Protein AF-Q2IEK0-F1 (afdb_monomer_lite)

Organism: Anaeromyxobacter dehalogenans (strain 2CP-C) (NCBI:txid290397)

InterPro domains:
  IPR025855 Plasmid replication-relaxation [PF13814] (20-216)

Structure (mmCIF, N/CA/C/O backbone):
data_AF-Q2IEK0-F1
#
_entry.id   AF-Q2IEK0-F1
#
loop_
_atom_site.group_PDB
_atom_site.id
_atom_site.type_symbol
_atom_site.label_atom_id
_atom_site.label_alt_id
_atom_site.label_comp_id
_atom_site.label_asym_id
_atom_site.label_entity_id
_atom_site.label_seq_id
_atom_site.pdbx_PDB_ins_code
_atom_site.Cartn_x
_atom_site.Cartn_y
_atom_site.Cartn_z
_atom_site.occupancy
_atom_site.B_iso_or_equiv
_atom_site.auth_seq_id
_atom_site.auth_comp_id
_atom_site.auth_asym_id
_atom_site.auth_atom_id
_atom_site.pdbx_PDB_model_num
ATOM 1 N N . MET A 1 1 ? 13.677 -8.504 -47.013 1.00 29.52 1 MET A N 1
ATOM 2 C CA . MET A 1 1 ? 12.485 -8.593 -46.140 1.00 29.52 1 MET A CA 1
ATOM 3 C C . MET A 1 1 ? 12.907 -8.263 -44.713 1.00 29.52 1 MET A C 1
ATOM 5 O O . MET A 1 1 ? 13.678 -9.018 -44.137 1.00 29.52 1 MET A O 1
ATOM 9 N N . ALA A 1 2 ? 12.509 -7.105 -44.180 1.00 28.27 2 ALA A N 1
ATOM 10 C CA . ALA A 1 2 ? 12.927 -6.644 -42.854 1.00 28.27 2 ALA A CA 1
ATOM 11 C C . ALA A 1 2 ? 11.972 -7.184 -41.775 1.00 28.27 2 ALA A C 1
ATOM 13 O O . ALA A 1 2 ? 10.799 -6.826 -41.735 1.00 28.27 2 ALA A O 1
ATOM 14 N N . GLN A 1 3 ? 12.476 -8.068 -40.914 1.00 27.42 3 GLN A N 1
ATOM 15 C CA . GLN A 1 3 ? 11.762 -8.585 -39.746 1.00 27.42 3 GLN A CA 1
ATOM 16 C C . GLN A 1 3 ? 11.618 -7.463 -38.706 1.00 27.42 3 GLN A C 1
ATOM 18 O O . GLN A 1 3 ? 12.594 -7.070 -38.063 1.00 27.42 3 GLN A O 1
ATOM 23 N N . VAL A 1 4 ? 10.408 -6.931 -38.539 1.00 33.19 4 VAL A N 1
ATOM 24 C CA . VAL A 1 4 ? 10.134 -5.900 -37.531 1.00 33.19 4 VAL A CA 1
ATOM 25 C C . VAL A 1 4 ? 9.982 -6.580 -36.164 1.00 33.19 4 VAL A C 1
ATOM 27 O O . VAL A 1 4 ? 9.065 -7.370 -35.940 1.00 33.19 4 VAL A O 1
ATOM 30 N N . ARG A 1 5 ? 10.945 -6.340 -35.266 1.00 43.50 5 ARG A N 1
ATOM 31 C CA . ARG A 1 5 ? 11.007 -6.927 -33.918 1.00 43.50 5 ARG A CA 1
ATOM 32 C C . ARG A 1 5 ? 10.038 -6.213 -32.971 1.00 43.50 5 ARG A C 1
ATOM 34 O O . ARG A 1 5 ? 10.388 -5.176 -32.414 1.00 43.50 5 ARG A O 1
ATOM 41 N N . GLY A 1 6 ? 8.883 -6.820 -32.709 1.00 54.69 6 GLY A N 1
ATOM 42 C CA . GLY A 1 6 ? 8.120 -6.532 -31.491 1.00 54.69 6 GLY A CA 1
ATOM 43 C C . GLY A 1 6 ? 8.891 -6.987 -30.243 1.00 54.69 6 GLY A C 1
ATOM 44 O O . GLY A 1 6 ? 9.676 -7.940 -30.294 1.00 54.69 6 GLY A O 1
ATOM 45 N N . THR A 1 7 ? 8.703 -6.309 -29.108 1.00 67.25 7 THR A N 1
ATOM 46 C CA . THR A 1 7 ? 9.298 -6.732 -27.831 1.00 67.25 7 THR A CA 1
ATOM 47 C C . THR A 1 7 ? 8.596 -7.999 -27.339 1.00 67.25 7 THR A C 1
ATOM 49 O O . THR A 1 7 ? 7.484 -7.929 -26.826 1.00 67.25 7 THR A O 1
ATOM 52 N N . ILE A 1 8 ? 9.248 -9.159 -27.457 1.00 80.25 8 ILE A N 1
ATOM 53 C CA . ILE A 1 8 ? 8.780 -10.390 -26.803 1.00 80.25 8 ILE A CA 1
ATOM 54 C C . ILE A 1 8 ? 8.916 -10.201 -25.285 1.00 80.25 8 ILE A C 1
ATOM 56 O O . ILE A 1 8 ? 10.006 -9.879 -24.786 1.00 80.25 8 ILE A O 1
ATOM 60 N N . LEU A 1 9 ? 7.803 -10.365 -24.566 1.00 87.19 9 LEU A N 1
ATOM 61 C CA . LEU A 1 9 ? 7.770 -10.338 -23.106 1.00 87.19 9 LEU A CA 1
ATOM 62 C C . LEU A 1 9 ? 8.317 -11.648 -22.542 1.00 87.19 9 LEU A C 1
ATOM 64 O O . LEU A 1 9 ? 7.863 -12.732 -22.900 1.00 87.19 9 LEU A O 1
ATOM 68 N N . THR A 1 10 ? 9.278 -11.529 -21.637 1.00 90.31 10 THR A N 1
ATOM 69 C CA . THR A 1 10 ? 9.806 -12.632 -20.835 1.00 90.31 10 THR A CA 1
ATOM 70 C C . THR A 1 10 ? 9.010 -12.759 -19.535 1.00 90.31 10 THR A C 1
ATOM 72 O O . THR A 1 10 ? 8.293 -11.836 -19.146 1.00 90.31 10 THR A O 1
ATOM 75 N N . GLU A 1 11 ? 9.171 -13.867 -18.813 1.00 89.94 11 GLU A N 1
ATOM 76 C CA . GLU A 1 11 ? 8.594 -14.032 -17.468 1.00 89.94 11 GLU A CA 1
ATOM 77 C C . GLU A 1 11 ? 9.032 -12.920 -16.507 1.00 89.94 11 GLU A C 1
ATOM 79 O O . GLU A 1 11 ? 8.219 -12.403 -15.744 1.00 89.94 11 GLU A O 1
ATOM 84 N N . ARG A 1 12 ? 10.292 -12.469 -16.610 1.00 89.69 12 ARG A N 1
ATOM 85 C CA . ARG A 1 12 ? 10.804 -11.335 -15.827 1.00 89.69 12 ARG A CA 1
ATOM 86 C C . ARG A 1 12 ? 10.053 -10.043 -16.120 1.00 89.69 12 ARG A C 1
ATOM 88 O O . ARG A 1 12 ? 9.824 -9.265 -15.202 1.00 89.69 12 ARG A O 1
ATOM 95 N N . ASP A 1 13 ? 9.664 -9.805 -17.372 1.00 92.00 13 ASP A N 1
ATOM 96 C CA . ASP A 1 13 ? 8.880 -8.612 -17.697 1.00 92.00 13 ASP A CA 1
ATOM 97 C C . ASP A 1 13 ? 7.468 -8.717 -17.139 1.00 92.00 13 ASP A C 1
ATOM 99 O O . ASP A 1 13 ? 6.959 -7.733 -16.625 1.00 92.00 13 ASP A O 1
ATOM 103 N N . ARG A 1 14 ? 6.848 -9.901 -17.183 1.00 92.88 14 ARG A N 1
ATOM 104 C CA . ARG A 1 14 ? 5.521 -10.113 -16.586 1.00 92.88 14 ARG A CA 1
ATOM 105 C C . ARG A 1 14 ? 5.553 -9.887 -15.074 1.00 92.88 14 ARG A C 1
ATOM 107 O O . ARG A 1 14 ? 4.724 -9.142 -14.560 1.00 92.88 14 ARG A O 1
ATOM 114 N N . ALA A 1 15 ? 6.557 -10.436 -14.388 1.00 92.12 15 ALA A N 1
ATOM 115 C CA . ALA A 1 15 ? 6.778 -10.189 -12.964 1.00 92.12 15 ALA A CA 1
ATOM 116 C C . ALA A 1 15 ? 7.023 -8.697 -12.679 1.00 92.12 15 ALA A C 1
ATOM 118 O O . ALA A 1 15 ? 6.419 -8.135 -11.767 1.00 92.12 15 ALA A O 1
ATOM 119 N N . LEU A 1 16 ? 7.847 -8.026 -13.494 1.00 94.00 16 LEU A N 1
ATOM 120 C CA . LEU A 1 16 ? 8.064 -6.583 -13.393 1.00 94.00 16 LEU A CA 1
ATOM 121 C C . LEU A 1 16 ? 6.752 -5.803 -13.534 1.00 94.00 16 LEU A C 1
ATOM 123 O O . LEU A 1 16 ? 6.476 -4.955 -12.694 1.00 94.00 16 LEU A O 1
ATOM 127 N N . LEU A 1 17 ? 5.940 -6.082 -14.557 1.00 95.38 17 LEU A N 1
ATOM 128 C CA . LEU A 1 17 ? 4.658 -5.403 -14.770 1.00 95.38 17 LEU A CA 1
ATOM 129 C C . LEU A 1 17 ? 3.716 -5.596 -13.573 1.00 95.38 17 LEU A C 1
ATOM 131 O O . LEU A 1 17 ? 3.114 -4.625 -13.119 1.00 95.38 17 LEU A O 1
ATOM 135 N N . ALA A 1 18 ? 3.656 -6.802 -13.003 1.00 95.12 18 ALA A N 1
ATOM 136 C CA . ALA A 1 18 ? 2.898 -7.065 -11.781 1.00 95.12 18 ALA A CA 1
ATOM 137 C C . ALA A 1 18 ? 3.395 -6.214 -10.596 1.00 95.12 18 ALA A C 1
ATOM 139 O O . ALA A 1 18 ? 2.591 -5.587 -9.902 1.00 95.12 18 ALA A O 1
ATOM 140 N N . TYR A 1 19 ? 4.716 -6.116 -10.400 1.00 94.94 19 TYR A N 1
ATOM 141 C CA . TYR A 1 19 ? 5.299 -5.260 -9.362 1.00 94.94 19 TYR A CA 1
ATOM 142 C C . TYR A 1 19 ? 5.023 -3.772 -9.598 1.00 94.94 19 TYR A C 1
ATOM 144 O O . TYR A 1 19 ? 4.663 -3.078 -8.651 1.00 94.94 19 TYR A O 1
ATOM 152 N N . VAL A 1 20 ? 5.149 -3.273 -10.835 1.00 95.31 20 VAL A N 1
ATOM 153 C CA . VAL A 1 20 ? 4.810 -1.874 -11.160 1.00 95.31 20 VAL A CA 1
ATOM 154 C C . VAL A 1 20 ? 3.332 -1.608 -10.901 1.00 95.31 20 VAL A C 1
ATOM 156 O O . VAL A 1 20 ? 2.994 -0.544 -10.395 1.00 95.31 20 VAL A O 1
ATOM 159 N N . GLY A 1 21 ? 2.457 -2.572 -11.193 1.00 94.31 21 GLY A N 1
ATOM 160 C CA . GLY A 1 21 ? 1.037 -2.466 -10.882 1.00 94.31 21 GLY A CA 1
ATOM 161 C C . GLY A 1 21 ? 0.792 -2.262 -9.393 1.00 94.31 21 GLY A C 1
ATOM 162 O O . GLY A 1 21 ? 0.139 -1.298 -9.001 1.00 94.31 21 GLY A O 1
ATOM 163 N N . VAL A 1 22 ? 1.362 -3.132 -8.562 1.00 94.75 22 VAL A N 1
ATOM 164 C CA . VAL A 1 22 ? 1.199 -3.058 -7.105 1.00 94.75 22 VAL A CA 1
ATOM 165 C C . VAL A 1 22 ? 1.860 -1.812 -6.507 1.00 94.75 22 VAL A C 1
ATOM 167 O O . VAL A 1 22 ? 1.297 -1.198 -5.607 1.00 94.75 22 VAL A O 1
ATOM 170 N N . ALA A 1 23 ? 3.015 -1.397 -7.027 1.00 94.06 23 ALA A N 1
ATOM 171 C CA . ALA A 1 23 ? 3.733 -0.206 -6.573 1.00 94.06 23 ALA A CA 1
ATOM 172 C C . ALA A 1 23 ? 3.139 1.113 -7.106 1.00 94.06 23 ALA A C 1
ATOM 174 O O . ALA A 1 23 ? 3.473 2.180 -6.594 1.00 94.06 23 ALA A O 1
ATOM 175 N N . ARG A 1 24 ? 2.300 1.065 -8.153 1.00 92.88 24 ARG A N 1
ATOM 176 C CA . ARG A 1 24 ? 1.825 2.194 -8.984 1.00 92.88 24 ARG A CA 1
ATOM 177 C C . ARG A 1 24 ? 2.928 2.915 -9.774 1.00 92.88 24 ARG A C 1
ATOM 179 O O . ARG A 1 24 ? 2.762 3.149 -10.972 1.00 92.88 24 ARG A O 1
ATOM 186 N N . TYR A 1 25 ? 4.046 3.236 -9.126 1.00 94.31 25 TYR A N 1
ATOM 187 C CA . TYR A 1 25 ? 5.194 3.941 -9.693 1.00 94.31 25 TYR A CA 1
ATOM 188 C C . TYR A 1 25 ? 6.513 3.308 -9.246 1.00 94.31 25 TYR A C 1
ATOM 190 O O . TYR A 1 25 ? 6.713 3.015 -8.069 1.00 94.31 25 TYR A O 1
ATOM 198 N N . VAL A 1 26 ? 7.462 3.149 -10.165 1.00 95.06 26 VAL A N 1
ATOM 199 C CA . VAL A 1 26 ? 8.798 2.626 -9.842 1.00 95.06 26 VAL A CA 1
ATOM 200 C C . VAL A 1 26 ? 9.901 3.481 -10.448 1.00 95.06 26 VAL A C 1
ATOM 202 O O . VAL A 1 26 ? 9.745 4.038 -11.533 1.00 95.06 26 VAL A O 1
ATOM 205 N N . SER A 1 27 ? 11.036 3.563 -9.758 1.00 94.69 27 SER A N 1
ATOM 206 C CA . SER A 1 27 ? 12.272 4.129 -10.296 1.00 94.69 27 SER A CA 1
ATOM 207 C C . SER A 1 27 ? 13.094 3.045 -11.005 1.00 94.69 27 SER A C 1
ATOM 209 O O . SER A 1 27 ? 12.865 1.849 -10.818 1.00 94.69 27 SER A O 1
ATOM 211 N N . ALA A 1 28 ? 14.105 3.436 -11.784 1.00 92.62 28 ALA A N 1
ATOM 212 C CA . ALA A 1 28 ? 15.025 2.470 -12.392 1.00 92.62 28 ALA A CA 1
ATOM 213 C C . ALA A 1 28 ? 15.788 1.656 -11.332 1.00 92.62 28 ALA A C 1
ATOM 215 O O . ALA A 1 28 ? 16.113 0.496 -11.569 1.00 92.62 28 ALA A O 1
ATOM 216 N N . GLU A 1 29 ? 16.045 2.249 -10.164 1.00 92.44 29 GLU A N 1
ATOM 217 C CA . GLU A 1 29 ? 16.688 1.577 -9.035 1.00 92.44 29 GLU A CA 1
ATOM 218 C C . GLU A 1 29 ? 15.773 0.499 -8.435 1.00 92.44 29 GLU A C 1
ATOM 220 O O . GLU A 1 29 ? 16.221 -0.622 -8.204 1.00 92.44 29 GLU A O 1
ATOM 225 N N . HIS A 1 30 ? 14.472 0.778 -8.285 1.00 94.69 30 HIS A N 1
ATOM 226 C CA . HIS A 1 30 ? 13.500 -0.236 -7.855 1.00 94.69 30 HIS A CA 1
ATOM 227 C C . HIS A 1 30 ? 13.463 -1.411 -8.836 1.00 94.69 30 HIS A C 1
ATOM 229 O O . HIS A 1 30 ? 13.529 -2.569 -8.431 1.00 94.69 30 HIS A O 1
ATOM 235 N N . VAL A 1 31 ? 13.409 -1.123 -10.142 1.00 93.38 31 VAL A N 1
ATOM 236 C CA . VAL A 1 31 ? 13.402 -2.156 -11.190 1.00 93.38 31 VAL A CA 1
ATOM 237 C C . VAL A 1 31 ? 14.683 -2.985 -11.160 1.00 93.38 31 VAL A C 1
ATOM 239 O O . VAL A 1 31 ? 14.630 -4.206 -11.316 1.00 93.38 31 VAL A O 1
ATOM 242 N N . HIS A 1 32 ? 15.828 -2.338 -10.938 1.00 91.19 32 HIS A N 1
ATOM 243 C CA . HIS A 1 32 ? 17.115 -3.013 -10.817 1.00 91.19 32 HIS A CA 1
ATOM 244 C C . HIS A 1 32 ? 17.094 -4.045 -9.684 1.00 91.19 32 HIS A C 1
ATOM 246 O O . HIS A 1 32 ? 17.318 -5.225 -9.946 1.00 91.19 32 HIS A O 1
ATOM 252 N N . ARG A 1 33 ? 16.689 -3.638 -8.473 1.00 90.50 33 ARG A N 1
ATOM 253 C CA . ARG A 1 33 ? 16.579 -4.529 -7.301 1.00 90.50 33 ARG A CA 1
ATOM 254 C C . ARG A 1 33 ? 15.533 -5.633 -7.485 1.00 90.50 33 ARG A C 1
ATOM 256 O O . ARG A 1 33 ? 15.731 -6.771 -7.056 1.00 90.50 33 ARG A O 1
ATOM 263 N N . LEU A 1 34 ? 14.412 -5.320 -8.137 1.00 87.50 34 LEU A N 1
ATOM 264 C CA . LEU A 1 34 ? 13.329 -6.277 -8.332 1.00 87.50 34 LEU A CA 1
ATOM 265 C C . LEU A 1 34 ? 13.682 -7.362 -9.353 1.00 87.50 34 LEU A C 1
ATOM 267 O O . LEU A 1 34 ? 13.446 -8.527 -9.075 1.00 87.50 34 LEU A O 1
ATOM 271 N N . VAL A 1 35 ? 14.216 -7.048 -10.528 1.00 76.25 35 VAL A N 1
ATOM 272 C CA . VAL A 1 35 ? 14.260 -8.051 -11.617 1.00 76.25 35 VAL A CA 1
ATOM 273 C C . VAL A 1 35 ? 15.613 -8.202 -12.300 1.00 76.25 35 VAL A C 1
ATOM 275 O O . VAL A 1 35 ? 15.762 -9.093 -13.139 1.00 76.25 35 VAL A O 1
ATOM 278 N N . VAL A 1 36 ? 16.610 -7.381 -11.956 1.00 69.00 36 VAL A N 1
ATOM 279 C CA . VAL A 1 36 ? 17.915 -7.396 -12.630 1.00 69.00 36 VAL A CA 1
ATOM 280 C C . VAL A 1 36 ? 19.027 -7.820 -11.675 1.00 69.00 36 VAL A C 1
ATOM 282 O O . VAL A 1 36 ? 19.603 -7.018 -10.958 1.00 69.00 36 VAL A O 1
ATOM 285 N N . GLU A 1 37 ? 19.416 -9.090 -11.768 1.00 65.88 37 GLU A N 1
ATOM 286 C CA . GLU A 1 37 ? 20.572 -9.669 -11.055 1.00 65.88 37 GLU A CA 1
ATOM 287 C C . GLU A 1 37 ? 21.933 -9.198 -11.616 1.00 65.88 37 GLU A C 1
ATOM 289 O O . GLU A 1 37 ? 22.990 -9.604 -11.145 1.00 65.88 37 GLU A O 1
ATOM 294 N N . SER A 1 38 ? 21.937 -8.350 -12.651 1.00 69.50 38 SER A N 1
ATOM 295 C CA . SER A 1 38 ? 23.163 -7.834 -13.266 1.00 69.50 38 SER A CA 1
ATOM 296 C C . SER A 1 38 ? 23.639 -6.558 -12.571 1.00 69.50 38 SER A C 1
ATOM 298 O O . SER A 1 38 ? 22.833 -5.647 -12.390 1.00 69.50 38 SER A O 1
ATOM 300 N N . PRO A 1 39 ? 24.949 -6.380 -12.320 1.00 70.56 39 PRO A N 1
ATOM 301 C CA . PRO A 1 39 ? 25.482 -5.109 -11.822 1.00 70.56 39 PRO A CA 1
ATOM 302 C C . PRO A 1 39 ? 25.326 -3.958 -12.837 1.00 70.56 39 PRO A C 1
ATOM 304 O O . PRO A 1 39 ? 25.475 -2.785 -12.495 1.00 70.56 39 PRO A O 1
ATOM 307 N N . ASN A 1 40 ? 25.013 -4.256 -14.105 1.00 82.25 40 ASN A N 1
ATOM 308 C CA . ASN A 1 40 ? 24.937 -3.253 -15.159 1.00 82.25 40 ASN A CA 1
ATOM 309 C C . ASN A 1 40 ? 23.565 -2.561 -15.225 1.00 82.25 40 ASN A C 1
ATOM 311 O O . ASN A 1 40 ? 22.668 -2.960 -15.977 1.00 82.25 40 ASN A O 1
ATOM 315 N N . ARG A 1 41 ? 23.454 -1.425 -14.530 1.00 84.06 41 ARG A N 1
ATOM 316 C CA . ARG A 1 41 ? 22.268 -0.550 -14.541 1.00 84.06 41 ARG A CA 1
ATOM 317 C C . ARG A 1 41 ? 21.833 -0.096 -15.942 1.00 84.06 41 ARG A C 1
ATOM 319 O O . ARG A 1 41 ? 20.646 0.132 -16.162 1.00 84.06 41 ARG A O 1
ATOM 326 N N . LYS A 1 42 ? 22.735 -0.014 -16.933 1.00 87.06 42 LYS A N 1
ATOM 327 C CA . LYS A 1 42 ? 22.366 0.394 -18.309 1.00 87.06 42 LYS A CA 1
ATOM 328 C C . LYS A 1 42 ? 21.410 -0.602 -18.976 1.00 87.06 42 LYS A C 1
ATOM 330 O O . LYS A 1 42 ? 20.634 -0.206 -19.846 1.00 87.06 42 LYS A O 1
ATOM 335 N N . LEU A 1 43 ? 21.442 -1.878 -18.581 1.00 86.38 43 LEU A N 1
ATOM 336 C CA . LEU A 1 43 ? 20.528 -2.896 -19.109 1.00 86.38 43 LEU A CA 1
ATOM 337 C C . LEU A 1 43 ? 19.080 -2.637 -18.682 1.00 86.38 43 LEU A C 1
ATOM 339 O O . LEU A 1 43 ? 18.179 -2.814 -19.502 1.00 86.38 43 LEU A O 1
ATOM 343 N N . VAL A 1 44 ? 18.872 -2.140 -17.458 1.00 89.81 44 VAL A N 1
ATOM 344 C CA . VAL A 1 44 ? 17.550 -1.755 -16.937 1.00 89.81 44 VAL A CA 1
ATOM 345 C C . VAL A 1 44 ? 16.940 -0.671 -17.816 1.00 89.81 44 VAL A C 1
ATOM 347 O O . VAL A 1 44 ? 15.865 -0.865 -18.373 1.00 89.81 44 VAL A O 1
ATOM 350 N N . TYR A 1 45 ? 17.664 0.430 -18.035 1.00 90.81 45 TYR A N 1
ATOM 351 C CA . TYR A 1 45 ? 17.187 1.537 -18.869 1.00 90.81 45 TYR A CA 1
ATOM 352 C C . TYR A 1 45 ? 16.880 1.102 -20.304 1.00 90.81 45 TYR A C 1
ATOM 354 O O . TYR A 1 45 ? 15.847 1.478 -20.854 1.00 90.81 45 TYR A O 1
ATOM 362 N N . ARG A 1 46 ? 17.735 0.264 -20.907 1.00 90.25 46 ARG A N 1
ATOM 363 C CA . ARG A 1 46 ? 17.476 -0.290 -22.246 1.00 90.25 46 ARG A CA 1
ATOM 364 C C . ARG A 1 46 ? 16.221 -1.159 -22.271 1.00 90.25 46 ARG A C 1
ATOM 366 O O . ARG A 1 46 ? 15.485 -1.114 -23.255 1.00 90.25 46 ARG A O 1
ATOM 373 N N . ARG A 1 47 ? 15.977 -1.967 -21.232 1.00 90.69 47 ARG A N 1
ATOM 374 C CA . ARG A 1 47 ? 14.778 -2.811 -21.169 1.00 90.69 47 ARG A CA 1
ATOM 375 C C . ARG A 1 47 ? 13.523 -1.976 -20.942 1.00 90.69 47 ARG A C 1
ATOM 377 O O . ARG A 1 47 ? 12.565 -2.155 -21.683 1.00 90.69 47 ARG A O 1
ATOM 384 N N . LEU A 1 48 ? 13.564 -1.021 -20.016 1.00 93.00 48 LEU A N 1
ATOM 385 C CA . LEU A 1 48 ? 12.472 -0.079 -19.769 1.00 93.00 48 LEU A CA 1
ATOM 386 C C . LEU A 1 48 ? 12.121 0.723 -21.026 1.00 93.00 48 LEU A C 1
ATOM 388 O O . LEU A 1 48 ? 10.950 0.824 -21.369 1.00 93.00 48 LEU A O 1
ATOM 392 N N . ALA A 1 49 ? 13.117 1.195 -21.783 1.00 92.19 49 ALA A N 1
ATOM 393 C CA . ALA A 1 49 ? 12.880 1.863 -23.064 1.00 92.19 49 ALA A CA 1
ATOM 394 C C . ALA A 1 49 ? 12.140 0.963 -24.072 1.00 92.19 49 ALA A C 1
ATOM 396 O O . ALA A 1 49 ? 11.228 1.427 -24.748 1.00 92.19 49 ALA A O 1
ATOM 397 N N . LYS A 1 50 ? 12.474 -0.335 -24.137 1.00 91.31 50 LYS A N 1
ATOM 398 C CA . LYS A 1 50 ? 11.765 -1.308 -24.991 1.00 91.31 50 LYS A CA 1
ATOM 399 C C . LYS A 1 50 ? 10.335 -1.594 -24.532 1.00 91.31 50 LYS A C 1
ATOM 401 O O . LYS A 1 50 ? 9.502 -1.899 -25.375 1.00 91.31 50 LYS A O 1
ATOM 406 N N . LEU A 1 51 ? 10.067 -1.536 -23.227 1.00 92.62 51 LEU A N 1
ATOM 407 C CA . LEU A 1 51 ? 8.724 -1.713 -22.662 1.00 92.62 51 LEU A CA 1
ATOM 408 C C . LEU A 1 51 ? 7.857 -0.452 -22.811 1.00 92.62 51 LEU A C 1
ATOM 410 O O . LEU A 1 51 ? 6.633 -0.563 -22.818 1.00 92.62 51 LEU A O 1
ATOM 414 N N . CYS A 1 52 ? 8.479 0.723 -22.955 1.00 93.69 52 CYS A N 1
ATOM 415 C CA . CYS A 1 52 ? 7.799 1.977 -23.285 1.00 93.69 52 CYS A CA 1
ATOM 416 C C . CYS A 1 52 ? 7.547 2.172 -24.787 1.00 93.69 52 CYS A C 1
ATOM 418 O O . CYS A 1 52 ? 6.761 3.039 -25.161 1.00 93.69 52 CYS A O 1
ATOM 420 N N . ALA A 1 53 ? 8.226 1.420 -25.654 1.00 88.44 53 ALA A N 1
ATOM 421 C CA . ALA A 1 53 ? 7.980 1.477 -27.087 1.00 88.44 53 ALA A CA 1
ATOM 422 C C . ALA A 1 53 ? 6.672 0.748 -27.424 1.00 88.44 53 ALA A C 1
ATOM 424 O O . ALA A 1 53 ? 6.445 -0.366 -26.949 1.00 88.44 53 ALA A O 1
ATOM 425 N N . ALA A 1 54 ? 5.836 1.361 -28.265 1.00 79.75 54 ALA A N 1
ATOM 426 C CA . ALA A 1 54 ? 4.735 0.650 -28.905 1.00 79.75 54 ALA A CA 1
ATOM 427 C C . ALA A 1 54 ? 5.296 -0.497 -29.760 1.00 79.75 54 ALA A C 1
ATOM 429 O O . ALA A 1 54 ? 6.406 -0.404 -30.299 1.00 79.75 54 ALA A O 1
ATOM 430 N N . GLY A 1 55 ? 4.552 -1.597 -29.848 1.00 70.25 55 GLY A N 1
ATOM 431 C CA . GLY A 1 55 ? 4.960 -2.719 -30.680 1.00 70.25 55 GLY A CA 1
ATOM 432 C C . GLY A 1 55 ? 4.835 -2.400 -32.166 1.00 70.25 55 GLY A C 1
ATOM 433 O O . GLY A 1 55 ? 4.430 -1.321 -32.592 1.00 70.25 55 GLY A O 1
ATOM 434 N N . SER A 1 56 ? 5.249 -3.363 -32.978 1.00 65.31 56 SER A N 1
ATOM 435 C CA . SER A 1 56 ? 5.338 -3.193 -34.427 1.00 65.31 56 SER A CA 1
ATOM 436 C C . SER A 1 56 ? 4.002 -3.387 -35.142 1.00 65.31 56 SER A C 1
ATOM 438 O O . SER A 1 56 ? 3.910 -3.077 -36.328 1.00 65.31 56 SER A O 1
ATOM 440 N N . ARG A 1 57 ? 2.990 -3.940 -34.460 1.00 64.56 57 ARG A N 1
ATOM 441 C CA . ARG A 1 57 ? 1.667 -4.195 -35.035 1.00 64.56 57 ARG A CA 1
ATOM 442 C C . ARG A 1 57 ? 0.672 -3.112 -34.605 1.00 64.56 57 ARG A C 1
ATOM 444 O O . ARG A 1 57 ? 0.745 -2.636 -33.472 1.00 64.56 57 ARG A O 1
ATOM 451 N N . PRO A 1 58 ? -0.291 -2.747 -35.469 1.00 53.19 58 PRO A N 1
ATOM 452 C CA . PRO A 1 58 ? -1.421 -1.915 -35.067 1.00 53.19 58 PRO A CA 1
ATOM 453 C C . PRO A 1 58 ? -2.139 -2.545 -33.865 1.00 53.19 58 PRO A C 1
ATOM 455 O O . PRO A 1 58 ? -2.529 -3.708 -33.925 1.00 53.19 58 PRO A O 1
ATOM 458 N N . GLY A 1 59 ? -2.279 -1.788 -32.775 1.00 65.06 59 GLY A N 1
ATOM 459 C CA . GLY A 1 59 ? -2.866 -2.269 -31.519 1.00 65.06 59 GLY A CA 1
ATOM 460 C C . GLY A 1 59 ? -1.858 -2.743 -30.463 1.00 65.06 59 GLY A C 1
ATOM 461 O O . GLY A 1 59 ? -2.240 -2.866 -29.301 1.00 65.06 59 GLY A O 1
ATOM 462 N N . ASP A 1 60 ? -0.576 -2.923 -30.805 1.00 74.25 60 ASP A N 1
ATOM 463 C CA . ASP A 1 60 ? 0.464 -3.207 -29.810 1.00 74.25 60 ASP A CA 1
ATOM 464 C C . ASP A 1 60 ? 0.808 -1.925 -29.027 1.00 74.25 60 ASP A C 1
ATOM 466 O O . ASP A 1 60 ? 1.697 -1.149 -29.392 1.00 74.25 60 ASP A O 1
ATOM 470 N N . GLY A 1 61 ? 0.090 -1.689 -27.931 1.00 83.25 61 GLY A N 1
ATOM 471 C CA . GLY A 1 61 ? 0.378 -0.592 -27.012 1.00 83.25 61 GLY A CA 1
ATOM 472 C C . GLY A 1 61 ? 1.699 -0.780 -26.260 1.00 83.25 61 GLY A C 1
ATOM 473 O O . GLY A 1 61 ? 2.182 -1.895 -26.069 1.00 83.25 61 GLY A O 1
ATOM 474 N N . ALA A 1 62 ? 2.275 0.325 -25.783 1.00 91.75 62 ALA A N 1
ATOM 475 C CA . ALA A 1 62 ? 3.363 0.261 -24.813 1.00 91.75 62 ALA A CA 1
ATOM 476 C C . ALA A 1 62 ? 2.887 -0.431 -23.523 1.00 91.75 62 ALA A C 1
ATOM 478 O O . ALA A 1 62 ? 1.738 -0.265 -23.104 1.00 91.75 62 ALA A O 1
ATOM 479 N N . TYR A 1 63 ? 3.774 -1.182 -22.870 1.00 94.19 63 TYR A N 1
ATOM 480 C CA . TYR A 1 63 ? 3.470 -1.847 -21.597 1.00 94.19 63 TYR A CA 1
ATOM 481 C C . TYR A 1 63 ? 3.719 -0.928 -20.401 1.00 94.19 63 TYR A C 1
ATOM 483 O O . TYR A 1 63 ? 2.994 -0.964 -19.406 1.00 94.19 63 TYR A O 1
ATOM 491 N N . LEU A 1 64 ? 4.730 -0.071 -20.516 1.00 95.00 64 LEU A N 1
ATOM 492 C CA . LEU A 1 64 ? 5.057 0.958 -19.541 1.00 95.00 64 LEU A CA 1
ATOM 493 C C . LEU A 1 64 ? 4.948 2.338 -20.177 1.00 95.00 64 LEU A C 1
ATOM 495 O O . LEU A 1 64 ? 5.073 2.508 -21.386 1.00 95.00 64 LEU A O 1
ATOM 499 N N . ARG A 1 65 ? 4.777 3.342 -19.331 1.00 94.00 65 ARG A N 1
ATOM 500 C CA . ARG A 1 65 ? 4.939 4.750 -19.687 1.00 94.00 65 ARG A CA 1
ATOM 501 C C . ARG A 1 65 ? 5.949 5.382 -18.747 1.00 94.00 65 ARG A C 1
ATOM 503 O O . ARG A 1 65 ? 6.053 4.987 -17.585 1.00 94.00 65 ARG A O 1
ATOM 510 N N . ARG A 1 66 ? 6.708 6.345 -19.268 1.00 94.25 66 ARG A N 1
ATOM 511 C CA . ARG A 1 66 ? 7.710 7.085 -18.504 1.00 94.25 66 ARG A CA 1
ATOM 512 C C . ARG A 1 66 ? 7.146 8.443 -18.105 1.00 94.25 66 ARG A C 1
ATOM 514 O O . ARG A 1 66 ? 6.672 9.192 -18.951 1.00 94.25 66 ARG A O 1
ATOM 521 N N . LEU A 1 67 ? 7.259 8.733 -16.823 1.00 92.06 67 LEU A N 1
ATOM 522 C CA . LEU A 1 67 ? 7.073 10.028 -16.198 1.00 92.06 67 LEU A CA 1
ATOM 523 C C . LEU A 1 67 ? 8.433 10.573 -15.773 1.00 92.06 67 LEU A C 1
ATOM 525 O O . LEU A 1 67 ? 9.443 9.860 -15.755 1.00 92.06 67 LEU A O 1
ATOM 529 N N . GLU A 1 68 ? 8.455 11.845 -15.415 1.00 90.38 68 GLU A N 1
ATOM 530 C CA . GLU A 1 68 ? 9.638 12.494 -14.880 1.00 90.38 68 GLU A CA 1
ATOM 531 C C . GLU A 1 68 ? 9.213 13.558 -13.878 1.00 90.38 68 GLU A C 1
ATOM 533 O O . GLU A 1 68 ? 8.238 14.273 -14.101 1.00 90.38 68 GLU A O 1
ATOM 538 N N . PHE A 1 69 ? 9.954 13.665 -12.782 1.00 86.00 69 PHE A N 1
ATOM 539 C CA . PHE A 1 69 ? 9.868 14.811 -11.889 1.00 86.00 69 PHE A CA 1
ATOM 540 C C . PHE A 1 69 ? 11.270 15.318 -11.581 1.00 86.00 69 PHE A C 1
ATOM 542 O O . PHE A 1 69 ? 12.257 14.603 -11.754 1.00 86.00 69 PHE A O 1
ATOM 549 N N . ARG A 1 70 ? 11.364 16.563 -11.124 1.00 84.62 70 ARG A N 1
ATOM 550 C CA . ARG A 1 70 ? 12.612 17.118 -10.601 1.00 84.62 70 ARG A CA 1
ATOM 551 C C . ARG A 1 70 ? 12.561 17.116 -9.085 1.00 84.62 70 ARG A C 1
ATOM 553 O O . ARG A 1 70 ? 11.580 17.594 -8.518 1.00 84.62 70 ARG A O 1
ATOM 560 N N . ARG A 1 71 ? 13.610 16.590 -8.460 1.00 81.88 71 ARG A N 1
ATOM 561 C CA . ARG A 1 71 ? 13.826 16.723 -7.017 1.00 81.88 71 ARG A CA 1
ATOM 562 C C . ARG A 1 71 ? 14.189 18.172 -6.660 1.00 81.88 71 ARG A C 1
ATOM 564 O O . ARG A 1 71 ? 14.441 18.988 -7.551 1.00 81.88 71 ARG A O 1
ATOM 571 N N . ALA A 1 72 ? 14.227 18.489 -5.366 1.00 76.00 72 ALA A N 1
ATOM 572 C CA . ALA A 1 72 ? 14.505 19.838 -4.863 1.00 76.00 72 ALA A CA 1
ATOM 573 C C . ALA A 1 72 ? 15.862 20.399 -5.334 1.00 76.00 72 ALA A C 1
ATOM 575 O O . ALA A 1 72 ? 15.985 21.589 -5.608 1.00 76.00 72 ALA A O 1
ATOM 576 N N . GLU A 1 73 ? 16.860 19.536 -5.502 1.00 81.69 73 GLU A N 1
ATOM 577 C CA . GLU A 1 73 ? 18.194 19.855 -6.017 1.00 81.69 73 GLU A CA 1
ATOM 578 C C . GLU A 1 73 ? 18.258 19.995 -7.552 1.00 81.69 73 GLU A C 1
ATOM 580 O O . GLU A 1 73 ? 19.325 20.219 -8.116 1.00 81.69 73 GLU A O 1
ATOM 585 N N . GLY A 1 74 ? 17.125 19.855 -8.248 1.00 80.94 74 GLY A N 1
ATOM 586 C CA . GLY A 1 74 ? 17.007 20.055 -9.695 1.00 80.94 74 GLY A CA 1
ATOM 587 C C . GLY A 1 74 ? 17.256 18.809 -10.550 1.00 80.94 74 GLY A C 1
ATOM 588 O O . GLY A 1 74 ? 17.037 18.856 -11.763 1.00 80.94 74 GLY A O 1
ATOM 589 N N . THR A 1 75 ? 17.650 17.685 -9.946 1.00 87.19 75 THR A N 1
ATOM 590 C CA . THR A 1 75 ? 17.884 16.423 -10.660 1.00 87.19 75 THR A CA 1
ATOM 591 C C . THR A 1 75 ? 16.578 15.844 -11.200 1.00 87.19 75 THR A C 1
ATOM 593 O O . THR A 1 75 ? 15.629 15.614 -10.449 1.00 87.19 75 THR A O 1
ATOM 596 N N . ALA A 1 76 ? 16.540 15.567 -12.505 1.00 87.94 76 ALA A N 1
ATOM 597 C CA . ALA A 1 76 ? 15.442 14.856 -13.148 1.00 87.94 76 ALA A CA 1
ATOM 598 C C . ALA A 1 76 ? 15.468 13.361 -12.798 1.00 87.94 76 ALA A C 1
ATOM 600 O O . ALA A 1 76 ? 16.464 12.670 -13.025 1.00 87.94 76 ALA A O 1
ATOM 601 N N . VAL A 1 77 ? 14.355 12.854 -12.276 1.00 90.00 77 VAL A N 1
ATOM 602 C CA . VAL A 1 77 ? 14.174 11.456 -11.889 1.00 90.00 77 VAL A CA 1
ATOM 603 C C . VAL A 1 77 ? 13.130 10.821 -12.800 1.00 90.00 77 VAL A C 1
ATOM 605 O O . VAL A 1 77 ? 11.953 11.183 -12.728 1.00 90.00 77 VAL A O 1
ATOM 608 N N . PRO A 1 78 ? 13.527 9.863 -13.655 1.00 93.62 78 PRO A N 1
ATOM 609 C CA . PRO A 1 78 ? 12.577 9.117 -14.456 1.00 93.62 78 PRO A CA 1
ATOM 610 C C . PRO A 1 78 ? 11.821 8.109 -13.587 1.00 93.62 78 PRO A C 1
ATOM 612 O O . PRO A 1 78 ? 12.405 7.410 -12.752 1.00 93.62 78 PRO A O 1
ATOM 615 N N . VAL A 1 79 ? 10.517 8.020 -13.824 1.00 94.88 79 VAL A N 1
ATOM 616 C CA . VAL A 1 79 ? 9.590 7.138 -13.111 1.00 94.88 79 VAL A CA 1
ATOM 617 C C . VAL A 1 79 ? 8.782 6.353 -14.131 1.00 94.88 79 VAL A C 1
ATOM 619 O O . VAL A 1 79 ? 8.452 6.867 -15.195 1.00 94.88 79 VAL A O 1
ATOM 622 N N . TRP A 1 80 ? 8.462 5.101 -13.832 1.00 95.88 80 TRP A N 1
ATOM 623 C CA . TRP A 1 80 ? 7.672 4.249 -14.711 1.00 95.88 80 TRP A CA 1
ATOM 624 C C . TRP A 1 80 ? 6.373 3.840 -14.041 1.00 95.88 80 TRP A C 1
ATOM 626 O O . TRP A 1 80 ? 6.352 3.495 -12.861 1.00 95.88 80 TRP A O 1
ATOM 636 N N . ALA A 1 81 ? 5.310 3.857 -14.834 1.00 95.12 81 ALA A N 1
ATOM 637 C CA . ALA A 1 81 ? 3.985 3.383 -14.473 1.00 95.12 81 ALA A CA 1
ATOM 638 C C . ALA A 1 81 ? 3.473 2.429 -15.554 1.00 95.12 81 ALA A C 1
ATOM 640 O O . ALA A 1 81 ? 3.980 2.420 -16.683 1.00 95.12 81 ALA A O 1
ATOM 641 N N . LEU A 1 82 ? 2.443 1.651 -15.227 1.00 94.75 82 LEU A N 1
ATOM 642 C CA . LEU A 1 82 ? 1.767 0.827 -16.222 1.00 94.75 82 LEU A CA 1
ATOM 643 C C . LEU A 1 82 ? 1.065 1.703 -17.267 1.00 94.75 82 LEU A C 1
ATOM 645 O O . LEU A 1 82 ? 0.389 2.686 -16.947 1.00 94.75 82 LEU A O 1
ATOM 649 N N . ALA A 1 83 ? 1.228 1.315 -18.527 1.00 93.50 83 ALA A N 1
ATOM 650 C CA . ALA A 1 83 ? 0.348 1.716 -19.615 1.00 93.50 83 ALA A CA 1
ATOM 651 C C . ALA A 1 83 ? -0.790 0.677 -19.758 1.00 93.50 83 ALA A C 1
ATOM 653 O O . ALA A 1 83 ? -0.680 -0.416 -19.192 1.00 93.50 83 ALA A O 1
ATOM 654 N N . PRO A 1 84 ? -1.880 0.972 -20.496 1.00 92.06 84 PRO A N 1
ATOM 655 C CA . PRO A 1 84 ? -3.053 0.093 -20.556 1.00 92.06 84 PRO A CA 1
ATOM 656 C C . PRO A 1 84 ? -2.742 -1.368 -20.922 1.00 92.06 84 PRO A C 1
ATOM 658 O O . PRO A 1 84 ? -3.244 -2.277 -20.268 1.00 92.06 84 PRO A O 1
ATOM 661 N N . ALA A 1 85 ? -1.850 -1.610 -21.891 1.00 91.44 85 ALA A N 1
ATOM 662 C CA . ALA A 1 85 ? -1.471 -2.970 -22.286 1.00 91.44 85 ALA A CA 1
ATOM 663 C C . ALA A 1 85 ? -0.701 -3.718 -21.182 1.00 91.44 85 ALA A C 1
ATOM 665 O O . ALA A 1 85 ? -0.933 -4.900 -20.946 1.00 91.44 85 ALA A O 1
ATOM 666 N N . GLY A 1 86 ? 0.200 -3.033 -20.469 1.00 93.69 86 GLY A N 1
ATOM 667 C CA . GLY A 1 86 ? 0.917 -3.633 -19.339 1.00 93.69 86 GLY A CA 1
ATOM 668 C C . GLY A 1 86 ? 0.007 -3.892 -18.142 1.00 93.69 86 GLY A C 1
ATOM 669 O O . GLY A 1 86 ? 0.216 -4.857 -17.411 1.00 93.69 86 GLY A O 1
ATOM 670 N N . ARG A 1 87 ? -1.029 -3.065 -17.973 1.00 93.12 87 ARG A N 1
ATOM 671 C CA . ARG A 1 87 ? -2.052 -3.242 -16.944 1.00 93.12 87 ARG A CA 1
ATOM 672 C C . ARG A 1 87 ? -2.896 -4.488 -17.159 1.00 93.12 87 ARG A C 1
ATOM 674 O O . ARG A 1 87 ? -3.015 -5.256 -16.213 1.00 93.12 87 ARG A O 1
ATOM 681 N N . ALA A 1 88 ? -3.380 -4.726 -18.376 1.00 92.38 88 ALA A N 1
ATOM 682 C CA . ALA A 1 88 ? -4.125 -5.946 -18.691 1.00 92.38 88 ALA A CA 1
ATOM 683 C C . ALA A 1 88 ? -3.330 -7.212 -18.308 1.00 92.38 88 ALA A C 1
ATOM 685 O O . ALA A 1 88 ? -3.856 -8.114 -17.669 1.00 92.38 88 ALA A O 1
ATOM 686 N N . ILE A 1 89 ? -2.023 -7.225 -18.594 1.00 92.50 89 ILE A N 1
ATOM 687 C CA . ILE A 1 89 ? -1.130 -8.334 -18.223 1.00 92.50 89 ILE A CA 1
ATOM 688 C C . ILE A 1 89 ? -0.941 -8.436 -16.703 1.00 92.50 89 ILE A C 1
ATOM 690 O O . ILE A 1 89 ? -0.892 -9.534 -16.155 1.00 92.50 89 ILE A O 1
ATOM 694 N N . ALA A 1 90 ? -0.795 -7.307 -16.005 1.00 94.06 90 ALA A N 1
ATOM 695 C CA . ALA A 1 90 ? -0.636 -7.312 -14.554 1.00 94.06 90 ALA A CA 1
ATOM 696 C C . ALA A 1 90 ? -1.898 -7.841 -13.846 1.00 94.06 90 ALA A C 1
ATOM 698 O O . ALA A 1 90 ? -1.771 -8.627 -12.906 1.00 94.06 90 ALA A O 1
ATOM 699 N N . GLU A 1 91 ? -3.089 -7.464 -14.320 1.00 93.25 91 GLU A N 1
ATOM 700 C CA . GLU A 1 91 ? -4.391 -7.869 -13.763 1.00 93.25 91 GLU A CA 1
ATOM 701 C C . GLU A 1 91 ? -4.618 -9.387 -13.827 1.00 93.25 91 GLU A C 1
ATOM 703 O O . GLU A 1 91 ? -5.170 -9.950 -12.883 1.00 93.25 91 GLU A O 1
ATOM 708 N N . GLU A 1 92 ? -4.098 -10.075 -14.852 1.00 90.69 92 GLU A N 1
ATOM 709 C CA . GLU A 1 92 ? -4.124 -11.548 -14.932 1.00 90.69 92 GLU A CA 1
ATOM 710 C C . GLU A 1 92 ? -3.401 -12.219 -13.749 1.00 90.69 92 GLU A C 1
ATOM 712 O O . GLU A 1 92 ? -3.761 -13.318 -13.328 1.00 90.69 92 GLU A O 1
ATOM 717 N N . SER A 1 93 ? -2.372 -11.563 -13.203 1.00 89.00 93 SER A N 1
ATOM 718 C CA . SER A 1 93 ? -1.516 -12.116 -12.144 1.00 89.00 93 SER A CA 1
ATOM 719 C C . SER A 1 93 ? -1.785 -11.542 -10.751 1.00 89.00 93 SER A C 1
ATOM 721 O O . SER A 1 93 ? -1.414 -12.157 -9.749 1.00 89.00 93 SER A O 1
ATOM 723 N N . VAL A 1 94 ? -2.427 -10.373 -10.669 1.00 92.38 94 VAL A N 1
ATOM 724 C CA . VAL A 1 94 ? -2.686 -9.640 -9.425 1.00 92.38 94 VAL A CA 1
ATOM 725 C C . VAL A 1 94 ? -4.176 -9.277 -9.353 1.00 92.38 94 VAL A C 1
ATOM 727 O O . VAL A 1 94 ? -4.562 -8.175 -9.741 1.00 92.38 94 VAL A O 1
ATOM 730 N N . PRO A 1 95 ? -5.033 -10.162 -8.808 1.00 87.19 95 PRO A N 1
ATOM 731 C CA . PRO A 1 95 ? -6.486 -9.952 -8.797 1.00 87.19 95 PRO A CA 1
ATOM 732 C C . PRO A 1 95 ? -6.943 -8.808 -7.877 1.00 87.19 95 PRO A C 1
ATOM 734 O O . PRO A 1 95 ? -8.091 -8.386 -7.935 1.00 87.19 95 PRO A O 1
ATOM 737 N N . TYR A 1 96 ? -6.057 -8.308 -7.011 1.00 89.31 96 TYR A N 1
ATOM 738 C CA . TYR A 1 96 ? -6.312 -7.189 -6.098 1.00 89.31 96 TYR A CA 1
ATOM 739 C C . TYR A 1 96 ? -5.680 -5.872 -6.578 1.00 89.31 96 TYR A C 1
ATOM 741 O O . TYR A 1 96 ? -5.494 -4.948 -5.784 1.00 89.31 96 TYR A O 1
ATOM 749 N N . LEU A 1 97 ? -5.309 -5.779 -7.860 1.00 91.38 97 LEU A N 1
ATOM 750 C CA . LEU A 1 97 ? -4.727 -4.565 -8.416 1.00 91.38 97 LEU A CA 1
ATOM 751 C C . LEU A 1 97 ? -5.721 -3.399 -8.310 1.00 91.38 97 LEU A C 1
ATOM 753 O O . LEU A 1 97 ? -6.841 -3.471 -8.816 1.00 91.38 97 LEU A O 1
ATOM 757 N N . ARG A 1 98 ? -5.303 -2.300 -7.674 1.00 88.94 98 ARG A N 1
ATOM 758 C CA . ARG A 1 98 ? -6.146 -1.105 -7.532 1.00 88.94 98 ARG A CA 1
ATOM 759 C C . ARG A 1 98 ? -6.424 -0.470 -8.900 1.00 88.94 98 ARG A C 1
ATOM 761 O O . ARG A 1 98 ? -5.543 -0.534 -9.771 1.00 88.94 98 ARG A O 1
ATOM 768 N N . PRO A 1 99 ? -7.608 0.134 -9.120 1.00 86.56 99 PRO A N 1
ATOM 769 C CA . PRO A 1 99 ? -7.934 0.843 -10.356 1.00 86.56 99 PRO A CA 1
ATOM 770 C C . PRO A 1 99 ? -6.849 1.852 -10.756 1.00 86.56 99 PRO A C 1
ATOM 772 O O . PRO A 1 99 ? -6.135 2.372 -9.894 1.00 86.56 99 PRO A O 1
ATOM 775 N N . PRO A 1 100 ? -6.670 2.127 -12.059 1.00 82.12 100 PRO A N 1
ATOM 776 C CA . PRO A 1 100 ? -5.694 3.114 -12.478 1.00 82.12 100 PRO A CA 1
ATOM 777 C C . PRO A 1 100 ? -6.171 4.490 -12.025 1.00 82.12 100 PRO A C 1
ATOM 779 O O . PRO A 1 100 ? -7.362 4.792 -12.077 1.00 82.12 100 PRO A O 1
ATOM 782 N N . ALA A 1 101 ? -5.233 5.331 -11.609 1.00 79.31 101 ALA A N 1
ATOM 783 C CA . ALA A 1 101 ? -5.558 6.709 -11.296 1.00 79.31 101 ALA A CA 1
ATOM 784 C C . ALA A 1 101 ? -6.047 7.443 -12.547 1.00 79.31 101 ALA A C 1
ATOM 786 O O . ALA A 1 101 ? -5.502 7.251 -13.638 1.00 79.31 101 ALA A O 1
ATOM 787 N N . GLN A 1 102 ? -7.040 8.311 -12.377 1.00 80.88 102 GLN A N 1
ATOM 788 C CA . GLN A 1 102 ? -7.587 9.125 -13.461 1.00 80.88 102 GLN A CA 1
ATOM 789 C C . GLN A 1 102 ? -6.545 10.098 -14.016 1.00 80.88 102 GLN A C 1
ATOM 791 O O . GLN A 1 102 ? -6.577 10.447 -15.196 1.00 80.88 102 GLN A O 1
ATOM 796 N N . LYS A 1 103 ? -5.626 10.550 -13.156 1.00 83.25 103 LYS A N 1
ATOM 797 C CA . LYS A 1 103 ? -4.536 11.464 -13.496 1.00 83.25 103 LYS A CA 1
ATOM 798 C C . LYS A 1 103 ? -3.249 11.041 -12.802 1.00 83.25 103 LYS A C 1
ATOM 800 O O . LYS A 1 103 ? -3.262 10.440 -11.725 1.00 83.25 103 LYS A O 1
ATOM 805 N N . ASP A 1 104 ? -2.132 11.388 -13.428 1.00 82.44 104 ASP A N 1
ATOM 806 C CA . ASP A 1 104 ? -0.833 11.267 -12.785 1.00 82.44 104 ASP A CA 1
ATOM 807 C C . ASP A 1 104 ? -0.720 12.227 -11.607 1.00 82.44 104 ASP A C 1
ATOM 809 O O . ASP A 1 104 ? -1.259 13.336 -11.620 1.00 82.44 104 ASP A O 1
ATOM 813 N N . VAL A 1 105 ? -0.018 11.771 -10.574 1.00 82.31 105 VAL A N 1
ATOM 814 C CA . VAL A 1 105 ? 0.178 12.558 -9.360 1.00 82.31 105 VAL A CA 1
ATOM 815 C C . VAL A 1 105 ? 1.282 13.591 -9.563 1.00 82.31 105 VAL A C 1
ATOM 817 O O . VAL A 1 105 ? 2.181 13.421 -10.388 1.00 82.31 105 VAL A O 1
ATOM 820 N N . GLY A 1 106 ? 1.210 14.678 -8.797 1.00 83.62 106 GLY A N 1
ATOM 821 C CA . GLY A 1 106 ? 2.226 15.725 -8.819 1.00 83.62 106 GLY A CA 1
ATOM 822 C C . GLY A 1 106 ? 3.587 15.252 -8.299 1.00 83.62 106 GLY A C 1
ATOM 823 O O . GLY A 1 106 ? 3.727 14.186 -7.705 1.00 83.62 106 GLY A O 1
ATOM 824 N N . HIS A 1 107 ? 4.603 16.095 -8.478 1.00 81.94 107 HIS A N 1
ATOM 825 C CA . HIS A 1 107 ? 6.003 15.750 -8.208 1.00 81.94 107 HIS A CA 1
ATOM 826 C C . HIS A 1 107 ? 6.242 15.348 -6.743 1.00 81.94 107 HIS A C 1
ATOM 828 O O . HIS A 1 107 ? 6.925 14.365 -6.480 1.00 81.94 107 HIS A O 1
ATOM 834 N N . GLN A 1 108 ? 5.633 16.078 -5.802 1.00 78.75 108 GLN A N 1
ATOM 835 C CA . GLN A 1 108 ? 5.745 15.802 -4.365 1.00 78.75 108 GLN A CA 1
ATOM 836 C C . GLN A 1 108 ? 5.176 14.424 -4.001 1.00 78.75 108 GLN A C 1
ATOM 838 O O . GLN A 1 108 ? 5.764 13.706 -3.199 1.00 78.75 108 GLN A O 1
ATOM 843 N N . PHE A 1 109 ? 4.071 14.028 -4.638 1.00 83.69 109 PHE A N 1
ATOM 844 C CA . PHE A 1 109 ? 3.479 12.707 -4.449 1.00 83.69 109 PHE A CA 1
ATOM 845 C C . PHE A 1 109 ? 4.346 11.611 -5.066 1.00 83.69 109 PHE A C 1
ATOM 847 O O . PHE A 1 109 ? 4.540 10.584 -4.435 1.00 83.69 109 PHE A O 1
ATOM 854 N N . LEU A 1 110 ? 4.925 11.826 -6.255 1.00 87.44 110 LEU A N 1
ATOM 855 C CA . LEU A 1 110 ? 5.834 10.845 -6.859 1.00 87.44 110 LEU A CA 1
ATOM 856 C C . LEU A 1 110 ? 7.050 10.572 -5.970 1.00 87.44 110 LEU A C 1
ATOM 858 O O . LEU A 1 110 ? 7.390 9.412 -5.753 1.00 87.44 110 LEU A O 1
ATOM 862 N N . GLU A 1 111 ? 7.691 11.615 -5.441 1.00 87.06 111 GLU A N 1
ATOM 863 C CA . GLU A 1 111 ? 8.832 11.450 -4.534 1.00 87.06 111 GLU A CA 1
ATOM 864 C C . GLU A 1 111 ? 8.440 10.666 -3.278 1.00 87.06 111 GLU A C 1
ATOM 866 O O . GLU A 1 111 ? 9.130 9.724 -2.883 1.00 87.06 111 GLU A O 1
ATOM 871 N N . HIS A 1 112 ? 7.290 11.010 -2.706 1.00 86.75 112 HIS A N 1
ATOM 872 C CA . HIS A 1 112 ? 6.742 10.348 -1.536 1.00 86.75 112 HIS A CA 1
ATOM 873 C C . HIS A 1 112 ? 6.410 8.866 -1.786 1.00 86.75 112 HIS A C 1
ATOM 875 O O . HIS A 1 112 ? 6.847 7.993 -1.035 1.00 86.75 112 HIS A O 1
ATOM 881 N N . THR A 1 113 ? 5.707 8.561 -2.880 1.00 90.25 113 THR A N 1
ATOM 882 C CA . THR A 1 113 ? 5.372 7.187 -3.274 1.00 90.25 113 THR A CA 1
ATOM 883 C C . THR A 1 113 ? 6.625 6.364 -3.559 1.00 90.25 113 THR A C 1
ATOM 885 O O . THR A 1 113 ? 6.679 5.195 -3.192 1.00 90.25 113 THR A O 1
ATOM 888 N N . LEU A 1 114 ? 7.654 6.944 -4.190 1.00 92.19 114 LEU A N 1
ATOM 889 C CA . LEU A 1 114 ? 8.900 6.221 -4.443 1.00 92.19 114 LEU A CA 1
ATOM 890 C C . LEU A 1 114 ? 9.620 5.850 -3.146 1.00 92.19 114 LEU A C 1
ATOM 892 O O . LEU A 1 114 ? 10.045 4.706 -3.028 1.00 92.19 114 LEU A O 1
ATOM 896 N N . LEU A 1 115 ? 9.690 6.765 -2.176 1.00 91.19 115 LEU A N 1
ATOM 897 C CA . LEU A 1 115 ? 10.279 6.475 -0.868 1.00 91.19 115 LEU A CA 1
ATOM 898 C C . LEU A 1 115 ? 9.526 5.348 -0.145 1.00 91.19 115 LEU A C 1
ATOM 900 O O . LEU A 1 115 ? 10.132 4.454 0.437 1.00 91.19 115 LEU A O 1
ATOM 904 N N . LEU A 1 116 ? 8.194 5.354 -0.203 1.00 93.44 116 LEU A N 1
ATOM 905 C CA . LEU A 1 116 ? 7.394 4.269 0.359 1.00 93.44 116 LEU A CA 1
ATOM 906 C C . LEU A 1 116 ? 7.618 2.942 -0.383 1.00 93.44 116 LEU A C 1
ATOM 908 O O . LEU A 1 116 ? 7.674 1.875 0.232 1.00 93.44 116 LEU A O 1
ATOM 912 N N . ASN A 1 117 ? 7.790 3.005 -1.702 1.00 95.62 117 ASN A N 1
ATOM 913 C CA . ASN A 1 117 ? 8.038 1.835 -2.532 1.00 95.62 117 ASN A CA 1
ATOM 914 C C . ASN A 1 117 ? 9.429 1.223 -2.331 1.00 95.62 117 ASN A C 1
ATOM 916 O O . ASN A 1 117 ? 9.582 0.044 -2.644 1.00 95.62 117 ASN A O 1
ATOM 920 N N . ASP A 1 118 ? 10.404 1.940 -1.763 1.00 95.19 118 ASP A N 1
ATOM 921 C CA . ASP A 1 118 ? 11.653 1.320 -1.300 1.00 95.19 118 ASP A CA 1
ATOM 922 C C . ASP A 1 118 ? 11.354 0.210 -0.274 1.00 95.19 118 ASP A C 1
ATOM 924 O O . ASP A 1 118 ? 11.859 -0.907 -0.407 1.00 95.19 118 ASP A O 1
ATOM 928 N N . VAL A 1 119 ? 10.425 0.453 0.664 1.00 96.38 119 VAL A N 1
ATOM 929 C CA . VAL A 1 119 ? 9.988 -0.555 1.649 1.00 96.38 119 VAL A CA 1
ATOM 930 C C . VAL A 1 119 ? 9.332 -1.749 0.959 1.00 96.38 119 VAL A C 1
ATOM 932 O O . VAL A 1 119 ? 9.655 -2.892 1.280 1.00 96.38 119 VAL A O 1
ATOM 935 N N . LEU A 1 120 ? 8.435 -1.513 -0.007 1.00 96.56 120 LEU A N 1
ATOM 936 C CA . LEU A 1 120 ? 7.802 -2.586 -0.786 1.00 96.56 120 LEU A CA 1
ATOM 937 C C . LEU A 1 120 ? 8.844 -3.433 -1.525 1.00 96.56 120 LEU A C 1
ATOM 939 O O . LEU A 1 120 ? 8.776 -4.663 -1.492 1.00 96.56 120 LEU A O 1
ATOM 943 N N . VAL A 1 121 ? 9.789 -2.788 -2.211 1.00 95.75 121 VAL A N 1
ATOM 944 C CA . VAL A 1 121 ? 10.815 -3.461 -3.013 1.00 95.75 121 VAL A CA 1
ATOM 945 C C . VAL A 1 121 ? 11.700 -4.322 -2.125 1.00 95.75 121 VAL A C 1
ATOM 947 O O . VAL A 1 121 ? 11.888 -5.502 -2.420 1.00 95.75 121 VAL A O 1
ATOM 950 N N . GLU A 1 122 ? 12.204 -3.771 -1.025 1.00 95.75 122 GLU A N 1
ATOM 951 C CA . GLU A 1 122 ? 13.050 -4.513 -0.090 1.00 95.75 122 GLU A CA 1
ATOM 952 C C . GLU A 1 122 ? 12.295 -5.665 0.571 1.00 95.75 122 GLU A C 1
ATOM 954 O O . GLU A 1 122 ? 12.810 -6.783 0.653 1.00 95.75 122 GLU A O 1
ATOM 959 N N . LEU A 1 123 ? 11.038 -5.435 0.957 1.00 96.06 123 LEU A N 1
ATOM 960 C CA . LEU A 1 123 ? 10.182 -6.470 1.522 1.00 96.06 123 LEU A CA 1
ATOM 961 C C . LEU A 1 123 ? 9.920 -7.604 0.520 1.00 96.06 123 LEU A C 1
ATOM 963 O O . LEU A 1 123 ? 10.006 -8.784 0.869 1.00 96.06 123 LEU A O 1
ATOM 967 N N . ALA A 1 124 ? 9.642 -7.262 -0.740 1.00 95.12 124 ALA A N 1
ATOM 968 C CA . ALA A 1 124 ? 9.444 -8.229 -1.811 1.00 95.12 124 ALA A CA 1
ATOM 969 C C . ALA A 1 124 ? 10.720 -9.031 -2.092 1.00 95.12 124 ALA A C 1
ATOM 971 O O . ALA A 1 124 ? 10.654 -10.254 -2.195 1.00 95.12 124 ALA A O 1
ATOM 972 N N . VAL A 1 125 ? 11.880 -8.372 -2.173 1.00 93.88 125 VAL A N 1
ATOM 973 C CA . VAL A 1 125 ? 13.183 -9.031 -2.361 1.00 93.88 125 VAL A CA 1
ATOM 974 C C . VAL A 1 125 ? 13.482 -9.989 -1.206 1.00 93.88 125 VAL A C 1
ATOM 976 O O . VAL A 1 125 ? 13.936 -11.104 -1.450 1.00 93.88 125 VAL A O 1
ATOM 979 N N . ALA A 1 126 ? 13.176 -9.596 0.032 1.00 93.88 126 ALA A N 1
ATOM 980 C CA . ALA A 1 126 ? 13.422 -10.409 1.218 1.00 93.88 126 ALA A CA 1
ATOM 981 C C . ALA A 1 126 ? 12.498 -11.637 1.339 1.00 93.88 126 ALA A C 1
ATOM 983 O O . ALA A 1 126 ? 12.851 -12.601 2.027 1.00 93.88 126 ALA A O 1
ATOM 984 N N . LEU A 1 127 ? 11.302 -11.603 0.743 1.00 93.88 127 LEU A N 1
ATOM 985 C CA . LEU A 1 127 ? 10.266 -12.624 0.958 1.00 93.88 127 LEU A CA 1
ATOM 986 C C . LEU A 1 127 ? 9.936 -13.471 -0.275 1.00 93.88 127 LEU A C 1
ATOM 988 O O . LEU A 1 127 ? 9.391 -14.568 -0.119 1.00 93.88 127 LEU A O 1
ATOM 992 N N . ARG A 1 128 ? 10.255 -13.006 -1.486 1.00 91.94 128 ARG A N 1
ATOM 993 C CA . ARG A 1 128 ? 10.039 -13.784 -2.711 1.00 91.94 128 ARG A CA 1
ATOM 994 C C . ARG A 1 128 ? 10.985 -14.979 -2.788 1.00 91.94 128 ARG A C 1
ATOM 996 O O . ARG A 1 128 ? 12.103 -14.951 -2.284 1.00 91.94 128 ARG A O 1
ATOM 1003 N N . ARG A 1 129 ? 10.552 -16.016 -3.504 1.00 90.50 129 ARG A N 1
ATOM 1004 C CA . ARG A 1 129 ? 11.366 -17.217 -3.756 1.00 90.50 129 ARG A CA 1
ATOM 1005 C C . ARG A 1 129 ? 12.364 -17.026 -4.894 1.00 90.50 129 ARG A C 1
ATOM 1007 O O . ARG A 1 129 ? 13.441 -17.607 -4.864 1.00 90.50 129 ARG A O 1
ATOM 1014 N N . SER A 1 130 ? 11.993 -16.238 -5.899 1.00 90.19 130 SER A N 1
ATOM 1015 C CA . SER A 1 130 ? 12.824 -15.926 -7.062 1.00 90.19 130 SER A CA 1
ATOM 1016 C C . SER A 1 130 ? 12.415 -14.571 -7.662 1.00 90.19 130 SER A C 1
ATOM 1018 O O . SER A 1 130 ? 11.323 -14.082 -7.362 1.00 90.19 130 SER A O 1
ATOM 1020 N N . PRO A 1 131 ? 13.239 -13.949 -8.527 1.00 86.62 131 PRO A N 1
ATOM 1021 C CA . PRO A 1 131 ? 12.893 -12.683 -9.187 1.00 86.62 131 PRO A CA 1
ATOM 1022 C C . PRO A 1 131 ? 11.707 -12.761 -10.159 1.00 86.62 131 PRO A C 1
ATOM 1024 O O . PRO A 1 131 ? 11.155 -11.728 -10.525 1.00 86.62 131 PRO A O 1
ATOM 1027 N N . VAL A 1 132 ? 11.344 -13.968 -10.601 1.00 89.75 132 VAL A N 1
ATOM 1028 C CA . VAL A 1 132 ? 10.205 -14.227 -11.502 1.00 89.75 132 VAL A CA 1
ATOM 1029 C C . VAL A 1 132 ? 8.984 -14.770 -10.764 1.00 89.75 132 VAL A C 1
ATOM 1031 O O . VAL A 1 132 ? 7.971 -15.047 -11.400 1.00 89.75 132 VAL A O 1
ATOM 1034 N N . ALA A 1 133 ? 9.072 -14.942 -9.440 1.00 89.44 133 ALA A N 1
ATOM 1035 C CA . ALA A 1 133 ? 7.953 -15.423 -8.647 1.00 89.44 133 ALA A CA 1
ATOM 1036 C C . ALA A 1 133 ? 6.752 -14.472 -8.809 1.00 89.44 133 ALA A C 1
ATOM 1038 O O . ALA A 1 133 ? 6.932 -13.252 -8.706 1.00 89.44 133 ALA A O 1
ATOM 1039 N N . PRO A 1 134 ? 5.539 -14.999 -9.053 1.00 89.44 134 PRO A N 1
ATOM 1040 C CA . PRO A 1 134 ? 4.342 -14.180 -9.143 1.00 89.44 134 PRO A CA 1
ATOM 1041 C C . PRO A 1 134 ? 4.146 -13.334 -7.884 1.00 89.44 134 PRO A C 1
ATOM 1043 O O . PRO A 1 134 ? 4.308 -13.810 -6.761 1.00 89.44 134 PRO A O 1
ATOM 1046 N N . VAL A 1 135 ? 3.737 -12.077 -8.063 1.00 90.88 135 VAL A N 1
ATOM 1047 C CA . VAL A 1 135 ? 3.461 -11.159 -6.944 1.00 90.88 135 VAL A CA 1
ATOM 1048 C C . VAL A 1 135 ? 2.349 -11.696 -6.035 1.00 90.88 135 VAL A C 1
ATOM 1050 O O . VAL A 1 135 ? 2.390 -11.484 -4.826 1.00 90.88 135 VAL A O 1
ATOM 1053 N N . SER A 1 136 ? 1.406 -12.459 -6.592 1.00 88.56 136 SER A N 1
ATOM 1054 C CA . SER A 1 136 ? 0.343 -13.150 -5.855 1.00 88.56 136 SER A CA 1
ATOM 1055 C C . SER A 1 136 ? 0.838 -14.245 -4.900 1.00 88.56 136 SER A C 1
ATOM 1057 O O . SER A 1 136 ? 0.096 -14.627 -3.998 1.00 88.56 136 SER A O 1
ATOM 1059 N N . GLU A 1 137 ? 2.073 -14.738 -5.058 1.00 90.56 137 GLU A N 1
ATOM 1060 C CA . GLU A 1 137 ? 2.692 -15.706 -4.139 1.00 90.56 137 GLU A CA 1
ATOM 1061 C C . GLU A 1 137 ? 3.377 -15.051 -2.932 1.00 90.56 137 GLU A C 1
ATOM 1063 O O . GLU A 1 137 ? 3.847 -15.756 -2.029 1.00 90.56 137 GLU A O 1
ATOM 1068 N N . LEU A 1 138 ? 3.468 -13.717 -2.894 1.00 92.56 138 LEU A N 1
ATOM 1069 C CA . LEU A 1 138 ? 4.017 -13.026 -1.734 1.00 92.56 138 LEU A CA 1
ATOM 1070 C C . LEU A 1 138 ? 3.147 -13.308 -0.496 1.00 92.56 138 LEU A C 1
ATOM 1072 O O . LEU A 1 138 ? 1.919 -13.328 -0.579 1.00 92.56 138 LEU A O 1
ATOM 1076 N N . PRO A 1 139 ? 3.756 -13.482 0.690 1.00 93.44 139 PRO A N 1
ATOM 1077 C CA . PRO A 1 139 ? 3.026 -13.758 1.932 1.00 93.44 139 PRO A CA 1
ATOM 1078 C C . PRO A 1 139 ? 2.303 -12.521 2.503 1.00 93.44 139 PRO A C 1
ATOM 1080 O O . PRO A 1 139 ? 1.966 -12.478 3.686 1.00 93.44 139 PRO A O 1
ATOM 1083 N N . PHE A 1 140 ? 2.100 -11.502 1.674 1.00 94.88 140 PHE A N 1
ATOM 1084 C CA . PHE A 1 140 ? 1.426 -10.259 1.994 1.00 94.88 140 PHE A CA 1
ATOM 1085 C C . PHE A 1 140 ? 0.799 -9.672 0.729 1.00 94.88 140 PHE A C 1
ATOM 1087 O O . PHE A 1 140 ? 1.249 -9.952 -0.383 1.00 94.88 140 PHE A O 1
ATOM 1094 N N . ARG A 1 141 ? -0.206 -8.812 0.900 1.00 95.56 141 ARG A N 1
ATOM 1095 C CA . ARG A 1 141 ? -0.734 -7.979 -0.187 1.00 95.56 141 ARG A CA 1
ATOM 1096 C C . ARG A 1 141 ? -0.387 -6.532 0.085 1.00 95.56 141 ARG A C 1
ATOM 1098 O O . ARG A 1 141 ? -0.575 -6.049 1.196 1.00 95.56 141 ARG A O 1
ATOM 1105 N N . TRP A 1 142 ? 0.113 -5.858 -0.936 1.00 95.88 142 TRP A N 1
ATOM 1106 C CA . TRP A 1 142 ? 0.351 -4.426 -0.900 1.00 95.88 142 TRP A CA 1
ATOM 1107 C C . TRP A 1 142 ? -0.718 -3.733 -1.733 1.00 95.88 142 TRP A C 1
ATOM 1109 O O . TRP A 1 142 ? -0.937 -4.093 -2.890 1.00 95.88 142 TRP A O 1
ATOM 1119 N N . LEU A 1 143 ? -1.392 -2.763 -1.134 1.00 93.38 143 LEU A N 1
ATOM 1120 C CA . LEU A 1 143 ? -2.376 -1.913 -1.781 1.00 93.38 143 LEU A CA 1
ATOM 1121 C C . LEU A 1 143 ? -1.800 -0.501 -1.763 1.00 93.38 143 LEU A C 1
ATOM 1123 O O . LEU A 1 143 ? -1.699 0.124 -0.706 1.00 93.38 143 LEU A O 1
ATOM 1127 N N . CYS A 1 144 ? -1.362 -0.030 -2.925 1.00 88.38 144 CYS A N 1
ATOM 1128 C CA . CYS A 1 144 ? -0.913 1.344 -3.083 1.00 88.38 144 CYS A CA 1
ATOM 1129 C C . CYS A 1 144 ? -2.085 2.323 -2.962 1.00 88.38 144 CYS A C 1
ATOM 1131 O O . CYS A 1 144 ? -3.244 1.966 -3.195 1.00 88.38 144 CYS A O 1
ATOM 1133 N N . GLU A 1 145 ? -1.760 3.569 -2.627 1.00 82.75 145 GLU A N 1
ATOM 1134 C CA . GLU A 1 145 ? -2.689 4.687 -2.735 1.00 82.75 145 GLU A CA 1
ATOM 1135 C C . GLU A 1 145 ? -3.292 4.754 -4.152 1.00 82.75 145 GLU A C 1
ATOM 1137 O O . GLU A 1 145 ? -2.566 4.711 -5.154 1.00 82.75 145 GLU A O 1
ATOM 1142 N N . ASP A 1 146 ? -4.611 4.917 -4.249 1.00 78.69 146 ASP A N 1
ATOM 1143 C CA . ASP A 1 146 ? -5.330 5.228 -5.487 1.00 78.69 146 ASP A CA 1
ATOM 1144 C C . ASP A 1 146 ? -6.178 6.502 -5.334 1.00 78.69 146 ASP A C 1
ATOM 1146 O O . ASP A 1 146 ? -5.919 7.326 -4.457 1.00 78.69 146 ASP A O 1
ATOM 1150 N N . ASP A 1 147 ? -7.142 6.731 -6.227 1.00 74.81 147 ASP A N 1
ATOM 1151 C CA . ASP A 1 147 ? -8.051 7.883 -6.123 1.00 74.81 147 ASP A CA 1
ATOM 1152 C C . ASP A 1 147 ? -9.173 7.652 -5.093 1.00 74.81 147 ASP A C 1
ATOM 1154 O O . ASP A 1 147 ? -9.953 8.560 -4.809 1.00 74.81 147 ASP A O 1
ATOM 1158 N N . GLY A 1 148 ? -9.250 6.450 -4.513 1.00 80.25 148 GLY A N 1
ATOM 1159 C CA . GLY A 1 148 ? -10.193 6.115 -3.461 1.00 80.25 148 GLY A CA 1
ATOM 1160 C C . GLY A 1 148 ? -9.825 6.761 -2.128 1.00 80.25 148 GLY A C 1
ATOM 1161 O O . GLY A 1 148 ? -8.661 7.026 -1.818 1.00 80.25 148 GLY A O 1
ATOM 1162 N N . VAL A 1 149 ? -10.850 6.987 -1.313 1.00 88.31 149 VAL A N 1
ATOM 1163 C CA . VAL A 1 149 ? -10.716 7.479 0.057 1.00 88.31 149 VAL A CA 1
ATOM 1164 C C . VAL A 1 149 ? -11.566 6.638 1.000 1.00 88.31 149 VAL A C 1
ATOM 1166 O O . VAL A 1 149 ? -12.588 6.074 0.617 1.00 88.31 149 VAL A O 1
ATOM 1169 N N . LEU A 1 150 ? -11.130 6.541 2.250 1.00 91.94 150 LEU A N 1
ATOM 1170 C CA . LEU A 1 150 ? -11.882 5.913 3.326 1.00 91.94 150 LEU A CA 1
ATOM 1171 C C . LEU A 1 150 ? -12.768 6.975 3.978 1.00 91.94 150 LEU A C 1
ATOM 1173 O O . LEU A 1 150 ? -12.292 7.803 4.754 1.00 91.94 150 LEU A O 1
ATOM 1177 N N . GLU A 1 151 ? -14.046 6.974 3.625 1.00 92.56 151 GLU A N 1
ATOM 1178 C CA . GLU A 1 151 ? -15.015 7.965 4.093 1.00 92.56 151 GLU A CA 1
ATOM 1179 C C . GLU A 1 151 ? -15.573 7.612 5.477 1.00 92.56 151 GLU A C 1
ATOM 1181 O O . GLU A 1 151 ? -15.936 6.465 5.769 1.00 92.56 151 GLU A O 1
ATOM 1186 N N . PHE A 1 152 ? -15.669 8.623 6.335 1.00 93.62 152 PHE A N 1
ATOM 1187 C CA . PHE A 1 152 ? -16.271 8.536 7.659 1.00 93.62 152 PHE A CA 1
ATOM 1188 C C . PHE A 1 152 ? -16.796 9.904 8.096 1.00 93.62 152 PHE A C 1
ATOM 1190 O O . PHE A 1 152 ? -16.591 10.908 7.422 1.00 93.62 152 PHE A O 1
ATOM 1197 N N . GLU A 1 153 ? -17.471 9.961 9.234 1.00 91.56 153 GLU A N 1
ATOM 1198 C CA . GLU A 1 153 ? -17.880 11.223 9.844 1.00 91.56 153 GLU A CA 1
ATOM 1199 C C . GLU A 1 153 ? -17.145 11.385 11.165 1.00 91.56 153 GLU A C 1
ATOM 1201 O O . GLU A 1 153 ? -17.013 10.418 11.910 1.00 91.56 153 GLU A O 1
ATOM 1206 N N . MET A 1 154 ? -16.655 12.586 11.463 1.00 87.38 154 MET A N 1
ATOM 1207 C CA . MET A 1 154 ? -15.882 12.857 12.670 1.00 87.38 154 MET A CA 1
ATOM 1208 C C . MET A 1 154 ? -16.541 13.962 13.489 1.00 87.38 154 MET A C 1
ATOM 1210 O O . MET A 1 154 ? -16.850 15.038 12.978 1.00 87.38 154 MET A O 1
ATOM 1214 N N . PHE A 1 155 ? -16.730 13.709 14.785 1.00 84.25 155 PHE A N 1
ATOM 1215 C CA . PHE A 1 155 ? -17.208 14.728 15.714 1.00 84.25 155 PHE A CA 1
ATOM 1216 C C . PHE A 1 155 ? -16.082 15.685 16.116 1.00 84.25 155 PHE A C 1
ATOM 1218 O O . PHE A 1 155 ? -15.055 15.287 16.679 1.00 84.25 155 PHE A O 1
ATOM 1225 N N . HIS A 1 156 ? -16.305 16.970 15.880 1.00 80.69 156 HIS A N 1
ATOM 1226 C CA . HIS A 1 156 ? -15.367 18.042 16.154 1.00 80.69 156 HIS A CA 1
ATOM 1227 C C . HIS A 1 156 ? -15.756 18.785 17.436 1.00 80.69 156 HIS A C 1
ATOM 1229 O O . HIS A 1 156 ? -16.602 19.672 17.427 1.00 80.69 156 HIS A O 1
ATOM 1235 N N . ARG A 1 157 ? -15.071 18.490 18.551 1.00 75.62 157 ARG A N 1
ATOM 1236 C CA . ARG A 1 157 ? -15.393 19.071 19.875 1.00 75.62 157 ARG A CA 1
ATOM 1237 C C . ARG A 1 157 ? -15.454 20.602 19.896 1.00 75.62 157 ARG A C 1
ATOM 1239 O O . ARG A 1 157 ? -16.336 21.156 20.530 1.00 75.62 157 ARG A O 1
ATOM 1246 N N . HIS A 1 158 ? -14.535 21.267 19.198 1.00 75.44 158 HIS A N 1
ATOM 1247 C CA . HIS A 1 158 ? -14.471 22.731 19.129 1.00 75.44 158 HIS A CA 1
ATOM 1248 C C . HIS A 1 158 ? -15.669 23.401 18.438 1.00 75.44 158 HIS A C 1
ATOM 1250 O O . HIS A 1 158 ? -16.004 24.527 18.784 1.00 75.44 158 HIS A O 1
ATOM 1256 N N . THR A 1 159 ? -16.318 22.728 17.486 1.00 80.06 159 THR A N 1
ATOM 1257 C CA . THR A 1 159 ? -17.491 23.251 16.768 1.00 80.06 159 THR A CA 1
ATOM 1258 C C . THR A 1 159 ? -18.796 22.620 17.247 1.00 80.06 159 THR A C 1
ATOM 1260 O O . THR A 1 159 ? -19.867 23.074 16.862 1.00 80.06 159 THR A O 1
ATOM 1263 N N . GLY A 1 160 ? -18.722 21.556 18.056 1.00 82.88 160 GLY A N 1
ATOM 1264 C CA . GLY A 1 160 ? -19.884 20.775 18.479 1.00 82.88 160 GLY A CA 1
ATOM 1265 C C . GLY A 1 160 ? -20.590 20.050 17.328 1.00 82.88 160 GLY A C 1
ATOM 1266 O O . GLY A 1 160 ? -21.725 19.618 17.500 1.00 82.88 160 GLY A O 1
ATOM 1267 N N . ALA A 1 161 ? -19.943 19.920 16.165 1.00 85.44 161 ALA A N 1
ATOM 1268 C CA . ALA A 1 161 ? -20.555 19.400 14.947 1.00 85.44 161 ALA A CA 1
ATOM 1269 C C . ALA A 1 161 ? -19.873 18.117 14.460 1.00 85.44 161 ALA A C 1
ATOM 1271 O O . ALA A 1 161 ? -18.657 17.947 14.580 1.00 85.44 161 ALA A O 1
ATOM 1272 N N . THR A 1 162 ? -20.665 17.228 13.866 1.00 87.19 162 THR A N 1
ATOM 1273 C CA . THR A 1 162 ? -20.171 16.094 13.082 1.00 87.19 162 THR A CA 1
ATOM 1274 C C . THR A 1 162 ? -19.981 16.547 11.640 1.00 87.19 162 THR A C 1
ATOM 1276 O O . THR A 1 162 ? -20.892 17.137 11.062 1.00 87.19 162 THR A O 1
ATOM 1279 N N . ALA A 1 163 ? -18.807 16.289 11.065 1.00 87.88 163 ALA A N 1
ATOM 1280 C CA . ALA A 1 163 ? -18.504 16.641 9.682 1.00 87.88 163 ALA A CA 1
ATOM 1281 C C . ALA A 1 163 ? -17.976 15.427 8.899 1.00 87.88 163 ALA A C 1
ATOM 1283 O O . ALA A 1 163 ? -17.305 14.571 9.489 1.00 87.88 163 ALA A O 1
ATOM 1284 N N . PRO A 1 164 ? -18.227 15.357 7.577 1.00 90.31 164 PRO A N 1
ATOM 1285 C CA . PRO A 1 164 ? -17.590 14.376 6.710 1.00 90.31 164 PRO A CA 1
ATOM 1286 C C . PRO A 1 164 ? -16.065 14.488 6.766 1.00 90.31 164 PRO A C 1
ATOM 1288 O O . PRO A 1 164 ? -15.495 15.581 6.742 1.00 90.31 164 PRO A O 1
ATOM 1291 N N . ALA A 1 165 ? -15.401 13.341 6.815 1.00 90.06 165 ALA A N 1
ATOM 1292 C CA . ALA A 1 165 ? -13.958 13.212 6.857 1.00 90.06 165 ALA A CA 1
ATOM 1293 C C . ALA A 1 165 ? -13.499 12.051 5.967 1.00 90.06 165 ALA A C 1
ATOM 1295 O O . ALA A 1 165 ? -14.225 11.095 5.704 1.00 90.06 165 ALA A O 1
ATOM 1296 N N . VAL A 1 166 ? -12.254 12.138 5.502 1.00 91.56 166 VAL A N 1
ATOM 1297 C CA . VAL A 1 166 ? -11.651 11.139 4.610 1.00 91.56 166 VAL A CA 1
ATOM 1298 C C . VAL A 1 166 ? -10.307 10.669 5.144 1.00 91.56 166 VAL A C 1
ATOM 1300 O O . VAL A 1 166 ? -9.548 11.459 5.699 1.00 91.56 166 VAL A O 1
ATOM 1303 N N . LEU A 1 167 ? -9.983 9.394 5.009 1.00 92.00 167 LEU A N 1
ATOM 1304 C CA . LEU A 1 167 ? -8.637 8.881 5.244 1.00 92.00 167 LEU A CA 1
ATOM 1305 C C . LEU A 1 167 ? -8.065 8.366 3.935 1.00 92.00 167 LEU A C 1
ATOM 1307 O O . LEU A 1 167 ? -8.748 7.692 3.166 1.00 92.00 167 LEU A O 1
ATOM 1311 N N . LYS A 1 168 ? -6.800 8.688 3.698 1.00 91.25 168 LYS A N 1
ATOM 1312 C CA . LYS A 1 168 ? -6.069 8.244 2.524 1.00 91.25 168 LYS A CA 1
ATOM 1313 C C . LYS A 1 168 ? -4.703 7.738 2.979 1.00 91.25 168 LYS A C 1
ATOM 1315 O O . LYS A 1 168 ? -3.800 8.552 3.127 1.00 91.25 168 LYS A O 1
ATOM 1320 N N . PRO A 1 169 ? -4.594 6.439 3.301 1.00 93.00 169 PRO A N 1
ATOM 1321 C CA . PRO A 1 169 ? -3.318 5.838 3.662 1.00 93.00 169 PRO A CA 1
ATOM 1322 C C . PRO A 1 169 ? -2.366 5.873 2.469 1.00 93.00 169 PRO A C 1
ATOM 1324 O O . PRO A 1 169 ? -2.801 5.605 1.346 1.00 93.00 169 PRO A O 1
ATOM 1327 N N . ASP A 1 170 ? -1.078 6.113 2.711 1.00 92.56 170 ASP A N 1
ATOM 1328 C CA . ASP A 1 170 ? -0.076 6.114 1.636 1.00 92.56 170 ASP A CA 1
ATOM 1329 C C . ASP A 1 170 ? 0.097 4.700 1.044 1.00 92.56 170 ASP A C 1
ATOM 1331 O O . ASP A 1 170 ? 0.302 4.515 -0.159 1.00 92.56 170 ASP A O 1
ATOM 1335 N N . ALA A 1 171 ? -0.042 3.673 1.890 1.00 94.69 171 ALA A N 1
ATOM 1336 C CA . ALA A 1 171 ? -0.261 2.294 1.464 1.00 94.69 171 ALA A CA 1
ATOM 1337 C C . ALA A 1 171 ? -0.950 1.462 2.550 1.00 94.69 171 ALA A C 1
ATOM 1339 O O . ALA A 1 171 ? -0.942 1.792 3.738 1.00 94.69 171 ALA A O 1
ATOM 1340 N N . ILE A 1 172 ? -1.505 0.323 2.142 1.00 96.38 172 ILE A N 1
ATOM 1341 C CA . ILE A 1 172 ? -2.017 -0.706 3.044 1.00 96.38 172 ILE A CA 1
ATOM 1342 C C . ILE A 1 172 ? -1.275 -2.016 2.778 1.00 96.38 172 ILE A C 1
ATOM 1344 O O . ILE A 1 172 ? -1.198 -2.489 1.646 1.00 96.38 172 ILE A O 1
ATOM 1348 N N . LEU A 1 173 ? -0.756 -2.624 3.841 1.00 97.12 173 LEU A N 1
ATOM 1349 C CA . LEU A 1 173 ? -0.092 -3.921 3.829 1.00 97.12 173 LEU A CA 1
ATOM 1350 C C . LEU A 1 173 ? -0.948 -4.947 4.583 1.00 97.12 173 LEU A C 1
ATOM 1352 O O . LEU A 1 173 ? -1.109 -4.878 5.801 1.00 97.12 173 LEU A O 1
ATOM 1356 N N . GLU A 1 174 ? -1.490 -5.928 3.870 1.00 96.44 174 GLU A N 1
ATOM 1357 C CA . GLU A 1 174 ? -2.284 -7.011 4.455 1.00 96.44 174 GLU A CA 1
ATOM 1358 C C . GLU A 1 174 ? -1.407 -8.241 4.691 1.00 96.44 174 GLU A C 1
ATOM 1360 O O . GLU A 1 174 ? -0.834 -8.804 3.757 1.00 96.44 174 GLU A O 1
ATOM 1365 N N . VAL A 1 175 ? -1.329 -8.683 5.947 1.00 94.56 175 VAL A N 1
ATOM 1366 C CA . VAL A 1 175 ? -0.570 -9.864 6.373 1.00 94.56 175 VAL A CA 1
ATOM 1367 C C . VAL A 1 175 ? -1.551 -10.894 6.919 1.00 94.56 1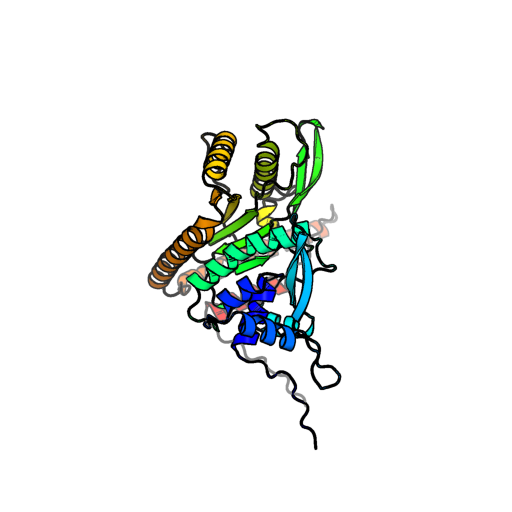75 VAL A C 1
ATOM 1369 O O . VAL A 1 175 ? -1.865 -10.930 8.114 1.00 94.56 175 VAL A O 1
ATOM 1372 N N . THR A 1 176 ? -2.052 -11.748 6.029 1.00 83.81 176 THR A N 1
ATOM 1373 C CA . THR A 1 176 ? -3.087 -12.746 6.348 1.00 83.81 176 THR A CA 1
ATOM 1374 C C . THR A 1 176 ? -2.605 -13.785 7.360 1.00 83.81 176 THR A C 1
ATOM 1376 O O . THR A 1 176 ? -3.367 -14.161 8.247 1.00 83.81 176 THR A O 1
ATOM 1379 N N . GLY A 1 177 ? -1.323 -14.171 7.317 1.00 85.44 177 GLY A N 1
ATOM 1380 C CA . GLY A 1 177 ? -0.721 -15.103 8.285 1.00 85.44 177 GLY A CA 1
ATOM 1381 C C . GLY A 1 177 ? -0.756 -14.614 9.739 1.00 85.44 177 GLY A C 1
ATOM 1382 O O . GLY A 1 177 ? -0.667 -15.418 10.658 1.00 85.44 177 GLY A O 1
ATOM 1383 N N . HIS A 1 178 ? -0.935 -13.310 9.959 1.00 86.88 178 HIS A N 1
ATOM 1384 C CA . HIS A 1 178 ? -1.107 -12.721 11.287 1.00 86.88 178 HIS A CA 1
ATOM 1385 C C . HIS A 1 178 ? -2.486 -12.104 11.515 1.00 86.88 178 HIS A C 1
ATOM 1387 O O . HIS A 1 178 ? -2.713 -11.527 12.580 1.00 86.88 178 HIS A O 1
ATOM 1393 N N . GLN A 1 179 ? -3.397 -12.194 10.542 1.00 93.38 179 GLN A N 1
ATOM 1394 C CA . GLN A 1 179 ? -4.693 -11.515 10.580 1.00 93.38 179 GLN A CA 1
ATOM 1395 C C . GLN A 1 179 ? -4.530 -10.014 10.885 1.00 93.38 179 GLN A C 1
ATOM 1397 O O . GLN A 1 179 ? -5.143 -9.477 11.814 1.00 93.38 179 GLN A O 1
ATOM 1402 N N . ARG A 1 180 ? -3.611 -9.341 10.175 1.00 96.19 180 ARG A N 1
ATOM 1403 C CA . ARG A 1 180 ? -3.341 -7.904 10.344 1.00 96.19 180 ARG A CA 1
ATOM 1404 C C . ARG A 1 180 ? -3.477 -7.142 9.036 1.00 96.19 180 ARG A C 1
ATOM 1406 O O . ARG A 1 180 ? -3.029 -7.616 7.993 1.00 96.19 180 ARG A O 1
ATOM 1413 N N . ARG A 1 181 ? -4.006 -5.923 9.140 1.00 97.50 181 ARG A N 1
ATOM 1414 C CA . ARG A 1 181 ? -3.958 -4.899 8.095 1.00 97.50 181 ARG A CA 1
ATOM 1415 C C . ARG A 1 181 ? -3.169 -3.704 8.617 1.00 97.50 181 ARG A C 1
ATOM 1417 O O . ARG A 1 181 ? -3.576 -3.066 9.586 1.00 97.50 181 ARG A O 1
ATOM 1424 N N . LEU A 1 182 ? -2.021 -3.447 8.007 1.00 98.00 182 LEU A N 1
ATOM 1425 C CA . LEU A 1 182 ? -1.112 -2.369 8.368 1.00 98.00 182 LEU A CA 1
ATOM 1426 C C . LEU A 1 182 ? -1.397 -1.169 7.462 1.00 98.00 182 LEU A C 1
ATOM 1428 O O . LEU A 1 182 ? -1.267 -1.273 6.249 1.00 98.00 182 LEU A O 1
ATOM 1432 N N . PHE A 1 183 ? -1.780 -0.046 8.050 1.00 97.31 183 PHE A N 1
ATOM 1433 C CA . PHE A 1 183 ? -1.961 1.242 7.388 1.00 97.31 183 PHE A CA 1
ATOM 1434 C C . PHE A 1 183 ? -0.648 2.011 7.493 1.00 97.31 183 PHE A C 1
ATOM 1436 O O . PHE A 1 183 ? -0.230 2.347 8.602 1.00 97.31 183 PHE A O 1
ATOM 1443 N N . LEU A 1 184 ? 0.030 2.209 6.367 1.00 96.50 184 LEU A N 1
ATOM 1444 C CA . LEU A 1 184 ? 1.348 2.830 6.310 1.00 96.50 184 LEU A CA 1
ATOM 1445 C C . LEU A 1 184 ? 1.200 4.329 6.044 1.00 96.50 184 LEU A C 1
ATOM 1447 O O . LEU A 1 184 ? 0.533 4.730 5.094 1.00 96.50 184 LEU A O 1
ATOM 1451 N N . GLU A 1 185 ? 1.843 5.127 6.890 1.00 94.31 185 GLU A N 1
ATOM 1452 C CA . GLU A 1 185 ? 1.891 6.585 6.809 1.00 94.31 185 GLU A CA 1
ATOM 1453 C C . GLU A 1 185 ? 3.351 7.027 6.797 1.00 94.31 185 GLU A C 1
ATOM 1455 O O . GLU A 1 185 ? 4.062 6.918 7.801 1.00 94.31 185 GLU A O 1
ATOM 1460 N N . ALA A 1 186 ? 3.812 7.521 5.660 1.00 91.44 186 ALA A N 1
ATOM 1461 C CA . ALA A 1 186 ? 5.140 8.066 5.501 1.00 91.44 186 ALA A CA 1
ATOM 1462 C C . ALA A 1 186 ? 5.180 9.493 6.070 1.00 91.44 186 ALA A C 1
ATOM 1464 O O . ALA A 1 186 ? 4.611 10.454 5.563 1.00 91.44 186 ALA A O 1
ATOM 1465 N N . GLU A 1 187 ? 5.895 9.659 7.172 1.00 85.62 187 GLU A N 1
ATOM 1466 C CA . GLU A 1 187 ? 6.044 10.935 7.854 1.00 85.62 187 GLU A CA 1
ATOM 1467 C C . GLU A 1 187 ? 7.380 11.572 7.443 1.00 85.62 187 GLU A C 1
ATOM 1469 O O . GLU A 1 187 ? 8.356 11.628 8.199 1.00 85.62 187 GLU A O 1
ATOM 1474 N N . THR A 1 188 ? 7.434 12.047 6.195 1.00 68.56 188 THR A N 1
ATOM 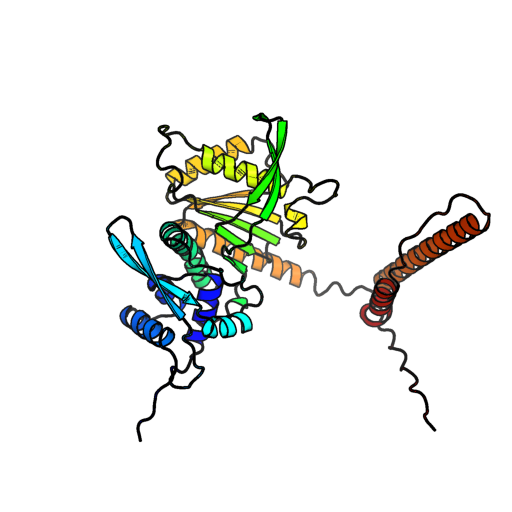1475 C CA . THR A 1 188 ? 8.643 12.628 5.579 1.00 68.56 188 THR A CA 1
ATOM 1476 C C . THR A 1 188 ? 8.883 14.094 5.951 1.00 68.56 188 THR A C 1
ATOM 1478 O O . THR A 1 188 ? 9.832 14.704 5.471 1.00 68.56 188 THR A O 1
ATOM 1481 N N . GLY A 1 189 ? 8.045 14.683 6.812 1.00 57.44 189 GLY A N 1
ATOM 1482 C CA . GLY A 1 189 ? 8.171 16.081 7.247 1.00 57.44 189 GLY A CA 1
ATOM 1483 C C . GLY A 1 189 ? 7.809 17.128 6.182 1.00 57.44 189 GLY A C 1
ATOM 1484 O O . GLY A 1 189 ? 7.854 18.319 6.474 1.00 57.44 189 GLY A O 1
ATOM 1485 N N . ALA A 1 190 ? 7.401 16.716 4.975 1.00 44.28 190 ALA A N 1
ATOM 1486 C CA . ALA A 1 190 ? 7.074 17.626 3.871 1.00 44.28 190 ALA A CA 1
ATOM 1487 C C . ALA A 1 190 ? 5.745 18.392 4.062 1.00 44.28 190 ALA A C 1
ATOM 1489 O O . ALA A 1 190 ? 5.535 19.434 3.444 1.00 44.28 190 ALA A O 1
ATOM 1490 N N . HIS A 1 191 ? 4.873 17.943 4.970 1.00 38.19 191 HIS A N 1
ATOM 1491 C CA . HIS A 1 191 ? 3.640 18.644 5.346 1.00 38.19 191 HIS A CA 1
ATOM 1492 C C . HIS A 1 191 ? 3.758 19.387 6.687 1.00 38.19 191 HIS A C 1
ATOM 1494 O O . HIS A 1 191 ? 2.929 19.221 7.575 1.00 38.19 191 HIS A O 1
ATOM 1500 N N . SER A 1 192 ? 4.786 20.231 6.823 1.00 30.45 192 SER A N 1
ATOM 1501 C CA . SER A 1 192 ? 4.671 21.537 7.497 1.00 30.45 192 SER A CA 1
ATOM 1502 C C . SER A 1 192 ? 5.864 22.439 7.141 1.00 30.45 192 SER A C 1
ATOM 1504 O O . SER A 1 192 ? 6.642 22.845 8.007 1.00 30.45 192 SER A O 1
ATOM 1506 N N . ILE A 1 193 ? 6.031 22.781 5.862 1.00 30.25 193 ILE A N 1
ATOM 1507 C CA . ILE A 1 193 ? 6.747 24.020 5.538 1.00 30.25 193 ILE A CA 1
ATOM 1508 C C . ILE A 1 193 ? 5.789 25.144 5.957 1.00 30.25 193 ILE A C 1
ATOM 1510 O O . ILE A 1 193 ? 4.741 25.307 5.345 1.00 30.25 193 ILE A O 1
ATOM 1514 N N . ALA A 1 194 ? 6.130 25.845 7.042 1.00 28.11 194 ALA A N 1
ATOM 1515 C CA . ALA A 1 194 ? 5.334 26.850 7.765 1.00 28.11 194 ALA A CA 1
ATOM 1516 C C . ALA A 1 194 ? 4.394 26.333 8.877 1.00 28.11 194 ALA A C 1
ATOM 1518 O O . ALA A 1 194 ? 3.193 26.573 8.882 1.00 28.11 194 ALA A O 1
ATOM 1519 N N . THR A 1 195 ? 4.977 25.768 9.935 1.00 29.19 195 THR A N 1
ATOM 1520 C CA . THR A 1 195 ? 4.580 26.189 11.291 1.00 29.19 195 THR A CA 1
ATOM 1521 C C . THR A 1 195 ? 5.839 26.537 12.069 1.00 29.19 195 THR A C 1
ATOM 1523 O O . THR A 1 195 ? 6.718 25.693 12.215 1.00 29.19 195 THR A O 1
ATOM 1526 N N . ALA A 1 196 ? 5.929 27.777 12.554 1.00 30.42 196 ALA A N 1
ATOM 1527 C CA . ALA A 1 196 ? 7.070 28.367 13.262 1.00 30.42 196 ALA A CA 1
ATOM 1528 C C . ALA A 1 196 ? 7.310 27.786 14.674 1.00 30.42 196 ALA A C 1
ATOM 1530 O O . ALA A 1 196 ? 7.755 28.494 15.572 1.00 30.42 196 ALA A O 1
ATOM 1531 N N . ASN A 1 197 ? 6.985 26.511 14.899 1.00 37.22 197 ASN A N 1
ATOM 1532 C CA . ASN A 1 197 ? 7.067 25.887 16.209 1.00 37.22 197 ASN A CA 1
ATOM 1533 C C . ASN A 1 197 ? 7.853 24.563 16.124 1.00 37.22 197 ASN A C 1
ATOM 1535 O O . ASN A 1 197 ? 7.314 23.574 15.622 1.00 37.22 197 ASN A O 1
ATOM 1539 N N . PRO A 1 198 ? 9.105 24.509 16.622 1.00 38.78 198 PRO A N 1
ATOM 1540 C CA . PRO A 1 198 ? 9.978 23.324 16.587 1.00 38.78 198 PRO A CA 1
ATOM 1541 C C . PRO A 1 198 ? 9.435 22.073 17.315 1.00 38.78 198 PRO A C 1
ATOM 1543 O O . PRO A 1 198 ? 10.085 21.030 17.324 1.00 38.78 198 PRO A O 1
ATOM 1546 N N . GLY A 1 199 ? 8.247 22.161 17.929 1.00 41.91 199 GLY A N 1
ATOM 1547 C CA . GLY A 1 199 ? 7.542 21.083 18.629 1.00 41.91 199 GLY A CA 1
ATOM 1548 C C . GLY A 1 199 ? 6.323 20.492 17.902 1.00 41.91 199 GLY A C 1
ATOM 1549 O O . GLY A 1 199 ? 5.551 19.778 18.546 1.00 41.91 199 GLY A O 1
ATOM 1550 N N . SER A 1 200 ? 6.109 20.766 16.607 1.00 46.62 200 SER A N 1
ATOM 1551 C CA . SER A 1 200 ? 4.897 20.390 15.850 1.00 46.62 200 SER A CA 1
ATOM 1552 C C . SER A 1 200 ? 4.724 18.869 15.624 1.00 46.62 200 SER A C 1
ATOM 1554 O O . SER A 1 200 ? 4.878 18.326 14.533 1.00 46.62 200 SER A O 1
ATOM 1556 N N . HIS A 1 201 ? 4.310 18.150 16.669 1.00 56.88 201 HIS A N 1
ATOM 1557 C CA . HIS A 1 201 ? 3.762 16.786 16.573 1.00 56.88 201 HIS A CA 1
ATOM 1558 C C . HIS A 1 201 ? 2.284 16.785 16.141 1.00 56.88 201 HIS A C 1
ATOM 1560 O O . HIS A 1 201 ? 1.661 15.730 16.064 1.00 56.88 201 HIS A O 1
ATOM 1566 N N . GLY A 1 202 ? 1.714 17.962 15.855 1.00 66.94 202 GLY A N 1
ATOM 1567 C CA . GLY A 1 202 ? 0.300 18.125 15.526 1.00 66.94 202 GLY A CA 1
ATOM 1568 C C . GLY A 1 202 ? -0.138 17.297 14.320 1.00 66.94 202 GLY A C 1
ATOM 1569 O O . GLY A 1 202 ? -1.198 16.693 14.376 1.00 66.94 202 GLY A O 1
ATOM 1570 N N . ALA A 1 203 ? 0.682 17.192 13.267 1.00 78.62 203 ALA A N 1
ATOM 1571 C CA . ALA A 1 203 ? 0.336 16.403 12.080 1.00 78.62 203 ALA A CA 1
ATOM 1572 C C . ALA A 1 203 ? 0.200 14.902 12.397 1.00 78.62 203 ALA A C 1
ATOM 1574 O O . ALA A 1 203 ? -0.844 14.311 12.122 1.00 78.62 203 ALA A O 1
ATOM 1575 N N . VAL A 1 204 ? 1.204 14.316 13.060 1.00 85.25 204 VAL A N 1
ATOM 1576 C CA . VAL A 1 204 ? 1.188 12.916 13.523 1.00 85.25 204 VAL A CA 1
ATOM 1577 C C . VAL A 1 204 ? -0.001 12.650 14.442 1.00 85.25 204 VAL A C 1
ATOM 1579 O O . VAL A 1 204 ? -0.723 11.677 14.247 1.00 85.25 204 VAL A O 1
ATOM 1582 N N . LEU A 1 205 ? -0.222 13.510 15.442 1.00 86.38 205 LEU A N 1
ATOM 1583 C CA . LEU A 1 205 ? -1.307 13.326 16.406 1.00 86.38 205 LEU A CA 1
ATOM 1584 C C . LEU A 1 205 ? -2.685 13.499 15.757 1.00 86.38 205 LEU A C 1
ATOM 1586 O O . LEU A 1 205 ? -3.595 12.736 16.066 1.00 86.38 205 LEU A O 1
ATOM 1590 N N . ASN A 1 206 ? -2.830 14.428 14.809 1.00 86.19 206 ASN A N 1
ATOM 1591 C CA . ASN A 1 206 ? -4.056 14.584 14.028 1.00 86.19 206 ASN A CA 1
ATOM 1592 C C . ASN A 1 206 ? -4.323 13.349 13.157 1.00 86.19 206 ASN A C 1
ATOM 1594 O O . ASN A 1 206 ? -5.457 12.869 13.121 1.00 86.19 206 ASN A O 1
ATOM 1598 N N . LYS A 1 207 ? -3.297 12.797 12.490 1.00 90.12 207 LYS A N 1
ATOM 1599 C CA . LYS A 1 207 ? -3.414 11.529 11.749 1.00 90.12 207 LYS A CA 1
ATOM 1600 C C . LYS A 1 207 ? -3.821 10.393 12.689 1.00 90.12 207 LYS A C 1
ATOM 1602 O O . LYS A 1 207 ? -4.811 9.715 12.427 1.00 90.12 207 LYS A O 1
ATOM 1607 N N . LEU A 1 208 ? -3.121 10.236 13.814 1.00 91.56 208 LEU A N 1
ATOM 1608 C CA . LEU A 1 208 ? -3.418 9.225 14.830 1.00 91.56 208 LEU A CA 1
ATOM 1609 C C . LEU A 1 208 ? -4.861 9.333 15.336 1.00 91.56 208 LEU A C 1
ATOM 1611 O O . LEU A 1 208 ? -5.560 8.327 15.380 1.00 91.56 208 LEU A O 1
ATOM 1615 N N . GLN A 1 209 ? -5.331 10.540 15.652 1.00 89.94 209 GLN A N 1
ATOM 1616 C CA . GLN A 1 209 ? -6.701 10.771 16.099 1.00 89.94 209 GLN A CA 1
ATOM 1617 C C . GLN A 1 209 ? -7.724 10.369 15.030 1.00 89.94 209 GLN A C 1
ATOM 1619 O O . GLN A 1 209 ? -8.718 9.723 15.358 1.00 89.94 209 GLN A O 1
ATOM 1624 N N . ARG A 1 210 ? -7.489 10.719 13.759 1.00 92.38 210 ARG A N 1
ATOM 1625 C CA . ARG A 1 210 ? -8.385 10.349 12.651 1.00 92.38 210 ARG A CA 1
ATOM 1626 C C . ARG A 1 210 ? -8.435 8.839 12.447 1.00 92.38 210 ARG A C 1
ATOM 1628 O O . ARG A 1 210 ? -9.526 8.289 12.347 1.00 92.38 210 ARG A O 1
ATOM 1635 N N . TYR A 1 211 ? -7.284 8.167 12.446 1.00 95.00 211 TYR A N 1
ATOM 1636 C CA . TYR A 1 211 ? -7.218 6.708 12.345 1.00 95.00 211 TYR A CA 1
ATOM 1637 C C . TYR A 1 211 ? -7.870 6.016 13.537 1.00 95.00 211 TYR A C 1
ATOM 1639 O O . TYR A 1 211 ? -8.680 5.116 13.348 1.00 95.00 211 TYR A O 1
ATOM 1647 N N . ALA A 1 212 ? -7.579 6.463 14.759 1.00 93.06 212 ALA A N 1
ATOM 1648 C CA . ALA A 1 212 ? -8.207 5.933 15.961 1.00 93.06 212 ALA A CA 1
ATOM 1649 C C . ALA A 1 212 ? -9.733 6.062 15.884 1.00 93.06 212 ALA A C 1
ATOM 1651 O O . ALA A 1 212 ? -10.443 5.098 16.167 1.00 93.06 212 ALA A O 1
ATOM 1652 N N . TYR A 1 213 ? -10.235 7.220 15.442 1.00 92.25 213 TYR A N 1
ATOM 1653 C CA . TYR A 1 213 ? -11.663 7.430 15.232 1.00 92.25 213 TYR A CA 1
ATOM 1654 C C . TYR A 1 213 ? -12.216 6.478 14.164 1.00 92.25 213 TYR A C 1
ATOM 1656 O O . TYR A 1 213 ? -13.180 5.772 14.423 1.00 92.25 213 TYR A O 1
ATOM 1664 N N . PHE A 1 214 ? -11.575 6.370 13.002 1.00 94.69 214 PHE A N 1
ATOM 1665 C CA . PHE A 1 214 ? -11.996 5.448 11.944 1.00 94.69 214 PHE A CA 1
ATOM 1666 C C . PHE A 1 214 ? -12.012 3.973 12.391 1.00 94.69 214 PHE A C 1
ATOM 1668 O O . PHE A 1 214 ? -12.919 3.217 12.043 1.00 94.69 214 PHE A O 1
ATOM 1675 N N . PHE A 1 215 ? -11.040 3.550 13.200 1.00 94.88 215 PHE A N 1
ATOM 1676 C CA . PHE A 1 215 ? -10.961 2.176 13.695 1.00 94.88 215 PHE A CA 1
ATOM 1677 C C . PHE A 1 215 ? -12.008 1.854 14.763 1.00 94.88 215 PHE A C 1
ATOM 1679 O O . PHE A 1 215 ? -12.472 0.715 14.829 1.00 94.88 215 PHE A O 1
ATOM 1686 N N . THR A 1 216 ? -12.376 2.832 15.596 1.00 92.31 216 THR A N 1
ATOM 1687 C CA . THR A 1 216 ? -13.130 2.579 16.836 1.00 92.31 216 THR A CA 1
ATOM 1688 C C . THR A 1 216 ? -14.525 3.184 16.878 1.00 92.31 216 THR A C 1
ATOM 1690 O O . THR A 1 216 ? -15.375 2.670 17.600 1.00 92.31 216 THR A O 1
ATOM 1693 N N . ALA A 1 217 ? -14.789 4.246 16.120 1.00 91.12 217 ALA A N 1
ATOM 1694 C CA . ALA A 1 217 ? -16.090 4.891 16.112 1.00 91.12 217 ALA A CA 1
ATOM 1695 C C . ALA A 1 217 ? -17.092 4.085 15.286 1.00 91.12 217 ALA A C 1
ATOM 1697 O O . ALA A 1 217 ? -16.778 3.568 14.209 1.00 91.12 217 ALA A O 1
ATOM 1698 N N . MET A 1 218 ? -18.314 4.014 15.805 1.00 91.12 218 MET A N 1
ATOM 1699 C CA . MET A 1 218 ? -19.443 3.353 15.165 1.00 91.12 218 MET A CA 1
ATOM 1700 C C . MET A 1 218 ? -19.904 4.156 13.950 1.00 91.12 218 MET A C 1
ATOM 1702 O O . MET A 1 218 ? -19.964 5.386 13.991 1.00 91.12 218 MET A O 1
ATOM 1706 N N . ALA A 1 219 ? -20.232 3.458 12.868 1.00 88.38 219 ALA A N 1
ATOM 1707 C CA . ALA A 1 219 ? -20.735 4.084 11.659 1.00 88.38 219 ALA A CA 1
ATOM 1708 C C . ALA A 1 219 ? -22.257 4.301 11.762 1.00 88.38 219 ALA A C 1
ATOM 1710 O O . ALA A 1 219 ? -23.044 3.366 11.582 1.00 88.38 219 ALA A O 1
ATOM 1711 N N . GLY A 1 220 ? -22.673 5.540 12.041 1.00 80.31 220 GLY A N 1
ATOM 1712 C CA . GLY A 1 220 ? -24.083 5.911 12.200 1.00 80.31 220 GLY A CA 1
ATOM 1713 C C . GLY A 1 220 ? -24.774 5.148 13.340 1.00 80.31 220 GLY A C 1
ATOM 1714 O O . GLY A 1 220 ? -24.194 4.950 14.403 1.00 80.31 220 GLY A O 1
ATOM 1715 N N . ALA A 1 221 ? -26.009 4.691 13.110 1.00 73.44 221 ALA A N 1
ATOM 1716 C CA . ALA A 1 221 ? -26.776 3.884 14.070 1.00 73.44 221 ALA A CA 1
ATOM 1717 C C . ALA A 1 221 ? -26.407 2.381 14.068 1.00 73.44 221 ALA A C 1
ATOM 1719 O O . ALA A 1 221 ? -27.085 1.574 14.702 1.00 73.44 221 ALA A O 1
ATOM 1720 N N . GLY A 1 222 ? -25.385 1.978 13.306 1.00 73.75 222 GLY A N 1
ATOM 1721 C CA . GLY A 1 222 ? -25.007 0.576 13.140 1.00 73.75 222 GLY A CA 1
ATOM 1722 C C . GLY A 1 222 ? -24.198 -0.002 14.307 1.00 73.75 222 GLY A C 1
ATOM 1723 O O . GLY A 1 222 ? -23.636 0.721 15.124 1.00 73.75 222 GLY A O 1
ATOM 1724 N N . ALA A 1 223 ? -24.080 -1.334 14.330 1.00 82.88 223 ALA A N 1
ATOM 1725 C CA . ALA A 1 223 ? -23.248 -2.085 15.280 1.00 82.88 223 ALA A CA 1
ATOM 1726 C C . ALA A 1 223 ? -21.796 -2.317 14.798 1.00 82.88 223 ALA A C 1
ATOM 1728 O O . ALA A 1 223 ? -21.030 -3.007 15.465 1.00 82.88 223 ALA A O 1
ATOM 1729 N N . ALA A 1 224 ? -21.400 -1.744 13.656 1.00 91.25 224 ALA A N 1
ATOM 1730 C CA . ALA A 1 224 ? -20.051 -1.864 13.102 1.00 91.25 224 ALA A CA 1
ATOM 1731 C C . ALA A 1 224 ? -19.304 -0.523 13.137 1.00 91.25 224 ALA A C 1
ATOM 1733 O O . ALA A 1 224 ? -19.903 0.541 12.959 1.00 91.25 224 ALA A O 1
ATOM 1734 N N . THR A 1 225 ? -17.983 -0.576 13.321 1.00 94.25 225 THR A N 1
ATOM 1735 C CA . THR A 1 225 ? -17.119 0.603 13.178 1.00 94.25 225 THR A CA 1
ATOM 1736 C C . THR A 1 225 ? -16.951 0.993 11.709 1.00 94.25 225 THR A C 1
ATOM 1738 O O . THR A 1 225 ? -17.197 0.179 10.813 1.00 94.25 225 THR A O 1
ATOM 1741 N N . TYR A 1 226 ? -16.496 2.221 11.435 1.00 95.06 226 TYR A N 1
ATOM 1742 C CA . TYR A 1 226 ? -16.163 2.639 10.063 1.00 95.06 226 TYR A CA 1
ATOM 1743 C C . TYR A 1 226 ? -15.163 1.687 9.399 1.00 95.06 226 TYR A C 1
ATOM 1745 O O . TYR A 1 226 ? -15.356 1.298 8.246 1.00 95.06 226 TYR A O 1
ATOM 1753 N N . TYR A 1 227 ? -14.155 1.241 10.152 1.00 95.69 227 TYR A N 1
ATOM 1754 C CA . TYR A 1 227 ? -13.205 0.228 9.706 1.00 95.69 227 TYR A CA 1
ATOM 1755 C C . TYR A 1 227 ? -13.867 -1.101 9.347 1.00 95.69 227 TY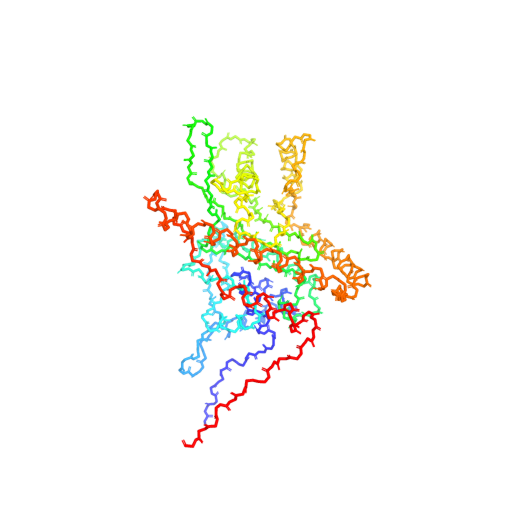R A C 1
ATOM 1757 O O . TYR A 1 227 ? -13.664 -1.584 8.239 1.00 95.69 227 TYR A O 1
ATOM 1765 N N . ALA A 1 228 ? -14.684 -1.674 10.235 1.00 94.88 228 ALA A N 1
ATOM 1766 C CA . ALA A 1 228 ? -15.339 -2.959 9.978 1.00 94.88 228 ALA A CA 1
ATOM 1767 C C . ALA A 1 228 ? -16.315 -2.895 8.789 1.00 94.88 228 ALA A C 1
ATOM 1769 O O . ALA A 1 228 ? -16.511 -3.885 8.089 1.00 94.88 228 ALA A O 1
ATOM 1770 N N . ARG A 1 229 ? -16.902 -1.719 8.530 1.00 93.94 229 ARG A N 1
ATOM 1771 C CA . ARG A 1 229 ? -17.734 -1.473 7.346 1.00 93.94 229 ARG A CA 1
ATOM 1772 C C . ARG A 1 229 ? -16.909 -1.407 6.060 1.00 93.94 229 ARG A C 1
ATOM 1774 O O . ARG A 1 229 ? -17.316 -1.979 5.056 1.00 93.94 229 ARG A O 1
ATOM 1781 N N . ALA A 1 230 ? -15.775 -0.705 6.083 1.00 93.25 230 ALA A N 1
ATOM 1782 C CA . ALA A 1 230 ? -14.876 -0.607 4.931 1.00 93.25 230 ALA A CA 1
ATOM 1783 C C . ALA A 1 230 ? -14.155 -1.935 4.644 1.00 93.25 230 ALA A C 1
ATOM 1785 O O . ALA A 1 230 ? -13.858 -2.249 3.494 1.00 93.25 230 ALA A O 1
ATOM 1786 N N . PHE A 1 231 ? -13.894 -2.715 5.693 1.00 93.88 231 PHE A N 1
ATOM 1787 C CA . PHE A 1 231 ? -13.143 -3.956 5.641 1.00 93.88 231 PHE A CA 1
ATOM 1788 C C . PHE A 1 231 ? -13.817 -5.056 6.482 1.00 93.88 231 PHE A C 1
ATOM 1790 O O . PHE A 1 231 ? -13.488 -5.238 7.658 1.00 93.88 231 PHE A O 1
ATOM 1797 N N . PRO A 1 232 ? -14.740 -5.831 5.888 1.00 93.00 232 PRO A N 1
ATOM 1798 C CA . PRO A 1 232 ? -15.526 -6.835 6.611 1.00 93.00 232 PRO A CA 1
ATOM 1799 C C . PRO A 1 232 ? -14.782 -8.163 6.852 1.00 93.00 232 PRO A C 1
ATOM 1801 O O . PRO A 1 232 ? -15.389 -9.148 7.259 1.00 93.00 232 PRO A O 1
ATOM 1804 N N . ASP A 1 233 ? -13.475 -8.221 6.589 1.00 93.50 233 ASP A N 1
ATOM 1805 C CA . ASP A 1 233 ? -12.668 -9.447 6.636 1.00 93.50 233 ASP A CA 1
ATOM 1806 C C . ASP A 1 233 ? -12.113 -9.799 8.022 1.00 93.50 233 ASP A C 1
ATOM 1808 O O . ASP A 1 233 ? -11.490 -10.845 8.194 1.00 93.50 233 ASP A O 1
ATOM 1812 N N . GLY A 1 234 ? -12.330 -8.934 9.014 1.00 92.75 234 GLY A N 1
ATOM 1813 C CA . GLY A 1 234 ? -11.905 -9.168 10.393 1.00 92.75 234 GLY A CA 1
ATOM 1814 C C . GLY A 1 234 ? -10.400 -9.022 10.632 1.00 92.75 234 GLY A C 1
ATOM 1815 O O . GLY A 1 234 ? -9.934 -9.330 11.731 1.00 92.75 234 GLY A O 1
ATOM 1816 N N . LEU A 1 235 ? -9.624 -8.528 9.656 1.00 95.44 235 LEU A N 1
ATOM 1817 C CA . LEU A 1 235 ? -8.208 -8.242 9.882 1.00 95.44 235 LEU A CA 1
ATOM 1818 C C . LEU A 1 235 ? -8.066 -7.159 10.954 1.00 95.44 235 LEU A C 1
ATOM 1820 O O . LEU A 1 235 ? -8.755 -6.142 10.920 1.00 95.44 235 LEU A O 1
ATOM 1824 N N . PHE A 1 236 ? -7.147 -7.337 11.899 1.00 96.06 236 PHE A N 1
ATOM 1825 C CA . PHE A 1 236 ? -6.951 -6.359 12.966 1.00 96.06 236 PHE A CA 1
ATOM 1826 C C . PHE A 1 236 ? -6.125 -5.155 12.462 1.00 96.06 236 PHE A C 1
ATOM 1828 O O . PHE A 1 236 ? -5.036 -5.372 11.905 1.00 96.06 236 PHE A O 1
ATOM 1835 N N . PRO A 1 237 ? -6.591 -3.905 12.664 1.00 97.38 237 PRO A N 1
ATOM 1836 C CA . PRO A 1 237 ? -5.930 -2.716 12.138 1.00 97.38 237 PRO A CA 1
ATOM 1837 C C . PRO A 1 237 ? -4.678 -2.338 12.939 1.00 97.38 237 PRO A C 1
ATOM 1839 O O . PRO A 1 237 ? -4.666 -2.295 14.174 1.00 97.38 237 PRO A O 1
ATOM 1842 N N . VAL A 1 238 ? -3.606 -2.022 12.216 1.00 97.25 238 VAL A N 1
ATOM 1843 C CA . VAL A 1 238 ? -2.345 -1.521 12.768 1.00 97.25 238 VAL A CA 1
ATOM 1844 C C . VAL A 1 238 ? -1.950 -0.260 12.010 1.00 97.25 238 VAL A C 1
ATOM 1846 O O . VAL A 1 238 ? -1.754 -0.312 10.806 1.00 97.25 238 VAL A O 1
ATOM 1849 N N . LEU A 1 239 ? -1.799 0.866 12.696 1.00 97.00 239 LEU A N 1
ATOM 1850 C CA . LEU A 1 239 ? -1.228 2.080 12.119 1.00 97.00 239 LEU A CA 1
ATOM 1851 C C . LEU A 1 239 ? 0.298 2.026 12.221 1.00 97.00 239 LEU A C 1
ATOM 1853 O O . LEU A 1 239 ? 0.836 1.764 13.299 1.00 97.00 239 LEU A O 1
ATOM 1857 N N . VAL A 1 240 ? 0.999 2.274 11.120 1.00 97.31 240 VAL A N 1
ATOM 1858 C CA . VAL A 1 240 ? 2.462 2.274 11.056 1.00 97.31 240 VAL A CA 1
ATOM 1859 C C . VAL A 1 240 ? 2.939 3.614 10.518 1.00 97.31 240 VAL A C 1
ATOM 1861 O O . VAL A 1 240 ? 2.741 3.922 9.348 1.00 97.31 240 VAL A O 1
ATOM 1864 N N . PHE A 1 241 ? 3.612 4.388 11.362 1.00 96.06 241 PHE A N 1
ATOM 1865 C CA . PHE A 1 241 ? 4.327 5.581 10.921 1.00 96.06 241 PHE A CA 1
ATOM 1866 C C . PHE A 1 241 ? 5.732 5.204 10.449 1.00 96.06 241 PHE A C 1
ATOM 1868 O O . PHE A 1 241 ? 6.500 4.611 11.208 1.00 96.06 241 PHE A O 1
ATOM 1875 N N . LEU A 1 242 ? 6.069 5.570 9.216 1.00 95.44 242 LEU A N 1
ATOM 1876 C CA . LEU A 1 242 ? 7.399 5.422 8.632 1.00 95.44 242 LEU A CA 1
ATOM 1877 C C . LEU A 1 242 ? 8.127 6.764 8.687 1.00 95.44 242 LEU A C 1
ATOM 1879 O O . LEU A 1 242 ? 7.651 7.758 8.148 1.00 95.44 242 LEU A O 1
ATOM 1883 N N . VAL A 1 243 ? 9.274 6.815 9.358 1.00 93.06 243 VAL A N 1
ATOM 1884 C CA . VAL A 1 243 ? 10.042 8.052 9.572 1.00 93.06 243 VAL A CA 1
ATOM 1885 C C . VAL A 1 243 ? 11.451 7.949 8.991 1.00 93.06 243 VAL A C 1
ATOM 1887 O O . VAL A 1 243 ? 12.007 6.869 8.843 1.00 93.06 243 VAL A O 1
ATOM 1890 N N . HIS A 1 244 ? 12.074 9.083 8.685 1.00 89.75 244 HIS A N 1
ATOM 1891 C CA . HIS A 1 244 ? 13.393 9.114 8.038 1.00 89.75 244 HIS A CA 1
ATOM 1892 C C . HIS A 1 244 ? 14.584 8.902 8.992 1.00 89.75 244 HIS A C 1
ATOM 1894 O O . HIS A 1 244 ? 15.711 8.785 8.531 1.00 89.75 244 HIS A O 1
ATOM 1900 N N . SER A 1 245 ? 14.387 8.924 10.316 1.00 87.62 245 SER A N 1
ATOM 1901 C CA . SER A 1 245 ? 15.498 8.824 11.273 1.00 87.62 245 SER A CA 1
ATOM 1902 C C . SER A 1 245 ? 15.102 8.185 12.598 1.00 87.62 245 SER A C 1
ATOM 1904 O O . SER A 1 245 ? 13.968 8.310 13.069 1.00 87.62 245 SER A O 1
ATOM 1906 N N . SER A 1 246 ? 16.080 7.558 13.251 1.00 89.25 246 SER A N 1
ATOM 1907 C CA . SER A 1 246 ? 15.934 6.967 14.586 1.00 89.25 246 SER A CA 1
ATOM 1908 C C . SER A 1 246 ? 15.572 8.000 15.659 1.00 89.25 246 SER A C 1
ATOM 1910 O O . SER A 1 246 ? 14.852 7.689 16.607 1.00 89.25 246 SER A O 1
ATOM 1912 N N . GLU A 1 247 ? 16.033 9.245 15.519 1.00 87.62 247 GLU A N 1
ATOM 1913 C CA . GLU A 1 247 ? 15.661 10.333 16.427 1.00 87.62 247 GLU A CA 1
ATOM 1914 C C . GLU A 1 247 ? 14.180 10.700 16.276 1.00 87.62 247 GLU A C 1
ATOM 1916 O O . GLU A 1 247 ? 13.451 10.774 17.271 1.00 87.62 247 GLU A O 1
ATOM 1921 N N . ARG A 1 248 ? 13.705 10.866 15.031 1.00 88.06 248 ARG A N 1
ATOM 1922 C CA . ARG A 1 248 ? 12.285 11.121 14.761 1.00 88.06 248 ARG A CA 1
ATOM 1923 C C . ARG A 1 248 ? 11.423 9.951 15.226 1.00 88.06 248 ARG A C 1
ATOM 1925 O O . ARG A 1 248 ? 10.374 10.203 15.813 1.00 88.06 248 ARG A O 1
ATOM 1932 N N . LYS A 1 249 ? 11.888 8.708 15.052 1.00 91.75 249 LYS A N 1
ATOM 1933 C CA . LYS A 1 249 ? 11.215 7.496 15.548 1.00 91.75 249 LYS A CA 1
ATOM 1934 C C . LYS A 1 249 ? 10.959 7.600 17.046 1.00 91.75 249 LYS A C 1
ATOM 1936 O O . LYS A 1 249 ? 9.803 7.592 17.451 1.00 91.75 249 LYS A O 1
ATOM 1941 N N . ARG A 1 250 ? 12.004 7.827 17.852 1.00 90.94 250 ARG A N 1
ATOM 1942 C CA . ARG A 1 250 ? 11.880 7.954 19.319 1.00 90.94 250 ARG A CA 1
ATOM 1943 C C . ARG A 1 250 ? 10.888 9.044 19.735 1.00 90.94 250 ARG A C 1
ATOM 1945 O O . ARG A 1 250 ? 10.110 8.852 20.668 1.00 90.94 250 ARG A O 1
ATOM 1952 N N . ARG A 1 251 ? 10.899 10.192 19.048 1.00 89.75 251 ARG A N 1
ATOM 1953 C CA . ARG A 1 251 ? 9.966 11.303 19.320 1.00 89.75 251 ARG A CA 1
ATOM 1954 C C . ARG A 1 251 ? 8.518 10.934 18.997 1.00 89.75 251 ARG A C 1
ATOM 1956 O O . ARG A 1 251 ? 7.637 11.162 19.822 1.00 89.75 251 ARG A O 1
ATOM 1963 N N . VAL A 1 252 ? 8.278 10.341 17.828 1.00 90.00 252 VAL A N 1
ATOM 1964 C CA . VAL A 1 252 ? 6.940 9.920 17.385 1.00 90.00 252 VAL A CA 1
ATOM 1965 C C . VAL A 1 252 ? 6.407 8.767 18.240 1.00 90.00 252 VAL A C 1
ATOM 1967 O O . VAL A 1 252 ? 5.234 8.783 18.606 1.00 90.00 252 VAL A O 1
ATOM 1970 N N . GLU A 1 253 ? 7.257 7.816 18.635 1.00 92.38 253 GLU A N 1
ATOM 1971 C CA . GLU A 1 253 ? 6.908 6.745 19.580 1.00 92.38 253 GLU A CA 1
ATOM 1972 C C . GLU A 1 253 ? 6.470 7.311 20.925 1.00 92.38 253 GLU A C 1
ATOM 1974 O O . GLU A 1 253 ? 5.420 6.923 21.436 1.00 92.38 253 GLU A O 1
ATOM 1979 N N . LYS A 1 254 ? 7.239 8.261 21.475 1.00 90.12 254 LYS A N 1
ATOM 1980 C CA . LYS A 1 254 ? 6.884 8.938 22.723 1.00 90.12 254 LYS A CA 1
ATOM 1981 C C . LYS A 1 254 ? 5.540 9.656 22.593 1.00 90.12 254 LYS A C 1
ATOM 1983 O O . LYS A 1 254 ? 4.644 9.381 23.378 1.00 90.12 254 LYS A O 1
ATOM 1988 N N . ALA A 1 255 ? 5.366 10.492 21.568 1.00 88.75 255 ALA A N 1
ATOM 1989 C CA . ALA A 1 255 ? 4.123 11.235 21.352 1.00 88.75 255 ALA A CA 1
ATOM 1990 C C . ALA A 1 255 ? 2.904 10.310 21.178 1.00 88.75 255 ALA A C 1
ATOM 1992 O O . ALA A 1 255 ? 1.842 10.564 21.739 1.00 88.75 255 ALA A O 1
ATOM 1993 N N . THR A 1 256 ? 3.065 9.209 20.440 1.00 89.44 256 THR A N 1
ATOM 1994 C CA . THR A 1 256 ? 2.014 8.201 20.243 1.00 89.44 256 THR A CA 1
ATOM 1995 C C . THR A 1 256 ? 1.670 7.493 21.550 1.00 89.44 256 THR A C 1
ATOM 1997 O O . THR A 1 256 ? 0.497 7.292 21.853 1.00 89.44 256 THR A O 1
ATOM 2000 N N . LYS A 1 257 ? 2.683 7.114 22.338 1.00 89.81 257 LYS A N 1
ATOM 2001 C CA . LYS A 1 257 ? 2.495 6.461 23.637 1.00 89.81 257 LYS A CA 1
ATOM 2002 C C . LYS A 1 257 ? 1.799 7.391 24.629 1.00 89.81 257 LYS A C 1
ATOM 2004 O O . LYS A 1 257 ? 0.861 6.962 25.292 1.00 89.81 257 LYS A O 1
ATOM 2009 N N . ASP A 1 258 ? 2.227 8.649 24.689 1.00 88.25 258 ASP A N 1
ATOM 2010 C CA . ASP A 1 258 ? 1.633 9.670 25.551 1.00 88.25 258 ASP A CA 1
ATOM 2011 C C . ASP A 1 258 ? 0.164 9.920 25.161 1.00 88.25 258 ASP A C 1
ATOM 2013 O O . ASP A 1 258 ? -0.697 10.008 26.034 1.00 88.25 258 ASP A O 1
ATOM 2017 N N . TRP A 1 259 ? -0.147 9.941 23.857 1.00 88.19 259 TRP A N 1
ATOM 2018 C CA . TRP A 1 259 ? -1.517 10.097 23.350 1.00 88.19 259 TRP A CA 1
ATOM 2019 C C . TRP A 1 259 ? -2.415 8.885 23.638 1.00 88.19 259 TRP A C 1
ATOM 2021 O O . TRP A 1 259 ? -3.567 9.055 24.027 1.00 88.19 259 TRP A O 1
ATOM 2031 N N . LEU A 1 260 ? -1.899 7.661 23.470 1.00 86.94 260 LEU A N 1
ATOM 2032 C CA . LEU A 1 260 ? -2.638 6.428 23.780 1.00 86.94 260 LEU A CA 1
ATOM 2033 C C . LEU A 1 260 ? -2.845 6.234 25.293 1.00 86.94 260 LEU A C 1
ATOM 2035 O O . LEU A 1 260 ? -3.738 5.489 25.702 1.00 86.94 260 LEU A O 1
ATOM 2039 N N . GLY A 1 261 ? -2.031 6.895 26.120 1.00 80.69 261 GLY A N 1
ATOM 2040 C CA . GLY A 1 261 ? -2.071 6.791 27.574 1.00 80.69 261 GLY A CA 1
ATOM 2041 C C . GLY A 1 261 ? -1.781 5.375 28.092 1.00 80.69 261 GLY A C 1
ATOM 2042 O O . GLY A 1 261 ? -1.277 4.500 27.386 1.00 80.69 261 GLY A O 1
ATOM 2043 N N . ALA A 1 262 ? -2.111 5.129 29.363 1.00 57.81 262 ALA A N 1
ATOM 2044 C CA . ALA A 1 262 ? -1.894 3.836 30.025 1.00 57.81 262 ALA A CA 1
ATOM 2045 C C . ALA A 1 262 ? -2.906 2.743 29.620 1.00 57.81 262 ALA A C 1
ATOM 2047 O O . ALA A 1 262 ? -2.715 1.581 29.965 1.00 57.81 262 ALA A O 1
ATOM 2048 N N . GLN A 1 263 ? -3.971 3.093 28.890 1.00 49.81 263 GLN A N 1
ATOM 2049 C CA . GLN A 1 263 ? -5.076 2.185 28.554 1.00 49.81 263 GLN A CA 1
ATOM 2050 C C . GLN A 1 263 ? -4.995 1.587 27.144 1.00 49.81 263 GLN A C 1
ATOM 2052 O O . GLN A 1 263 ? -6.030 1.213 26.604 1.00 49.81 263 GLN A O 1
ATOM 2057 N N . GLY A 1 264 ? -3.786 1.509 26.564 1.00 58.59 264 GLY A N 1
ATOM 2058 C CA . GLY A 1 264 ? -3.470 0.950 25.240 1.00 58.59 264 GLY A CA 1
ATOM 2059 C C . GLY A 1 264 ? -4.662 0.322 24.514 1.00 58.59 264 GLY A C 1
ATOM 2060 O O . GLY A 1 264 ? -5.067 -0.791 24.839 1.00 58.59 264 GLY A O 1
ATOM 2061 N N . THR A 1 265 ? -5.241 1.062 23.568 1.00 63.59 265 THR A N 1
ATOM 2062 C CA . THR A 1 265 ? -6.508 0.715 22.913 1.00 63.59 265 THR A CA 1
ATOM 2063 C C . THR A 1 265 ? -6.496 -0.731 22.415 1.00 63.59 265 THR A C 1
ATOM 2065 O O . THR A 1 265 ? -5.703 -1.079 21.542 1.00 63.59 265 THR A O 1
ATOM 2068 N N . SER A 1 266 ? -7.381 -1.584 22.932 1.00 73.94 266 SER A N 1
ATOM 2069 C CA . SER A 1 266 ? -7.467 -2.990 22.509 1.00 73.94 266 SER A CA 1
ATOM 2070 C C . SER A 1 266 ? -7.935 -3.149 21.057 1.00 73.94 266 SER A C 1
ATOM 2072 O O . SER A 1 266 ? -7.708 -4.197 20.460 1.00 73.94 266 SER A O 1
ATOM 2074 N N . SER A 1 267 ? -8.538 -2.107 20.479 1.00 86.69 267 SER A N 1
ATOM 2075 C CA . SER A 1 267 ? -9.178 -2.129 19.158 1.00 86.69 267 SER A CA 1
ATOM 2076 C C . SER A 1 267 ? -8.242 -1.876 17.969 1.00 86.69 267 SER A C 1
ATOM 2078 O O . SER A 1 267 ? -8.615 -2.178 16.840 1.00 86.69 267 SER A O 1
ATOM 2080 N N . PHE A 1 268 ? -7.046 -1.317 18.183 1.00 93.88 268 PHE A N 1
ATOM 2081 C CA . PHE A 1 268 ? -6.028 -1.134 17.137 1.00 93.88 268 PHE A CA 1
ATOM 2082 C C . PHE A 1 268 ? -4.629 -1.010 17.755 1.00 93.88 268 PHE A C 1
ATOM 2084 O O . PHE A 1 268 ? -4.483 -0.799 18.957 1.00 93.88 268 PHE A O 1
ATOM 2091 N N . ARG A 1 269 ? -3.573 -1.142 16.946 1.00 93.81 269 ARG A N 1
ATOM 2092 C CA . ARG A 1 269 ? -2.183 -0.940 17.403 1.00 93.81 269 ARG A CA 1
ATOM 2093 C C . ARG A 1 269 ? -1.502 0.162 16.618 1.00 93.81 269 ARG A C 1
ATOM 2095 O O . ARG A 1 269 ? -1.802 0.356 15.447 1.00 93.81 269 ARG A O 1
ATOM 2102 N N . VAL A 1 270 ? -0.525 0.809 17.245 1.00 94.44 270 VAL A N 1
ATOM 2103 C CA . VAL A 1 270 ? 0.373 1.744 16.566 1.00 94.44 270 VAL A CA 1
ATOM 2104 C C . VAL A 1 270 ? 1.807 1.224 16.612 1.00 94.44 270 VAL A C 1
ATOM 2106 O O . VAL A 1 270 ? 2.248 0.609 17.595 1.00 94.44 270 VAL A O 1
ATOM 2109 N N . ARG A 1 271 ? 2.525 1.431 15.514 1.00 95.50 271 ARG A N 1
ATOM 2110 C CA . ARG A 1 271 ? 3.948 1.152 15.342 1.00 95.50 271 ARG A CA 1
ATOM 2111 C C . ARG A 1 271 ? 4.608 2.357 14.692 1.00 95.50 271 ARG A C 1
ATOM 2113 O O . ARG A 1 271 ? 3.981 3.086 13.931 1.00 95.50 271 ARG A O 1
ATOM 2120 N N . VAL A 1 272 ? 5.881 2.542 14.995 1.00 95.62 272 VAL A N 1
ATOM 2121 C CA . VAL A 1 272 ? 6.714 3.568 14.382 1.00 95.62 272 VAL A CA 1
ATOM 2122 C C . VAL A 1 272 ? 7.995 2.875 13.961 1.00 95.62 272 VAL A C 1
ATOM 2124 O O . VAL A 1 272 ? 8.620 2.204 14.780 1.00 95.62 272 VAL A O 1
ATOM 2127 N N . LEU A 1 273 ? 8.350 2.985 12.689 1.00 96.56 273 LEU A N 1
ATOM 2128 C CA . LEU A 1 273 ? 9.542 2.371 12.113 1.00 96.56 273 LEU A CA 1
ATOM 2129 C C . LEU A 1 273 ? 10.312 3.435 11.339 1.00 96.56 273 LEU A C 1
ATOM 2131 O O . LEU A 1 273 ? 9.705 4.342 10.768 1.00 96.56 273 LEU A O 1
ATOM 2135 N N . SER A 1 274 ? 11.637 3.341 11.300 1.00 94.81 274 SER A N 1
ATOM 2136 C CA . SER A 1 274 ? 12.392 4.080 10.289 1.00 94.81 274 SER A CA 1
ATOM 2137 C C . SER A 1 274 ? 12.257 3.413 8.919 1.00 94.81 274 SER A C 1
ATOM 2139 O O . SER A 1 274 ? 12.053 2.202 8.843 1.00 94.81 274 SER A O 1
ATOM 2141 N N . PHE A 1 275 ? 12.400 4.177 7.834 1.00 93.75 275 PHE A N 1
ATOM 2142 C CA . PHE A 1 275 ? 12.470 3.601 6.483 1.00 93.75 275 PHE A CA 1
ATOM 2143 C C . PHE A 1 275 ? 13.565 2.528 6.385 1.00 93.75 275 PHE A C 1
ATOM 2145 O O . PHE A 1 275 ? 13.286 1.433 5.905 1.00 93.75 275 PHE A O 1
ATOM 2152 N N . ASP A 1 276 ? 14.743 2.799 6.954 1.00 92.81 276 ASP A N 1
ATOM 2153 C CA . ASP A 1 276 ? 15.900 1.893 6.929 1.00 92.81 276 ASP A CA 1
ATOM 2154 C C . ASP A 1 276 ? 15.639 0.525 7.581 1.00 92.81 276 ASP A C 1
ATOM 2156 O O . ASP A 1 276 ? 16.197 -0.484 7.158 1.00 92.81 276 ASP A O 1
ATOM 2160 N N . GLU A 1 277 ? 14.821 0.461 8.638 1.00 95.06 277 GLU A N 1
ATOM 2161 C CA . GLU A 1 277 ? 14.560 -0.799 9.353 1.00 95.06 277 GLU A CA 1
ATOM 2162 C C . GLU A 1 277 ? 13.237 -1.460 8.937 1.00 95.06 277 GLU A C 1
ATOM 2164 O O . GLU A 1 277 ? 13.014 -2.638 9.235 1.00 95.06 277 GLU A O 1
ATOM 2169 N N . ALA A 1 278 ? 12.339 -0.710 8.285 1.00 96.50 278 ALA A N 1
ATOM 2170 C CA . ALA A 1 278 ? 10.954 -1.112 8.076 1.00 96.50 278 ALA A CA 1
ATOM 2171 C C . ALA A 1 278 ? 10.847 -2.446 7.338 1.00 96.50 278 ALA A C 1
ATOM 2173 O O . ALA A 1 278 ? 10.155 -3.349 7.809 1.00 96.50 278 ALA A O 1
ATOM 2174 N N . ALA A 1 279 ? 11.565 -2.607 6.224 1.00 96.06 279 ALA A N 1
ATOM 2175 C CA . ALA A 1 279 ? 11.521 -3.838 5.441 1.00 96.06 279 ALA A CA 1
ATOM 2176 C C . ALA A 1 279 ? 12.004 -5.054 6.249 1.00 96.06 279 ALA A C 1
ATOM 2178 O O . ALA A 1 279 ? 11.363 -6.104 6.218 1.00 96.06 279 ALA A O 1
ATOM 2179 N N . GLY A 1 280 ? 13.079 -4.908 7.031 1.00 96.56 280 GLY A N 1
ATOM 2180 C CA . GLY A 1 280 ? 13.611 -5.979 7.878 1.00 96.56 280 GLY A CA 1
ATOM 2181 C C . GLY A 1 280 ? 12.645 -6.394 8.991 1.00 96.56 280 GLY A C 1
ATOM 2182 O O . GLY A 1 280 ? 12.362 -7.583 9.157 1.00 96.56 280 GLY A O 1
ATOM 2183 N N . VAL A 1 281 ? 12.087 -5.416 9.713 1.00 96.62 281 VAL A N 1
ATOM 2184 C CA . VAL A 1 281 ? 11.116 -5.658 10.794 1.00 96.62 281 VAL A CA 1
ATOM 2185 C C . VAL A 1 281 ? 9.835 -6.296 10.251 1.00 96.62 281 VAL A C 1
ATOM 2187 O O . VAL A 1 281 ? 9.346 -7.279 10.813 1.00 96.62 281 VAL A O 1
ATOM 2190 N N . LEU A 1 282 ? 9.304 -5.778 9.139 1.00 97.19 282 LEU A N 1
ATOM 2191 C CA . LEU A 1 282 ? 8.097 -6.313 8.506 1.00 97.19 282 LEU A CA 1
ATOM 2192 C C . LEU A 1 282 ? 8.332 -7.709 7.919 1.00 97.19 282 LEU A C 1
ATOM 2194 O O . LEU A 1 282 ? 7.468 -8.574 8.055 1.00 97.19 282 LEU A O 1
ATOM 2198 N N . ALA A 1 283 ? 9.500 -7.971 7.326 1.00 96.31 283 ALA A N 1
ATOM 2199 C CA . ALA A 1 283 ? 9.848 -9.298 6.823 1.00 96.31 283 ALA A CA 1
ATOM 2200 C C . ALA A 1 283 ? 9.935 -10.334 7.951 1.00 96.31 283 ALA A C 1
ATOM 2202 O O . ALA A 1 283 ? 9.425 -11.444 7.791 1.00 96.31 283 ALA A O 1
ATOM 2203 N N . GLY A 1 284 ? 10.548 -9.974 9.086 1.00 95.44 284 GLY A N 1
ATOM 2204 C CA . GLY A 1 284 ? 10.571 -10.813 10.288 1.00 95.44 284 GLY A CA 1
ATOM 2205 C C . GLY A 1 284 ? 9.156 -11.137 10.762 1.00 95.44 284 GLY A C 1
ATOM 2206 O O . GLY A 1 284 ? 8.779 -12.306 10.816 1.00 95.44 284 GLY A O 1
ATOM 2207 N N . PHE A 1 285 ? 8.336 -10.098 10.948 1.00 94.12 285 PHE A N 1
ATOM 2208 C CA . PHE A 1 285 ? 6.930 -10.242 11.323 1.00 94.12 285 PHE A CA 1
ATOM 2209 C C . PHE A 1 285 ? 6.169 -11.179 10.371 1.00 94.12 285 PHE A C 1
ATOM 2211 O O . PHE A 1 285 ? 5.520 -12.120 10.804 1.00 94.12 285 PHE A O 1
ATOM 2218 N N . ILE A 1 286 ? 6.280 -11.002 9.054 1.00 94.62 286 ILE A N 1
ATOM 2219 C CA . ILE A 1 286 ? 5.548 -11.843 8.094 1.00 94.62 286 ILE A CA 1
ATOM 2220 C C . ILE A 1 286 ? 6.010 -13.312 8.129 1.00 94.62 286 ILE A C 1
ATOM 2222 O O . ILE A 1 286 ? 5.187 -14.224 7.995 1.00 94.62 286 ILE A O 1
ATOM 2226 N N . ARG A 1 287 ? 7.310 -13.569 8.323 1.00 92.12 287 ARG A N 1
ATOM 2227 C CA . ARG A 1 287 ? 7.843 -14.939 8.439 1.00 92.12 287 ARG A CA 1
ATOM 2228 C C . ARG A 1 287 ? 7.336 -15.637 9.698 1.00 92.12 287 ARG A C 1
ATOM 2230 O O . ARG A 1 287 ? 6.933 -16.799 9.605 1.00 92.12 287 ARG A O 1
ATOM 2237 N N . ASP A 1 288 ? 7.288 -14.927 10.820 1.00 88.44 288 ASP A N 1
ATOM 2238 C CA . ASP A 1 288 ? 6.782 -15.460 12.088 1.00 88.44 288 ASP A CA 1
ATOM 2239 C C . ASP A 1 288 ? 5.308 -15.871 11.961 1.00 88.44 288 ASP A C 1
ATOM 2241 O O . ASP A 1 288 ? 4.915 -16.967 12.367 1.00 88.44 288 ASP A O 1
ATOM 2245 N N . GLY A 1 289 ? 4.493 -15.052 11.293 1.00 79.19 289 GLY A N 1
ATOM 2246 C CA . GLY A 1 289 ? 3.078 -15.350 11.053 1.00 79.19 289 GLY A CA 1
ATOM 2247 C C . GLY A 1 289 ? 2.864 -16.557 10.163 1.00 79.19 289 GLY A C 1
ATOM 2248 O O . GLY A 1 289 ? 1.956 -17.352 10.394 1.00 79.19 289 GLY A O 1
ATOM 2249 N N . ARG A 1 290 ? 3.743 -16.759 9.178 1.00 72.12 290 ARG A N 1
ATOM 2250 C CA . ARG A 1 290 ? 3.712 -17.966 8.348 1.00 72.12 290 ARG A CA 1
ATOM 2251 C C . ARG A 1 290 ? 4.003 -19.222 9.168 1.00 72.12 290 ARG A C 1
ATOM 2253 O O . ARG A 1 290 ? 3.368 -20.247 8.927 1.00 72.12 290 ARG A O 1
ATOM 2260 N N . ALA A 1 291 ? 4.934 -19.157 10.121 1.00 65.50 291 ALA A N 1
ATOM 2261 C CA . ALA A 1 291 ? 5.229 -20.280 11.008 1.00 65.50 291 ALA A CA 1
ATOM 2262 C C . ALA A 1 291 ? 4.024 -20.622 11.902 1.00 65.50 291 ALA A C 1
ATOM 2264 O O . ALA A 1 291 ? 3.676 -21.798 12.026 1.00 65.50 291 ALA A O 1
ATOM 2265 N N . VAL A 1 292 ? 3.342 -19.606 12.445 1.00 69.00 292 VAL A N 1
ATOM 2266 C CA . VAL A 1 292 ? 2.119 -19.781 13.249 1.00 69.00 292 VAL A CA 1
ATOM 2267 C C . VAL A 1 292 ? 0.982 -20.361 12.407 1.00 69.00 292 VAL A C 1
ATOM 2269 O O . VAL A 1 292 ? 0.439 -21.400 12.769 1.00 69.00 292 VAL A O 1
ATOM 2272 N N . ALA A 1 293 ? 0.682 -19.773 11.246 1.00 63.00 293 ALA A N 1
ATOM 2273 C CA . ALA A 1 293 ? -0.383 -20.250 10.364 1.00 63.00 293 ALA A CA 1
ATOM 2274 C C . ALA A 1 293 ? -0.137 -21.690 9.879 1.00 63.00 293 ALA A C 1
ATOM 2276 O O . ALA A 1 293 ? -1.058 -22.504 9.855 1.00 63.00 293 ALA A O 1
ATOM 2277 N N . ALA A 1 294 ? 1.111 -22.042 9.548 1.00 61.50 294 ALA A N 1
ATOM 2278 C CA . ALA A 1 294 ? 1.470 -23.408 9.171 1.00 61.50 294 ALA A CA 1
ATOM 2279 C C . ALA A 1 294 ? 1.341 -24.394 10.348 1.00 61.50 294 ALA A C 1
ATOM 2281 O O . ALA A 1 294 ? 0.941 -25.542 10.146 1.00 61.50 294 ALA A O 1
ATOM 2282 N N . ALA A 1 295 ? 1.658 -23.971 11.576 1.00 61.41 295 ALA A N 1
ATOM 2283 C CA . ALA A 1 295 ? 1.470 -24.784 12.776 1.00 61.41 295 ALA A CA 1
ATOM 2284 C C . ALA A 1 295 ? -0.018 -24.968 13.123 1.00 61.41 295 ALA A C 1
ATOM 2286 O O . ALA A 1 295 ? -0.430 -26.073 13.475 1.00 61.41 295 ALA A O 1
ATOM 2287 N N . GLU A 1 296 ? -0.837 -23.926 12.970 1.00 60.12 296 GLU A N 1
ATOM 2288 C CA . GLU A 1 296 ? -2.290 -23.982 13.162 1.00 60.12 296 GLU A CA 1
ATOM 2289 C C . GLU A 1 296 ? -2.976 -24.844 12.097 1.00 60.12 296 GLU A C 1
ATOM 2291 O O . GLU A 1 296 ? -3.811 -25.674 12.443 1.00 60.12 296 GLU A O 1
ATOM 2296 N N . GLN A 1 297 ? -2.573 -24.747 10.825 1.00 58.09 297 GLN A N 1
ATOM 2297 C CA . GLN A 1 297 ? -3.067 -25.621 9.751 1.00 58.09 297 GLN A CA 1
ATOM 2298 C C . GLN A 1 297 ? -2.667 -27.089 9.953 1.00 58.09 297 GLN A C 1
ATOM 2300 O O . GLN A 1 297 ? -3.443 -27.986 9.639 1.00 58.09 297 GLN A O 1
ATOM 2305 N N . ARG A 1 298 ? -1.482 -27.360 10.518 1.00 56.09 298 ARG A N 1
ATOM 2306 C CA . ARG A 1 298 ? -1.078 -28.726 10.899 1.00 56.09 298 ARG A CA 1
ATOM 2307 C C . ARG A 1 298 ? -1.841 -29.251 12.116 1.00 56.09 298 ARG A C 1
ATOM 2309 O O . ARG A 1 298 ? -2.043 -30.456 12.215 1.00 56.09 298 ARG A O 1
ATOM 2316 N N . ARG A 1 299 ? -2.264 -28.371 13.031 1.00 54.47 299 ARG A N 1
ATOM 2317 C CA . ARG A 1 299 ? -3.113 -28.726 14.183 1.00 54.47 299 ARG A CA 1
ATOM 2318 C C . ARG A 1 299 ? -4.588 -28.880 13.809 1.00 54.47 299 ARG A C 1
ATOM 2320 O O . ARG A 1 299 ? -5.272 -29.684 14.429 1.00 54.47 299 ARG A O 1
ATOM 2327 N N . ASN A 1 300 ? -5.048 -28.170 12.780 1.00 47.38 300 ASN A N 1
ATOM 2328 C CA . ASN A 1 300 ? -6.404 -28.240 12.245 1.00 47.38 300 ASN A CA 1
ATOM 2329 C C . ASN A 1 300 ? -6.383 -28.763 10.801 1.00 47.38 300 ASN A C 1
ATOM 2331 O O . ASN A 1 300 ? -6.542 -27.975 9.863 1.00 47.38 300 ASN A O 1
ATOM 2335 N N . PRO A 1 301 ? -6.219 -30.081 10.587 1.00 44.50 301 PRO A N 1
ATOM 2336 C CA . PRO A 1 301 ? -6.353 -30.668 9.264 1.00 44.50 301 PRO A CA 1
ATOM 2337 C C . PRO A 1 301 ? -7.830 -30.653 8.875 1.00 44.50 301 PRO A C 1
ATOM 2339 O O . PRO A 1 301 ? -8.511 -31.652 9.051 1.00 44.50 301 PRO A O 1
ATOM 2342 N N . SER A 1 302 ? -8.331 -29.518 8.373 1.00 47.09 302 SER A N 1
ATOM 2343 C CA . SER A 1 302 ? -9.739 -29.264 8.039 1.00 47.09 302 SER A CA 1
ATOM 2344 C C . SER A 1 302 ? -10.696 -29.611 9.184 1.00 47.09 302 SER A C 1
ATOM 2346 O O . SER A 1 302 ? -10.913 -30.773 9.511 1.00 47.09 302 SER A O 1
ATOM 2348 N N . ALA A 1 303 ? -11.360 -28.616 9.768 1.00 45.91 303 ALA A N 1
ATOM 2349 C CA . ALA A 1 303 ? -12.596 -28.893 10.487 1.00 45.91 303 ALA A CA 1
ATOM 2350 C C . ALA A 1 303 ? -13.617 -29.435 9.469 1.00 45.91 303 ALA A C 1
ATOM 2352 O O . ALA A 1 303 ? -14.454 -28.700 8.955 1.00 45.91 303 ALA A O 1
ATOM 2353 N N . ARG A 1 304 ? -13.514 -30.726 9.125 1.00 49.78 304 ARG A N 1
ATOM 2354 C CA . ARG A 1 304 ? -14.619 -31.496 8.585 1.00 49.78 304 ARG A CA 1
ATOM 2355 C C . ARG A 1 304 ? -15.700 -31.338 9.635 1.00 49.78 304 ARG A C 1
ATOM 2357 O O . ARG A 1 304 ? -15.525 -31.781 10.769 1.00 49.78 304 ARG A O 1
ATOM 2364 N N . LEU A 1 305 ? -16.755 -30.614 9.278 1.00 55.09 305 LEU A N 1
ATOM 2365 C CA . LEU A 1 305 ? -18.005 -30.653 10.013 1.00 55.09 305 LEU A CA 1
ATOM 2366 C C . LEU A 1 305 ? -18.339 -32.132 10.189 1.00 55.09 305 LEU A C 1
ATOM 2368 O O . LEU A 1 305 ? -18.620 -32.831 9.219 1.00 55.09 305 LEU A O 1
ATOM 2372 N N . ASP A 1 306 ? -18.186 -32.636 11.412 1.00 69.75 306 ASP A N 1
ATOM 2373 C CA . ASP A 1 306 ? -18.605 -33.991 11.715 1.00 69.75 306 ASP A CA 1
ATOM 2374 C C . ASP A 1 306 ? -20.126 -34.088 11.498 1.00 69.75 306 ASP A C 1
ATOM 2376 O O . ASP A 1 306 ? -20.863 -33.094 11.553 1.00 69.75 306 ASP A O 1
ATOM 2380 N N . GLY A 1 307 ? -20.615 -35.297 11.220 1.00 69.88 307 GLY A N 1
ATOM 2381 C CA . GLY A 1 307 ? -22.034 -35.502 10.927 1.00 69.88 307 GLY A CA 1
ATOM 2382 C C . GLY A 1 307 ? -22.964 -35.064 12.066 1.00 69.88 307 GLY A C 1
ATOM 2383 O O . GLY A 1 307 ? -24.146 -34.834 11.824 1.00 69.88 307 GLY A O 1
ATOM 2384 N N . ALA A 1 308 ? -22.463 -34.919 13.299 1.00 71.69 308 ALA A N 1
ATOM 2385 C CA . ALA A 1 308 ? -23.252 -34.430 14.424 1.00 71.69 308 ALA A CA 1
ATOM 2386 C C . ALA A 1 308 ? -23.467 -32.910 14.346 1.00 71.69 308 ALA A C 1
ATOM 2388 O O . ALA A 1 308 ? -24.605 -32.455 14.443 1.00 71.69 308 ALA A O 1
ATOM 2389 N N . LYS A 1 309 ? -22.418 -32.129 14.070 1.00 73.00 309 LYS A N 1
ATOM 2390 C CA . LYS A 1 309 ? -22.516 -30.670 13.896 1.00 73.00 309 LYS A CA 1
ATOM 2391 C C . LYS A 1 309 ? -23.318 -30.282 12.655 1.00 73.00 309 LYS A C 1
ATOM 2393 O O . LYS A 1 309 ? -24.084 -29.322 12.700 1.00 73.00 309 LYS A O 1
ATOM 2398 N N . ALA A 1 310 ? -23.203 -31.046 11.567 1.00 75.56 310 ALA A N 1
ATOM 2399 C CA . ALA A 1 310 ? -24.020 -30.830 10.371 1.00 75.56 310 ALA A CA 1
ATOM 2400 C C . ALA A 1 310 ? -25.521 -31.082 10.639 1.00 75.56 310 ALA A C 1
ATOM 2402 O O . ALA A 1 310 ? -26.371 -30.320 10.173 1.00 75.56 310 ALA A O 1
ATOM 2403 N N . ARG A 1 311 ? -25.859 -32.095 11.455 1.00 76.44 311 ARG A N 1
ATOM 2404 C CA . ARG A 1 311 ? -27.238 -32.320 11.928 1.00 76.44 311 ARG A CA 1
ATOM 2405 C C . ARG A 1 311 ? -27.728 -31.194 12.838 1.00 76.44 311 ARG A C 1
ATOM 2407 O O . ARG A 1 311 ? -28.825 -30.694 12.618 1.00 76.44 311 ARG A O 1
ATOM 2414 N N . GLN A 1 312 ? -26.896 -30.730 13.768 1.00 77.12 312 GLN A N 1
ATOM 2415 C CA . GLN A 1 312 ? -27.238 -29.618 14.660 1.00 77.12 312 GLN A CA 1
ATOM 2416 C C . GLN A 1 312 ? -27.518 -28.316 13.886 1.00 77.12 312 GLN A C 1
ATOM 2418 O O . GLN A 1 312 ? -28.467 -27.596 14.193 1.00 77.12 312 GLN A O 1
ATOM 2423 N N . LEU A 1 313 ? -26.741 -28.034 12.834 1.00 76.31 313 LEU A N 1
ATOM 2424 C CA . LEU A 1 313 ? -26.998 -26.908 11.928 1.00 76.31 313 LEU A CA 1
ATOM 2425 C C . LEU A 1 313 ? -28.330 -27.053 11.184 1.00 76.31 313 LEU A C 1
ATOM 2427 O O . LEU A 1 313 ? -29.081 -26.084 11.073 1.00 76.31 313 LEU A O 1
ATOM 2431 N N . ARG A 1 314 ? -28.649 -28.260 10.702 1.00 79.75 314 ARG A N 1
ATOM 2432 C CA . ARG A 1 314 ? -29.930 -28.550 10.042 1.00 79.75 314 ARG A CA 1
ATOM 2433 C C . ARG A 1 314 ? -31.115 -28.367 10.990 1.00 79.75 314 ARG A C 1
ATOM 2435 O O . ARG A 1 314 ? -32.122 -27.786 10.593 1.00 79.75 314 ARG A O 1
ATOM 2442 N N . GLU A 1 315 ? -31.003 -28.846 12.223 1.00 78.25 315 GLU A N 1
ATOM 2443 C CA . GLU A 1 315 ? -32.033 -28.687 13.256 1.00 78.25 315 GLU A CA 1
ATOM 2444 C C . GLU A 1 315 ? -32.252 -27.210 13.600 1.00 78.25 315 GLU A C 1
ATOM 2446 O O . GLU A 1 315 ? -33.392 -26.745 13.584 1.00 78.25 315 GLU A O 1
ATOM 2451 N N . GLY A 1 316 ? -31.172 -26.446 13.799 1.00 74.56 316 GLY A N 1
ATOM 2452 C CA . GLY A 1 316 ? -31.248 -25.002 14.037 1.00 74.56 316 GLY A CA 1
ATOM 2453 C C . GLY A 1 316 ? -31.887 -24.236 12.874 1.00 74.56 316 GLY A C 1
ATOM 2454 O O . GLY A 1 316 ? -32.740 -23.375 13.092 1.00 74.56 316 GLY A O 1
ATOM 2455 N N . TYR A 1 317 ? -31.540 -24.585 11.630 1.00 82.44 317 TYR A N 1
ATOM 2456 C CA . TYR A 1 317 ? -32.177 -24.021 10.437 1.00 82.44 317 TYR A CA 1
ATOM 2457 C C . TYR A 1 317 ? -33.681 -24.327 10.392 1.00 82.44 317 TYR A C 1
ATOM 2459 O O . TYR A 1 317 ? -34.484 -23.424 10.153 1.00 82.44 317 TYR A O 1
ATOM 2467 N N . ASN A 1 318 ? -34.073 -25.581 10.641 1.00 80.06 318 ASN A N 1
ATOM 2468 C CA . ASN A 1 318 ? -35.480 -25.985 10.622 1.00 80.06 318 ASN A CA 1
ATOM 2469 C C . ASN A 1 318 ? -36.293 -25.238 11.687 1.00 80.06 318 ASN A C 1
ATOM 2471 O O . ASN A 1 318 ? -37.366 -24.728 11.372 1.00 80.06 318 ASN A O 1
ATOM 2475 N N . ALA A 1 319 ? -35.755 -25.104 12.903 1.00 75.06 319 ALA A N 1
ATOM 2476 C CA . ALA A 1 319 ? -36.402 -24.369 13.988 1.00 75.06 319 ALA A CA 1
ATOM 2477 C C . ALA A 1 319 ? -36.600 -22.882 13.641 1.00 75.06 319 ALA A C 1
ATOM 2479 O O . ALA A 1 319 ? -37.678 -22.325 13.853 1.00 75.06 319 ALA A O 1
ATOM 2480 N N . LEU A 1 320 ? -35.590 -22.237 13.043 1.00 74.25 320 LEU A N 1
ATOM 2481 C CA . LEU A 1 320 ? -35.697 -20.847 12.585 1.00 74.25 320 LEU A CA 1
ATOM 2482 C C . LEU A 1 320 ? -36.723 -20.685 11.457 1.00 74.25 320 LEU A C 1
ATOM 2484 O O . LEU A 1 320 ? -37.514 -19.740 11.470 1.00 74.25 320 LEU A O 1
ATOM 2488 N N . ALA A 1 321 ? -36.736 -21.607 10.491 1.00 77.50 321 ALA A N 1
ATOM 2489 C CA . ALA A 1 321 ? -37.702 -21.591 9.396 1.00 77.50 321 ALA A CA 1
ATOM 2490 C C . ALA A 1 321 ? -39.142 -21.773 9.908 1.00 77.50 321 ALA A C 1
ATOM 2492 O O . ALA A 1 321 ? -40.060 -21.092 9.443 1.00 77.50 321 ALA A O 1
ATOM 2493 N N . GLU A 1 322 ? -39.348 -22.654 10.886 1.00 79.50 322 GLU A N 1
ATOM 2494 C CA . GLU A 1 322 ? -40.643 -22.870 11.532 1.00 79.50 322 GLU A CA 1
ATOM 2495 C C . GLU A 1 322 ? -41.103 -21.641 12.327 1.00 79.50 322 GLU A C 1
ATOM 2497 O O . GLU A 1 322 ? -42.239 -21.188 12.150 1.00 79.50 322 GLU A O 1
ATOM 2502 N N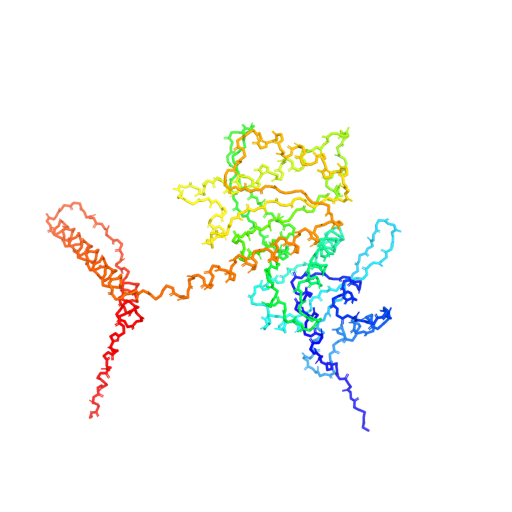 . ALA A 1 323 ? -40.216 -21.034 13.120 1.00 76.88 323 ALA A N 1
ATOM 2503 C CA . ALA A 1 323 ? -40.506 -19.807 13.862 1.00 76.88 323 ALA A CA 1
ATOM 2504 C C . ALA A 1 323 ? -40.876 -18.638 12.930 1.00 76.88 323 ALA A C 1
ATOM 2506 O O . ALA A 1 323 ? -41.839 -17.903 13.182 1.00 76.88 323 ALA A O 1
ATOM 2507 N N . LEU A 1 324 ? -40.162 -18.496 11.807 1.00 80.75 324 LEU A N 1
ATOM 2508 C CA . LEU A 1 324 ? -40.458 -17.484 10.793 1.00 80.75 324 LEU A CA 1
ATOM 2509 C C . LEU A 1 324 ? -41.831 -17.724 10.149 1.00 80.75 324 LEU A C 1
ATOM 2511 O O . LEU A 1 324 ? -42.631 -16.796 10.029 1.00 80.75 324 LEU A O 1
ATOM 2515 N N . ASN A 1 325 ? -42.125 -18.966 9.755 1.00 83.44 325 ASN A N 1
ATOM 2516 C CA . ASN A 1 325 ? -43.408 -19.321 9.146 1.00 83.44 325 ASN A CA 1
ATOM 2517 C C . ASN A 1 325 ? -44.579 -19.128 10.114 1.00 83.44 325 ASN A C 1
ATOM 2519 O O . ASN A 1 325 ? -45.632 -18.640 9.706 1.00 83.44 325 ASN A O 1
ATOM 2523 N N . THR A 1 326 ? -44.386 -19.457 11.390 1.00 85.62 326 THR A N 1
ATOM 2524 C CA . THR A 1 326 ? -45.385 -19.255 12.448 1.00 85.62 326 THR A CA 1
ATOM 2525 C C . THR A 1 326 ? -45.681 -17.771 12.638 1.00 85.62 326 THR A C 1
ATOM 2527 O O . THR A 1 326 ? -46.840 -17.363 12.587 1.00 85.62 326 THR A O 1
ATOM 2530 N N . THR A 1 327 ? -44.638 -16.941 12.733 1.00 83.00 327 THR A N 1
ATOM 2531 C CA . THR A 1 327 ? -44.774 -15.478 12.823 1.00 83.00 327 THR A CA 1
ATOM 2532 C C . THR A 1 327 ? -45.507 -14.903 11.605 1.00 83.00 327 THR A C 1
ATOM 2534 O O . THR A 1 327 ? -46.412 -14.083 11.753 1.00 83.00 327 THR A O 1
ATOM 2537 N N . ARG A 1 328 ? -45.185 -15.370 10.389 1.00 83.44 328 ARG A N 1
ATOM 2538 C CA . ARG A 1 328 ? -45.879 -14.938 9.162 1.00 83.44 328 ARG A CA 1
ATOM 2539 C C . ARG A 1 328 ? -47.363 -15.307 9.164 1.00 83.44 328 ARG A C 1
ATOM 2541 O O . ARG A 1 328 ? -48.173 -14.477 8.761 1.00 83.44 328 ARG A O 1
ATOM 2548 N N . ARG A 1 329 ? -47.728 -16.514 9.618 1.00 85.94 329 ARG A N 1
ATOM 2549 C CA . ARG A 1 329 ? -49.140 -16.929 9.737 1.00 85.94 329 ARG A CA 1
ATOM 2550 C C . ARG A 1 329 ? -49.887 -16.080 10.758 1.00 85.94 329 ARG A C 1
ATOM 2552 O O . ARG A 1 329 ? -50.945 -15.562 10.428 1.00 85.94 329 ARG A O 1
ATOM 2559 N N . ALA A 1 330 ? -49.304 -15.864 11.936 1.00 85.94 330 ALA A N 1
ATOM 2560 C CA . ALA A 1 330 ? -49.906 -15.029 12.973 1.00 85.94 330 ALA A CA 1
ATOM 2561 C C . ALA A 1 330 ? -50.170 -13.595 12.477 1.00 85.94 330 ALA A C 1
ATOM 2563 O O . ALA A 1 330 ? -51.227 -13.026 12.742 1.00 85.94 330 ALA A O 1
ATOM 2564 N N . ILE A 1 331 ? -49.244 -13.029 11.696 1.00 84.25 331 ILE A N 1
ATOM 2565 C CA . ILE A 1 331 ? -49.411 -11.701 11.091 1.00 84.25 331 ILE A CA 1
ATOM 2566 C C . ILE A 1 331 ? -50.468 -11.713 9.978 1.00 84.25 331 ILE A C 1
ATOM 2568 O O . ILE A 1 331 ? -51.273 -10.789 9.897 1.00 84.25 331 ILE A O 1
ATOM 2572 N N . ALA A 1 332 ? -50.520 -12.757 9.148 1.00 85.19 332 ALA A N 1
ATOM 2573 C CA . ALA A 1 332 ? -51.566 -12.897 8.135 1.00 85.19 332 ALA A CA 1
ATOM 2574 C C . ALA A 1 332 ? -52.966 -13.006 8.767 1.00 85.19 332 ALA A C 1
ATOM 2576 O O . ALA A 1 332 ? -53.895 -12.340 8.315 1.00 85.19 332 ALA A O 1
ATOM 2577 N N . GLU A 1 333 ? -53.106 -13.780 9.846 1.00 86.56 333 GLU A N 1
ATOM 2578 C CA . GLU A 1 333 ? -54.346 -13.890 10.621 1.00 86.56 333 GLU A CA 1
ATOM 2579 C C . GLU A 1 333 ? -54.728 -12.566 11.291 1.00 86.56 333 GLU A C 1
ATOM 2581 O O . GLU A 1 333 ? -55.899 -12.190 11.280 1.00 86.56 333 GLU A O 1
ATOM 2586 N N . HIS A 1 334 ? -53.753 -11.835 11.842 1.00 84.06 334 HIS A N 1
ATOM 2587 C CA . HIS A 1 334 ? -53.974 -10.499 12.397 1.00 84.06 334 HIS A CA 1
ATOM 2588 C C . HIS A 1 334 ? -54.496 -9.527 11.330 1.00 84.06 334 HIS A C 1
ATOM 2590 O O . HIS A 1 334 ? -55.519 -8.874 11.536 1.00 84.06 334 HIS A O 1
ATOM 2596 N N . ASN A 1 335 ? -53.844 -9.490 10.164 1.00 85.94 335 ASN A N 1
ATOM 2597 C CA . ASN A 1 335 ? -54.235 -8.630 9.047 1.00 85.94 335 ASN A CA 1
ATOM 2598 C C . ASN A 1 335 ? -55.626 -8.999 8.494 1.00 85.94 335 ASN A C 1
ATOM 2600 O O . ASN A 1 335 ? -56.385 -8.113 8.107 1.00 85.94 335 ASN A O 1
ATOM 2604 N N . ALA A 1 336 ? -55.994 -10.284 8.501 1.00 85.62 336 ALA A N 1
ATOM 2605 C CA . ALA A 1 336 ? -57.308 -10.754 8.059 1.00 85.62 336 ALA A CA 1
ATOM 2606 C C . ALA A 1 336 ? -58.460 -10.348 9.000 1.00 85.62 336 ALA A C 1
ATOM 2608 O O . ALA A 1 336 ? -59.605 -10.270 8.562 1.00 85.62 336 ALA A O 1
ATOM 2609 N N . ARG A 1 337 ? -58.178 -10.059 10.279 1.00 88.44 337 ARG A N 1
ATOM 2610 C CA . ARG A 1 337 ? -59.184 -9.642 11.278 1.00 88.44 337 ARG A CA 1
ATOM 2611 C C . ARG A 1 337 ? -59.544 -8.149 11.220 1.00 88.44 337 ARG A C 1
ATOM 2613 O O . ARG A 1 337 ? -60.321 -7.691 12.050 1.00 88.44 337 ARG A O 1
ATOM 2620 N N . GLY A 1 338 ? -59.020 -7.398 10.246 1.00 66.19 338 GLY A N 1
ATOM 2621 C CA . GLY A 1 338 ? -59.461 -6.026 9.951 1.00 66.19 338 GLY A CA 1
ATOM 2622 C C . GLY A 1 338 ? -58.887 -4.927 10.856 1.00 66.19 338 GLY A C 1
ATOM 2623 O O . GLY A 1 338 ? -59.469 -3.849 10.934 1.00 66.19 338 GLY A O 1
ATOM 2624 N N . GLY A 1 339 ? -57.770 -5.187 11.545 1.00 75.81 339 GLY A N 1
ATOM 2625 C CA . GLY A 1 339 ? -57.042 -4.193 12.345 1.00 75.81 339 GLY A CA 1
ATOM 2626 C C . GLY A 1 339 ? -56.009 -3.371 11.553 1.00 75.81 339 GLY A C 1
ATOM 2627 O O . GLY A 1 339 ? -56.117 -3.191 10.341 1.00 75.81 339 GLY A O 1
ATOM 2628 N N . CYS A 1 340 ? -54.977 -2.882 12.253 1.00 74.69 340 CYS A N 1
ATOM 2629 C CA . CYS A 1 340 ? -53.820 -2.206 11.653 1.00 74.69 340 CYS A CA 1
ATOM 2630 C C . CYS A 1 340 ? -53.007 -3.192 10.798 1.00 74.69 340 CYS A C 1
ATOM 2632 O O . CYS A 1 340 ? -52.575 -4.230 11.298 1.00 74.69 340 CYS A O 1
ATOM 2634 N N . GLN A 1 341 ? -52.785 -2.878 9.518 1.00 76.44 341 GLN A N 1
ATOM 2635 C CA . GLN A 1 341 ? -52.002 -3.745 8.640 1.00 76.44 341 GLN A CA 1
ATOM 2636 C C . GLN A 1 341 ? -50.516 -3.693 8.995 1.00 76.44 341 GLN A C 1
ATOM 2638 O O . GLN A 1 341 ? -49.854 -2.666 8.843 1.00 76.44 341 GLN A O 1
ATOM 2643 N N . VAL A 1 342 ? -49.971 -4.837 9.405 1.00 80.00 342 VAL A N 1
ATOM 2644 C CA . VAL A 1 342 ? -48.533 -5.009 9.613 1.00 80.00 342 VAL A CA 1
ATOM 2645 C C . VAL A 1 342 ? -47.915 -5.537 8.319 1.00 80.00 342 VAL A C 1
ATOM 2647 O O . VAL A 1 342 ? -48.223 -6.648 7.878 1.00 80.00 342 VAL A O 1
ATOM 2650 N N . SER A 1 343 ? -47.046 -4.732 7.701 1.00 76.00 343 SER A N 1
ATOM 2651 C CA . SER A 1 343 ? -46.278 -5.125 6.514 1.00 76.00 343 SER A CA 1
ATOM 2652 C C . SER A 1 343 ? -45.023 -5.899 6.915 1.00 76.00 343 SER A C 1
ATOM 2654 O O . SER A 1 343 ? -44.296 -5.496 7.823 1.00 76.00 343 SER A O 1
ATOM 2656 N N . LEU A 1 344 ? -44.758 -7.010 6.225 1.00 70.19 344 LEU A N 1
ATOM 2657 C CA . LEU A 1 344 ? -43.544 -7.802 6.398 1.00 70.19 344 LEU A CA 1
ATOM 2658 C C . LEU A 1 344 ? -42.640 -7.673 5.172 1.00 70.19 344 LEU A C 1
ATOM 2660 O O . LEU A 1 344 ? -43.141 -7.681 4.045 1.00 70.19 344 LEU A O 1
ATOM 2664 N N . PRO A 1 345 ? -41.310 -7.660 5.361 1.00 73.38 345 PRO A N 1
ATOM 2665 C CA . PRO A 1 345 ? -40.389 -7.732 4.242 1.00 73.38 345 PRO A CA 1
ATOM 2666 C C . PRO A 1 345 ? -40.580 -9.041 3.447 1.00 73.38 345 PRO A C 1
ATOM 2668 O O . PRO A 1 345 ? -40.987 -10.081 4.002 1.00 73.38 345 PRO A O 1
ATOM 2671 N N . PRO A 1 346 ? -40.282 -9.021 2.134 1.00 69.81 346 PRO A N 1
ATOM 2672 C CA . PRO A 1 346 ? -40.340 -10.216 1.303 1.00 69.81 346 PRO A CA 1
ATOM 2673 C C . PRO A 1 346 ? -39.443 -11.310 1.892 1.00 69.81 346 PRO A C 1
ATOM 2675 O O . PRO A 1 346 ? -38.358 -11.045 2.410 1.00 69.81 346 PRO A O 1
ATOM 2678 N N . ALA A 1 347 ? -39.924 -12.555 1.874 1.00 65.56 347 ALA A N 1
ATOM 2679 C CA . ALA A 1 347 ? -39.127 -13.685 2.338 1.00 65.56 347 ALA A CA 1
ATOM 2680 C C . ALA A 1 347 ? -37.871 -13.812 1.459 1.00 65.56 347 ALA A C 1
ATOM 2682 O O . ALA A 1 347 ? -38.011 -13.819 0.235 1.00 65.56 347 ALA A O 1
ATOM 2683 N N . PRO A 1 348 ? -36.666 -13.978 2.030 1.00 69.19 348 PRO A N 1
ATOM 2684 C CA . PRO A 1 348 ? -35.462 -14.242 1.250 1.00 69.19 348 PRO A CA 1
ATOM 2685 C C . PRO A 1 348 ? -35.441 -15.719 0.813 1.00 69.19 348 PRO A C 1
ATOM 2687 O O . PRO A 1 348 ? -34.610 -16.511 1.254 1.00 69.19 348 PRO A O 1
ATOM 2690 N N . VAL A 1 349 ? -36.413 -16.114 -0.019 1.00 68.19 349 VAL A N 1
ATOM 2691 C CA . VAL A 1 349 ? -36.676 -17.512 -0.411 1.00 68.19 349 VAL A CA 1
ATOM 2692 C C . VAL A 1 349 ? -35.459 -18.145 -1.084 1.00 68.19 349 VAL A C 1
ATOM 2694 O O . VAL A 1 349 ? -35.161 -19.312 -0.839 1.00 68.19 349 VAL A O 1
ATOM 2697 N N . GLU A 1 350 ? -34.730 -17.376 -1.891 1.00 68.12 350 GLU A N 1
ATOM 2698 C CA . GLU A 1 350 ? -33.535 -17.851 -2.593 1.00 68.12 350 GLU A CA 1
ATOM 2699 C C . GLU A 1 350 ? -32.359 -18.089 -1.646 1.00 68.12 350 GLU A C 1
ATOM 2701 O O . GLU A 1 350 ? -31.728 -19.139 -1.717 1.00 68.12 350 GLU A O 1
ATOM 2706 N N . ALA A 1 351 ? -32.117 -17.181 -0.695 1.00 64.56 351 ALA A N 1
ATOM 2707 C CA . ALA A 1 351 ? -31.062 -17.352 0.304 1.00 64.56 351 ALA A CA 1
ATOM 2708 C C . ALA A 1 351 ? -31.351 -18.542 1.234 1.00 64.56 351 ALA A C 1
ATOM 2710 O O . ALA A 1 351 ? -30.453 -19.318 1.558 1.00 64.56 351 ALA A O 1
ATOM 2711 N N . LEU A 1 352 ? -32.619 -18.732 1.618 1.00 69.56 352 LEU A N 1
ATOM 2712 C CA . LEU A 1 352 ? -33.044 -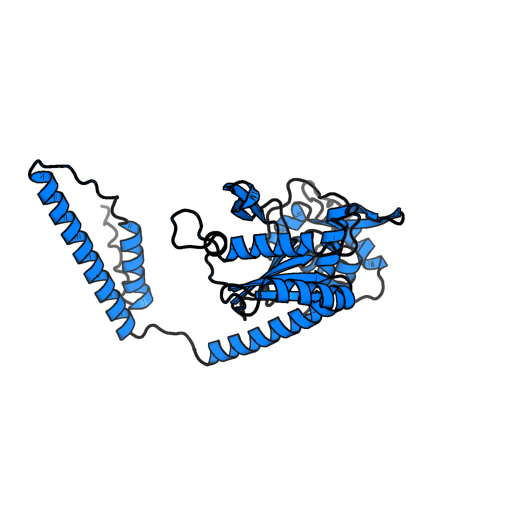19.886 2.411 1.00 69.56 352 LEU A CA 1
ATOM 2713 C C . LEU A 1 352 ? -32.909 -21.202 1.636 1.00 69.56 352 LEU A C 1
ATOM 2715 O O . LEU A 1 352 ? -32.570 -22.216 2.247 1.00 69.56 352 LEU A O 1
ATOM 2719 N N . ARG A 1 353 ? -33.155 -21.194 0.320 1.00 74.00 353 ARG A N 1
ATOM 2720 C CA . ARG A 1 353 ? -32.971 -22.360 -0.556 1.00 74.00 353 ARG A CA 1
ATOM 2721 C C . ARG A 1 353 ? -31.488 -22.688 -0.735 1.00 74.00 353 ARG A C 1
ATOM 2723 O O . ARG A 1 353 ? -31.106 -23.818 -0.471 1.00 74.00 353 ARG A O 1
ATOM 2730 N N . ALA A 1 354 ? -30.658 -21.696 -1.050 1.00 71.25 354 ALA A N 1
ATOM 2731 C CA . ALA A 1 354 ? -29.213 -21.867 -1.196 1.00 71.25 354 ALA A CA 1
ATOM 2732 C C . ALA A 1 354 ? -28.558 -22.404 0.088 1.00 71.25 354 ALA A C 1
ATOM 2734 O O . ALA A 1 354 ? -27.741 -23.319 0.035 1.00 71.25 354 ALA A O 1
ATOM 2735 N N . LEU A 1 355 ? -28.964 -21.893 1.256 1.00 72.06 355 LEU A N 1
ATOM 2736 C CA . LEU A 1 355 ? -28.466 -22.381 2.543 1.00 72.06 355 LEU A CA 1
ATOM 2737 C C . LEU A 1 355 ? -28.915 -23.821 2.832 1.00 72.06 355 LEU A C 1
ATOM 2739 O O . LEU A 1 355 ? -28.137 -24.625 3.341 1.00 72.06 355 LEU A O 1
ATOM 2743 N N . LYS A 1 356 ? -30.162 -24.165 2.493 1.00 76.44 356 LYS A N 1
ATOM 2744 C CA . LYS A 1 356 ? -30.677 -25.531 2.630 1.00 76.44 356 LYS A CA 1
ATOM 2745 C C . LYS A 1 356 ? -29.928 -26.506 1.723 1.00 76.44 356 LYS A C 1
ATOM 2747 O O . LYS A 1 356 ? -29.594 -27.598 2.177 1.00 76.44 356 LYS A O 1
ATOM 2752 N N . ASP A 1 357 ? -29.662 -26.115 0.482 1.00 74.19 357 ASP A N 1
ATOM 2753 C CA . ASP A 1 357 ? -28.972 -26.949 -0.502 1.00 74.19 357 ASP A CA 1
ATOM 2754 C C . ASP A 1 357 ? -27.503 -27.163 -0.104 1.00 74.19 357 ASP A C 1
ATOM 2756 O O . ASP A 1 357 ? -27.045 -28.304 -0.098 1.00 74.19 357 ASP A O 1
ATOM 2760 N N . LEU A 1 358 ? -26.821 -26.119 0.385 1.00 75.12 358 LEU A N 1
ATOM 2761 C CA . LEU A 1 358 ? -25.481 -26.206 0.986 1.00 75.12 358 LEU A CA 1
ATOM 2762 C C . LEU A 1 358 ? -25.444 -27.205 2.158 1.00 75.12 358 LEU A C 1
ATOM 2764 O O . LEU A 1 358 ? -24.589 -28.087 2.215 1.00 75.12 358 LEU A O 1
ATOM 2768 N N . ILE A 1 359 ? -26.390 -27.104 3.101 1.00 73.75 359 ILE A N 1
ATOM 2769 C CA . ILE A 1 359 ? -26.443 -28.013 4.258 1.00 73.75 359 ILE A CA 1
ATOM 2770 C C . ILE A 1 359 ? -26.713 -29.454 3.807 1.00 73.75 359 ILE A C 1
ATOM 2772 O O . ILE A 1 359 ? -26.128 -30.399 4.335 1.00 73.75 359 ILE A O 1
ATOM 2776 N N . ARG A 1 360 ? -27.607 -29.636 2.836 1.00 73.81 360 ARG A N 1
ATOM 2777 C CA . ARG A 1 360 ? -28.076 -30.953 2.408 1.00 73.81 360 ARG A CA 1
ATOM 2778 C C . ARG A 1 360 ? -27.053 -31.693 1.549 1.00 73.81 360 ARG A C 1
ATOM 2780 O O . ARG A 1 360 ? -26.798 -32.872 1.786 1.00 73.81 360 ARG A O 1
ATOM 2787 N N . HIS A 1 361 ? -26.477 -31.009 0.571 1.00 75.06 361 HIS A N 1
ATOM 2788 C CA . HIS A 1 361 ? -25.631 -31.631 -0.439 1.00 75.06 361 HIS A CA 1
ATOM 2789 C C . HIS A 1 361 ? -24.152 -31.526 -0.090 1.00 75.06 361 HIS A C 1
ATOM 2791 O O . HIS A 1 361 ? -23.454 -32.538 -0.104 1.00 75.06 361 HIS A O 1
ATOM 2797 N N . ASP A 1 362 ? -23.696 -30.343 0.315 1.00 65.19 362 ASP A N 1
ATOM 2798 C CA . ASP A 1 362 ? -22.266 -30.100 0.507 1.00 65.19 362 ASP A CA 1
ATOM 2799 C C . ASP A 1 362 ? -21.791 -30.503 1.908 1.00 65.19 362 ASP A C 1
ATOM 2801 O O . ASP A 1 362 ? -20.654 -30.947 2.073 1.00 65.19 362 ASP A O 1
ATOM 2805 N N . LEU A 1 363 ? -22.658 -30.392 2.924 1.00 69.94 363 LEU A N 1
ATOM 2806 C CA . LEU A 1 363 ? -22.306 -30.735 4.309 1.00 69.94 363 LEU A CA 1
ATOM 2807 C C . LEU A 1 363 ? -22.752 -32.138 4.739 1.00 69.94 363 LEU A C 1
ATOM 2809 O O . LEU A 1 363 ? -22.042 -32.787 5.505 1.00 69.94 363 LEU A O 1
ATOM 2813 N N . LEU A 1 364 ? -23.913 -32.612 4.277 1.00 71.50 364 LEU A N 1
ATOM 2814 C CA . LEU A 1 364 ? -24.456 -33.929 4.648 1.00 71.50 364 LEU A CA 1
ATOM 2815 C C . LEU A 1 364 ? -24.260 -35.008 3.573 1.00 71.50 364 LEU A C 1
ATOM 2817 O O . LEU A 1 364 ? -24.509 -36.180 3.852 1.00 71.50 364 LEU A O 1
ATOM 2821 N N . GLY A 1 365 ? -23.797 -34.638 2.373 1.00 73.12 365 GLY A N 1
ATOM 2822 C CA . GLY A 1 365 ? -23.527 -35.582 1.287 1.00 73.12 365 GLY A CA 1
ATOM 2823 C C . GLY A 1 365 ? -24.778 -36.264 0.728 1.00 73.12 365 GLY A C 1
ATOM 2824 O O . GLY A 1 365 ? -24.670 -37.339 0.137 1.00 73.12 365 GLY A O 1
ATOM 2825 N N . GLU A 1 366 ? -25.972 -35.692 0.924 1.00 76.00 366 GLU A N 1
ATOM 2826 C CA . GLU A 1 366 ? -27.184 -36.262 0.340 1.00 76.00 366 GLU A CA 1
ATOM 2827 C C . GLU A 1 366 ? -27.142 -36.104 -1.193 1.00 76.00 366 GLU A C 1
ATOM 2829 O O . GLU A 1 366 ? -26.779 -35.036 -1.696 1.00 76.00 366 GLU A O 1
ATOM 2834 N N . PRO A 1 367 ? -27.525 -37.132 -1.970 1.00 68.50 367 PRO A N 1
ATOM 2835 C CA . PRO A 1 367 ? -27.503 -37.053 -3.424 1.00 68.50 367 PRO A CA 1
ATOM 2836 C C . PRO A 1 367 ? -28.468 -35.974 -3.928 1.00 68.50 367 PRO A C 1
ATOM 2838 O O . PRO A 1 367 ? -29.602 -35.859 -3.453 1.00 68.50 367 PRO A O 1
ATOM 2841 N N . HIS A 1 368 ? -28.032 -35.192 -4.918 1.00 64.69 368 HIS A N 1
ATOM 2842 C CA . HIS A 1 368 ? -28.919 -34.287 -5.644 1.00 64.69 368 HIS A CA 1
ATOM 2843 C C . HIS A 1 368 ? -30.007 -35.126 -6.319 1.00 64.69 368 HIS A C 1
ATOM 2845 O O . HIS A 1 368 ? -29.712 -36.030 -7.102 1.00 64.69 368 HIS A O 1
ATOM 2851 N N . SER A 1 369 ? -31.275 -34.860 -6.003 1.00 54.34 369 SER A N 1
ATOM 2852 C CA . SER A 1 369 ? -32.385 -35.517 -6.689 1.00 54.34 369 SER A CA 1
ATOM 2853 C C . SER A 1 369 ? -32.303 -35.169 -8.172 1.00 54.34 369 SER A C 1
ATOM 2855 O O . SER A 1 369 ? -32.453 -33.999 -8.526 1.00 54.34 369 SER A O 1
ATOM 2857 N N . ALA A 1 370 ? -32.056 -36.170 -9.020 1.00 47.19 370 ALA A N 1
ATOM 2858 C CA . ALA A 1 370 ? -32.047 -36.007 -10.465 1.00 47.19 370 ALA A CA 1
ATOM 2859 C C . ALA A 1 370 ? -33.345 -35.312 -10.894 1.00 47.19 370 ALA A C 1
ATOM 2861 O O . ALA A 1 370 ? -34.443 -35.815 -10.632 1.00 47.19 370 ALA A O 1
ATOM 2862 N N . GLN A 1 371 ? -33.222 -34.139 -11.519 1.00 43.91 371 GLN A N 1
ATOM 2863 C CA . GLN A 1 371 ? -34.345 -33.487 -12.177 1.00 43.91 371 GLN A CA 1
ATOM 2864 C C . GLN A 1 371 ? -34.932 -34.492 -13.173 1.00 43.91 371 GLN A C 1
ATOM 2866 O O . GLN A 1 371 ? -34.289 -34.845 -14.161 1.00 43.91 371 GLN A O 1
ATOM 2871 N N . LYS A 1 372 ? -36.145 -34.985 -12.900 1.00 41.19 372 LYS A N 1
ATOM 2872 C CA . LYS A 1 372 ? -36.941 -35.721 -13.883 1.00 41.19 372 LYS A CA 1
ATOM 2873 C C . LYS A 1 372 ? -37.258 -34.752 -15.019 1.00 41.19 372 LYS A C 1
ATOM 2875 O O . LYS A 1 372 ? -38.213 -33.985 -14.938 1.00 41.19 372 LYS A O 1
ATOM 2880 N N . GLY A 1 373 ? -36.405 -34.767 -16.040 1.00 38.62 373 GLY A N 1
ATOM 2881 C CA . GLY A 1 373 ? -36.645 -34.113 -17.313 1.00 38.62 373 GLY A CA 1
ATOM 2882 C C . GLY A 1 373 ? -37.934 -34.649 -17.918 1.00 38.62 373 GLY A C 1
ATOM 2883 O O . GLY A 1 373 ? -38.142 -35.860 -18.008 1.00 38.62 373 GLY A O 1
ATOM 2884 N N . ALA A 1 374 ? -38.809 -33.713 -18.264 1.00 38.34 374 ALA A N 1
ATOM 2885 C CA . ALA A 1 374 ? -40.066 -33.944 -18.937 1.00 38.34 374 ALA A CA 1
ATOM 2886 C C . ALA A 1 374 ? -39.856 -34.779 -20.207 1.00 38.34 374 ALA A C 1
ATOM 2888 O O . ALA A 1 374 ? -39.051 -34.443 -21.074 1.00 38.34 374 ALA A O 1
ATOM 2889 N N . SER A 1 375 ? -40.618 -35.866 -20.304 1.00 37.91 375 SER A N 1
ATOM 2890 C CA . SER A 1 375 ? -40.865 -36.560 -21.558 1.00 37.91 375 SER A CA 1
ATOM 2891 C C . SER A 1 375 ? -41.679 -35.619 -22.444 1.00 37.91 375 SER A C 1
ATOM 2893 O O . SER A 1 375 ? -42.837 -35.336 -22.148 1.00 37.91 375 SER A O 1
ATOM 2895 N N . ILE A 1 376 ? -41.047 -35.103 -23.495 1.00 44.75 376 ILE A N 1
ATOM 2896 C CA . ILE A 1 376 ? -41.738 -34.485 -24.624 1.00 44.75 376 ILE A CA 1
ATOM 2897 C C . ILE A 1 376 ? -42.124 -35.636 -25.557 1.00 44.75 376 ILE A C 1
ATOM 2899 O O . ILE A 1 376 ? -41.252 -36.350 -26.058 1.00 44.75 376 ILE A O 1
ATOM 2903 N N . ARG A 1 377 ? -43.430 -35.842 -25.722 1.00 46.47 377 ARG A N 1
ATOM 2904 C CA . ARG A 1 377 ? -44.016 -36.385 -26.948 1.00 46.47 377 ARG A CA 1
ATOM 2905 C C . ARG A 1 377 ? -44.618 -35.229 -27.719 1.00 46.47 377 ARG A C 1
ATOM 2907 O O . ARG A 1 377 ? -45.179 -34.338 -27.039 1.00 46.47 377 ARG A O 1
#

pLDDT: mean 81.62, std 16.14, range [27.42, 98.0]

Sequence (377 aa):
MAQVRGTILTERDRALLAYVGVARYVSAEHVHRLVVESPNRKLVYRRLAKLCAAGSRPGDGAYLRRLEFRRAEGTAVPVWALAPAGRAIAEESVPYLRPPAQKDVGHQFLEHTLLLNDVLVELAVALRRSPVA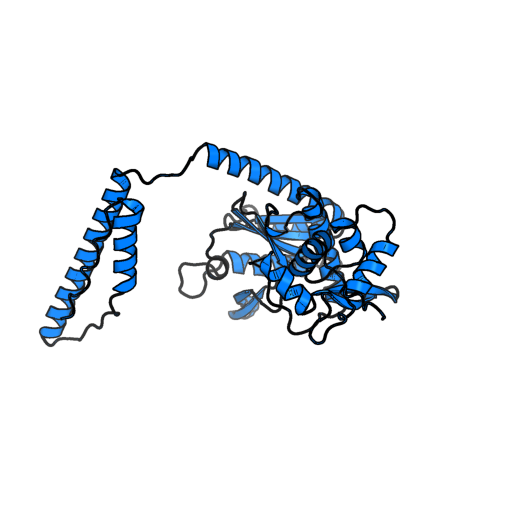PVSELPFRWLCEDDGVLEFEMFHRHTGATAPAVLKPDAILEVTGHQRRLFLEAETGAHSIATANPGSHGAVLNKLQRYAYFFTAMAGAGAATYYARAFPDGLFPVLVFLVHSSERKRRVEKATKDWLGAQGTSSFRVRVLSFDEAAGVLAGFIRDGRAVAAAEQRRNPSARLDGAKARQLREGYNALAEALNTTRRAIAEHNARGGCQVSLPPAPVEALRALKDLIRHDLLGEPHSAQKGASIR

Foldseek 3Di:
DDDFDQDDDDLLNLQVLLLLLLLQKEFLVLSCLQRNPDPDSVVSVVVQVSQCDATPDVPRHRQKHWDWDADPVRDITIMIGGDPVSVVSSCVQCVPRDDRAPDDDDRVLNVVSHLVVLLVSLLCSLFDPDSSGGPVPGQKGKHAWHPDWLWAWDQDPVVRDIHIDTHTARMWIGRVLQLAIEREDEPEVPPPPDDPDPLPPVVVVVNVVVVVQQQPPCGPPDPDGSVCVVPVPNRQYEYEYEYADPVVQVVSVVVSDVSCDPVNDPRYYYYYYYSVCSSVVVSVVSVVSVVVSVVVCVVPVDPLVPLVNLVVVVVVLVVVVVVVVVVVVVLVVVVVVPDDRDDDDDDPVVVSVVVVCCSQCVRNVHDDDPPPPDDDD

Radius of gyration: 27.38 Å; chains: 1; bounding box: 85×65×76 Å

Secondary structure (DSSP, 8-state):
-------PPPHHHHHHHHHHHHHSSEEHHHHHHHH--SS-HHHHHHHHHHHHS--SSTT---SEEEEEEE-TTS-EEEEEEE-HHHHHHHHHH-TTPPPPPSSPPPHHHHHHHHHHHHHHHHHHHHH-SSTTS-GGGSSSEEEE--S--EEEEEEETTTTEEEEEEE--SEEEEEGGGTEEEEEEEE-SGGGTT---TT--HHHHHHHHHHHHHHHSB-TTSSSBHHHHH-TT-PEEEEEEEES-HHHHHHHHHHHHHHHGGG--TT-EEEEEEHHHHHHHHHHHHHHHHHHHHHHHHH-S-----HHHHHHHHHHHHHHHHHHHHHHHHHHHHHHTTS-----PPP-HHHHHHHHHIIIIIIT-PPP---------